Protein AF-A0A4Q2E7R2-F1 (afdb_monomer)

Nearest PDB structures (foldseek):
  2e2k-assembly1_A  TM=4.587E-01  e=1.088E-02  Helicobacter pylori 26695
  5x89-assembly1_A-2  TM=5.459E-01  e=7.418E+00  Methanopyrus kandleri AV19
  5l71-assembly1_A  TM=3.231E-01  e=5.293E+00  Mus musculus

InterPro domains:
  IPR046870 ABC-three component systems, C-terminal domain 3 [PF20395] (369-496)

Mean predicted aligned error: 9.25 Å

Sequence (571 aa):
MNTYFAREQVC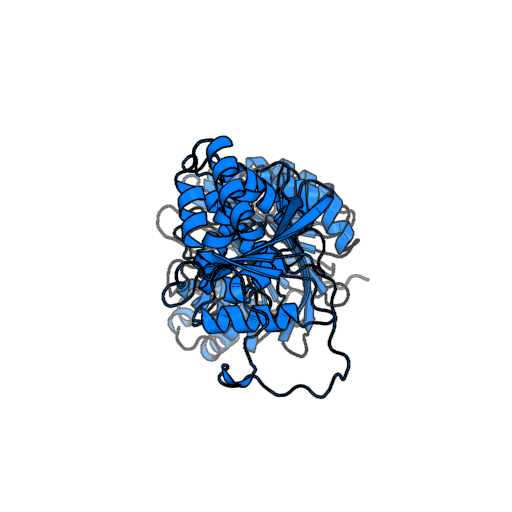SVDEIHRLFREYMPEQPELLASNYLAYRSVYTRYSNATMLYGKRLHSVLIHQRGHEALKTLDEMLTTHLPRQTGSQPSVIVFCADAFTLSDYATLNNLVSSYPFPVVLQAGFGCVKGSELNGLRKLAINFPDGDTTLYPADADYKGGWCWIKEENSAPEVWLLLETTDRGSGTGHGRLSLRLSFADINLWCTLSGDFYPDTLNKHLLCEKVLVGMKDDRSGRGNILLVSSAGPIQQDTVCRQVNLFNMLRRQSELGVVLCHAAENPEISEALRHATGFFPLSTGDDRLFLCPKAQDFFLLRSSHIASVILTLAFDKTRNSFSLIDSFLYQRHAGQLLSLSKGIQMELDRMLSPLIPSTMYPMTSVGLTDLRQGILTGTIPYPENLVQYALNGTGSENNTEPDSLHYHRIALLRILQALSYLSGDVNISWQSDTSMTAHLSWEQSGGQKDGILGWDAQGMNYIQVQSRLLEWMRDGSWHPDLFVFALFEGHMPAGQNRVPLDLTRNDIVQPDEIPDSTVMPRISRRAWVVGLMDLVQNSMTSTTAADRTSFLKQIQGLKNG

Organism: Enterobacter cloacae (NCBI:txid550)

Radius of gyration: 29.24 Å; Cα contacts (8 Å, |Δi|>4): 1098; chains: 1; bounding box: 72×53×89 Å

Secondary structure (DSSP, 8-state):
-----PPPP---HHHHHHHHHHH-TT-TTHHHH-HHHHT-EEEEE-S----BTTEEEEEEE---HHHHHHHHHHIIIIIHHHHHTT--EEEEE-TTS--GGGHHHHHHHHHH--S-EEEEEEEEEEEHHHHHHHTTSSEE-TT-TT----TTSEEEEEEEEEE-TTSPPEEEEEE--S--STTB---SSEEEEE-SSEEEEEEEHHHHS-SSTT--THHHHHHHHHHH-TT--EEEEEEEEES---HHHHHHHHHHHHHHTTTS-EEEEEEEE-S-TTS-TTSTTS-EEE--SS--TTSEEPTTSTT-EE-S-TT--EEEEEEEEETTTTEEEEEEEEEEEEETTEEEEE--HHHHHHHHHHGGGTT-TT-HHHHHHHHHHHHHHHHT-SS-HHHHHHHHHHTT-------GGGGGTTHHHHHHHHHHHHHHTTSTTEEE---TTSS-SEEEEPTTS-EEEEEEEEEEEEEHHHHHHHHHHHHHSSS----EEEEEEEES-PPTT--BPPTT--GGGS--PPP-------------EEEEEHHHHHHHHHH--SHHHHHHHHHHHHHHHH-

pLDDT: mean 83.95, std 14.32, range [28.56, 98.56]

Foldseek 3Di:
DDPDPDQFDQDDLVRLLVLCCVQVVVQVVVNPPPSVLLVQAQEAEDQDDQQDVQKAKEKFFAAADPLSLLVLLCCLPPPVCVVQPQHEYEYAYALCRAAPVCVVSVQVSLQPRQHWYKYKYHNAKDFLLVVLVCLVDQEDESLDSPDRDDGQAIWRWIKIWTDHHNDRIHIYIGTAQADPDDRHDTGRHWYWYHYPAAIETEEEACQLQPPDPNGVSNLSSVLSVCVSPPVLHAYEYRYRHEEDDDLVSVLVSLVSVVSSLVRGQYKYQYHYDYDDPPNDLQCLDGGDMPAEPDDDLQWDDRPNRHRDTHGNHPQQSMKIWIWRQDRPVSHIHTPDMWTWGADPNDIATQDGLLLRLVLRLLVVVLPDPQQVLQNVLSVVVNVCSRNCAPPHSQLLVCCAEVNLDPDSPDRSVCVVVCSVSSVLQSSLVSSLCSDPQKHQDRDPLERARIWGADPPRAIEGETEYEHPPAAPVRVLVSVLVSLFDPDDYAAYEYAYDHPDDDDPPPFWRDNPDDPVVDDDDDDDDDDPDGPPRPYIYGYDHSVVSSVLSNPDDDPVSSVVVVVVSVVSVVD

Structure (mmCIF, N/CA/C/O backbone):
data_AF-A0A4Q2E7R2-F1
#
_entry.id   AF-A0A4Q2E7R2-F1
#
loop_
_atom_site.group_PDB
_atom_site.id
_atom_site.type_symbol
_atom_site.label_atom_id
_atom_site.label_alt_id
_atom_site.label_comp_id
_atom_site.label_asym_id
_atom_site.label_entity_id
_atom_site.label_seq_id
_atom_site.pdbx_PDB_ins_code
_atom_site.Cartn_x
_atom_site.Cartn_y
_atom_site.Cartn_z
_atom_site.occupancy
_atom_site.B_iso_or_equiv
_atom_site.auth_seq_id
_atom_site.auth_comp_id
_atom_site.auth_asym_id
_atom_site.auth_atom_id
_atom_site.pdbx_PDB_model_num
ATOM 1 N N . MET A 1 1 ? 25.344 -22.552 -21.761 1.00 28.56 1 MET A N 1
ATOM 2 C CA . MET A 1 1 ? 24.839 -22.812 -23.128 1.00 28.56 1 MET A CA 1
ATOM 3 C C . MET A 1 1 ? 24.056 -21.574 -23.519 1.00 28.56 1 MET A C 1
ATOM 5 O O . MET A 1 1 ? 22.985 -21.370 -22.970 1.00 28.56 1 MET A O 1
ATOM 9 N N . ASN A 1 2 ? 24.637 -20.679 -24.322 1.00 29.88 2 ASN A N 1
ATOM 10 C CA . ASN A 1 2 ? 24.068 -19.341 -24.508 1.00 29.88 2 ASN A CA 1
ATOM 11 C C . ASN A 1 2 ? 22.983 -19.371 -25.584 1.00 29.88 2 ASN A C 1
ATOM 13 O O . ASN A 1 2 ? 23.288 -19.308 -26.775 1.00 29.88 2 ASN A O 1
ATOM 17 N N . THR A 1 3 ? 21.720 -19.422 -25.166 1.00 35.00 3 THR A N 1
ATOM 18 C CA . THR A 1 3 ? 20.608 -18.955 -25.994 1.00 35.00 3 THR A CA 1
ATOM 19 C C . THR A 1 3 ? 20.783 -17.461 -26.230 1.00 35.00 3 THR A C 1
ATOM 21 O O . THR A 1 3 ? 20.385 -16.639 -25.414 1.00 35.00 3 THR A O 1
ATOM 24 N N . TYR A 1 4 ? 21.394 -17.103 -27.360 1.00 40.31 4 TYR A N 1
ATOM 25 C CA . TYR A 1 4 ? 21.209 -15.772 -27.923 1.00 40.31 4 TYR A CA 1
ATOM 26 C C . TYR A 1 4 ? 19.709 -15.583 -28.152 1.00 40.31 4 TYR A C 1
ATOM 28 O O . TYR A 1 4 ? 19.135 -16.266 -29.004 1.00 40.31 4 TYR A O 1
ATOM 36 N N . PHE A 1 5 ? 19.077 -14.663 -27.420 1.00 48.66 5 PHE A N 1
ATOM 37 C CA . PHE A 1 5 ? 17.761 -14.174 -27.811 1.00 48.66 5 PHE A CA 1
ATOM 38 C C . PHE A 1 5 ? 17.888 -13.598 -29.220 1.00 48.66 5 PHE A C 1
ATOM 40 O O . PHE A 1 5 ? 18.572 -12.595 -29.442 1.00 48.66 5 PHE A O 1
ATOM 47 N N . ALA A 1 6 ? 17.254 -14.256 -30.190 1.00 45.38 6 ALA A N 1
ATOM 48 C CA . ALA A 1 6 ? 17.026 -13.636 -31.481 1.00 45.38 6 ALA A CA 1
ATOM 49 C C . ALA A 1 6 ? 16.221 -12.361 -31.215 1.00 45.38 6 ALA A C 1
ATOM 51 O O . ALA A 1 6 ? 15.178 -12.430 -30.563 1.00 45.38 6 ALA A O 1
ATOM 52 N N . ARG A 1 7 ? 16.723 -11.209 -31.682 1.00 52.59 7 ARG A N 1
ATOM 53 C CA . ARG A 1 7 ? 15.984 -9.943 -31.589 1.00 52.59 7 ARG A CA 1
ATOM 54 C C . ARG A 1 7 ? 14.571 -10.168 -32.122 1.00 52.59 7 ARG A C 1
ATOM 56 O O . ARG A 1 7 ? 14.406 -10.819 -33.155 1.00 52.59 7 ARG A O 1
ATOM 63 N N . GLU A 1 8 ? 13.595 -9.649 -31.389 1.00 65.25 8 GLU A N 1
ATOM 64 C CA . GLU A 1 8 ? 12.178 -9.817 -31.694 1.00 65.25 8 GLU A CA 1
ATOM 65 C C . GLU A 1 8 ? 11.851 -9.461 -33.151 1.00 65.25 8 GLU A C 1
ATOM 67 O O . GLU A 1 8 ? 12.489 -8.601 -33.770 1.00 65.25 8 GLU A O 1
ATOM 72 N N . GLN A 1 9 ? 10.864 -10.158 -33.720 1.00 58.91 9 GLN A N 1
ATOM 73 C CA . GLN A 1 9 ? 10.411 -9.835 -35.066 1.00 58.91 9 GLN A CA 1
ATOM 74 C C . GLN A 1 9 ? 9.612 -8.545 -34.988 1.00 58.91 9 GLN A C 1
ATOM 76 O O . GLN A 1 9 ? 8.540 -8.525 -34.403 1.00 58.91 9 GLN A O 1
ATOM 81 N N . VAL A 1 10 ? 10.112 -7.507 -35.646 1.00 68.00 10 VAL A N 1
ATOM 82 C CA . VAL A 1 10 ? 9.424 -6.224 -35.756 1.00 68.00 10 VAL A CA 1
ATOM 83 C C . VAL A 1 10 ? 8.164 -6.394 -36.616 1.00 68.00 10 VAL A C 1
ATOM 85 O O . VAL A 1 10 ? 8.284 -6.595 -37.829 1.00 68.00 10 VAL A O 1
ATOM 88 N N . CYS A 1 11 ? 6.971 -6.293 -36.017 1.00 72.44 11 CYS A N 1
ATOM 89 C CA . CYS A 1 11 ? 5.689 -6.306 -36.733 1.00 72.44 11 CYS A CA 1
ATOM 90 C C . CYS A 1 11 ? 5.682 -5.288 -37.875 1.00 72.44 11 CYS A C 1
ATOM 92 O O . CYS A 1 11 ? 6.077 -4.132 -37.690 1.00 72.44 11 CYS A O 1
ATOM 94 N N . SER A 1 12 ? 5.202 -5.680 -39.055 1.00 80.12 12 SER A N 1
ATOM 95 C CA . SER A 1 12 ? 5.048 -4.760 -40.186 1.00 80.12 12 SER A CA 1
ATOM 96 C C . SER A 1 12 ? 4.046 -3.638 -39.875 1.00 80.12 12 SER A C 1
ATOM 98 O O . SER A 1 12 ? 3.197 -3.758 -38.992 1.00 80.12 12 SER A O 1
ATOM 100 N N . VAL A 1 13 ? 4.132 -2.526 -40.611 1.00 78.25 13 VAL A N 1
ATOM 101 C CA . VAL A 1 13 ? 3.214 -1.386 -40.429 1.00 78.25 13 VAL A CA 1
ATOM 102 C C . VAL A 1 13 ? 1.756 -1.813 -40.650 1.00 78.25 13 VAL A C 1
ATOM 104 O O . VAL A 1 13 ? 0.885 -1.419 -39.882 1.00 78.25 13 VAL A O 1
ATOM 107 N N . ASP A 1 14 ? 1.495 -2.697 -41.617 1.00 81.88 14 ASP A N 1
ATOM 108 C CA . ASP A 1 14 ? 0.152 -3.228 -41.883 1.00 81.88 14 ASP A CA 1
ATOM 109 C C . ASP A 1 14 ? -0.375 -4.141 -40.766 1.00 81.88 14 ASP A C 1
ATOM 111 O O . ASP A 1 14 ? -1.579 -4.150 -40.495 1.00 81.88 14 ASP A O 1
ATOM 115 N N . GLU A 1 15 ? 0.502 -4.896 -40.097 1.00 82.69 15 GLU A N 1
ATOM 116 C CA . GLU A 1 15 ? 0.140 -5.688 -38.915 1.00 82.69 15 GLU A CA 1
ATOM 117 C C . GLU A 1 15 ? -0.200 -4.780 -37.730 1.00 82.69 15 GLU A C 1
ATOM 119 O O . GLU A 1 15 ? -1.233 -4.988 -37.098 1.00 82.69 15 GLU A O 1
ATOM 124 N N . ILE A 1 16 ? 0.586 -3.724 -37.491 1.00 79.56 16 ILE A N 1
ATOM 125 C CA . ILE A 1 16 ? 0.312 -2.713 -36.456 1.00 79.56 16 ILE A CA 1
ATOM 126 C C . ILE A 1 16 ? -1.017 -1.985 -36.747 1.00 79.56 16 ILE A C 1
ATOM 128 O O . ILE A 1 16 ? -1.875 -1.875 -35.873 1.00 79.56 16 ILE A O 1
ATOM 132 N N . HIS A 1 17 ? -1.258 -1.570 -37.994 1.00 80.38 17 HIS A N 1
ATOM 133 C CA . HIS A 1 17 ? -2.522 -0.944 -38.406 1.00 80.38 17 HIS A CA 1
ATOM 134 C C . HIS A 1 17 ? -3.728 -1.893 -38.356 1.00 80.38 17 HIS A C 1
ATOM 136 O O . HIS A 1 17 ? -4.872 -1.439 -38.274 1.00 80.38 17 HIS A O 1
ATOM 142 N N . ARG A 1 18 ? -3.524 -3.212 -38.455 1.00 82.94 18 ARG A N 1
ATOM 143 C CA . ARG A 1 18 ? -4.582 -4.203 -38.210 1.00 82.94 18 ARG A CA 1
ATOM 144 C C . ARG A 1 18 ? -4.866 -4.309 -36.712 1.00 82.94 18 ARG A C 1
ATOM 146 O O . ARG A 1 18 ? -6.018 -4.175 -36.321 1.00 82.94 18 ARG A O 1
ATOM 153 N N . LEU A 1 19 ? -3.812 -4.435 -35.905 1.00 81.88 19 LEU A N 1
ATOM 154 C CA . LEU A 1 19 ? -3.861 -4.549 -34.448 1.00 81.88 19 LEU A CA 1
ATOM 155 C C . LEU A 1 19 ? -4.599 -3.360 -33.804 1.00 81.88 19 LEU A C 1
ATOM 157 O O . LEU A 1 19 ? -5.523 -3.562 -33.023 1.00 81.88 19 LEU A O 1
ATOM 161 N N . PHE A 1 20 ? -4.281 -2.120 -34.187 1.00 81.19 20 PHE A N 1
ATOM 162 C CA . PHE A 1 20 ? -4.980 -0.943 -33.650 1.00 81.19 20 PHE A CA 1
ATOM 163 C C . PHE A 1 20 ? -6.439 -0.837 -34.115 1.00 81.19 20 PHE A C 1
ATOM 165 O O . PHE A 1 20 ? -7.294 -0.471 -33.316 1.00 81.19 20 PHE A O 1
ATOM 172 N N . ARG A 1 21 ? -6.775 -1.219 -35.357 1.00 80.81 21 ARG A N 1
ATOM 173 C CA . ARG A 1 21 ? -8.186 -1.263 -35.802 1.00 80.81 21 ARG A CA 1
ATOM 174 C C . ARG A 1 21 ? -9.018 -2.306 -35.058 1.00 80.81 21 ARG A C 1
ATOM 176 O O . ARG A 1 21 ? -10.221 -2.125 -34.920 1.00 80.81 21 ARG A O 1
ATOM 183 N N . GLU A 1 22 ? -8.391 -3.391 -34.622 1.00 82.50 22 GLU A N 1
ATOM 184 C CA . GLU A 1 22 ? -9.043 -4.493 -33.916 1.00 82.50 22 GLU A CA 1
ATOM 185 C C . GLU A 1 22 ? -9.228 -4.191 -32.418 1.00 82.50 22 GLU A C 1
ATOM 187 O O . GLU A 1 22 ? -10.283 -4.484 -31.860 1.00 82.50 22 GLU A O 1
ATOM 192 N N . TYR A 1 23 ? -8.236 -3.552 -31.781 1.00 76.19 23 TYR A N 1
ATOM 193 C CA . TYR A 1 23 ? -8.186 -3.375 -30.321 1.00 76.19 23 TYR A CA 1
ATOM 194 C C . TYR A 1 23 ? -8.363 -1.937 -29.819 1.00 76.19 23 TYR A C 1
ATOM 196 O O . TYR A 1 23 ? -8.621 -1.740 -28.633 1.00 76.19 23 TYR A O 1
ATOM 204 N N . MET A 1 24 ? -8.262 -0.937 -30.698 1.00 76.25 24 MET A N 1
ATOM 205 C CA . MET A 1 24 ? -8.465 0.490 -30.400 1.00 76.25 24 MET A CA 1
ATOM 206 C C . MET A 1 24 ? -9.308 1.180 -31.504 1.00 76.25 24 MET A C 1
ATOM 208 O O . MET A 1 24 ? -8.903 2.211 -32.047 1.00 76.25 24 MET A O 1
ATOM 212 N N . PRO A 1 25 ? -10.490 0.634 -31.874 1.00 68.75 25 PRO A N 1
ATOM 213 C CA . PRO A 1 25 ? -11.265 1.093 -33.035 1.00 68.75 25 PRO A CA 1
ATOM 214 C C . PRO A 1 25 ? -11.776 2.539 -32.928 1.00 68.75 25 PRO A C 1
ATOM 216 O O . PRO A 1 25 ? -12.032 3.170 -33.950 1.00 68.75 25 PRO A O 1
ATOM 219 N N . GLU A 1 26 ? -11.910 3.076 -31.713 1.00 64.75 26 GLU A N 1
ATOM 220 C CA . GLU A 1 26 ? -12.396 4.442 -31.463 1.00 64.75 26 GLU A CA 1
ATOM 221 C C . GLU A 1 26 ? -11.339 5.533 -31.724 1.00 64.75 26 GLU A C 1
ATOM 223 O O . GLU A 1 26 ? -11.644 6.719 -31.617 1.00 64.75 26 GLU A O 1
ATOM 228 N N . GLN A 1 27 ? -10.101 5.165 -32.086 1.00 61.78 27 GLN A N 1
ATOM 229 C CA . GLN A 1 27 ? -8.977 6.098 -32.249 1.00 61.78 27 GLN A CA 1
ATOM 230 C C . GLN A 1 27 ? -8.364 6.053 -33.670 1.00 61.78 27 GLN A C 1
ATOM 232 O O . GLN A 1 27 ? -7.181 5.744 -33.839 1.00 61.78 27 GLN A O 1
ATOM 237 N N . PRO A 1 28 ? -9.135 6.390 -34.728 1.00 53.47 28 PRO A N 1
ATOM 238 C CA . PRO A 1 28 ? -8.677 6.301 -36.119 1.00 53.47 28 PRO A CA 1
ATOM 239 C C . PRO A 1 28 ? -7.495 7.230 -36.456 1.00 53.47 28 PRO A C 1
ATOM 241 O O . PRO A 1 28 ? -6.759 6.956 -37.401 1.00 53.47 28 PRO A O 1
ATOM 244 N N . GLU A 1 29 ? -7.272 8.299 -35.686 1.00 53.47 29 GLU A N 1
ATOM 245 C CA . GLU A 1 29 ? -6.173 9.259 -35.895 1.00 53.47 29 GLU A CA 1
ATOM 246 C C . GLU A 1 29 ? -4.774 8.662 -35.617 1.00 53.47 29 GLU A C 1
ATOM 248 O O . GLU A 1 29 ? -3.787 9.086 -36.229 1.00 53.47 29 GLU A O 1
ATOM 253 N N . LEU A 1 30 ? -4.684 7.626 -34.767 1.00 54.44 30 LEU A N 1
ATOM 254 C CA . LEU A 1 30 ? -3.432 6.906 -34.469 1.00 54.44 30 LEU A CA 1
ATOM 255 C C . LEU A 1 30 ? -2.858 6.195 -35.709 1.00 54.44 30 LEU A C 1
ATOM 257 O O . LEU A 1 30 ? -1.643 6.080 -35.871 1.00 54.44 30 LEU A O 1
ATOM 261 N N . LEU A 1 31 ? -3.731 5.762 -36.625 1.00 53.34 31 LEU A N 1
ATOM 262 C CA . LEU A 1 31 ? -3.362 5.056 -37.860 1.00 53.34 31 LEU A CA 1
ATOM 263 C C . LEU A 1 31 ? -2.714 5.969 -38.914 1.00 53.34 31 LEU A C 1
ATOM 265 O O . LEU A 1 31 ? -2.146 5.474 -39.885 1.00 53.34 31 LEU A O 1
ATOM 269 N N . ALA A 1 32 ? -2.838 7.292 -38.768 1.00 50.56 32 ALA A N 1
ATOM 270 C CA . ALA A 1 32 ? -2.516 8.243 -39.831 1.00 50.56 32 ALA A CA 1
ATOM 271 C C . ALA A 1 32 ? -1.180 8.982 -39.649 1.00 50.56 32 ALA A C 1
ATOM 273 O O . ALA A 1 32 ? -0.690 9.564 -40.615 1.00 50.56 32 ALA A O 1
ATOM 274 N N . SER A 1 33 ? -0.604 9.012 -38.438 1.00 49.53 33 SER A N 1
ATOM 275 C CA . SER A 1 33 ? 0.378 10.057 -38.096 1.00 49.53 33 SER A CA 1
ATOM 276 C C . SER A 1 33 ? 1.643 9.635 -37.337 1.00 49.53 33 SER A C 1
ATOM 278 O O . SER A 1 33 ? 2.606 10.399 -37.381 1.00 49.53 33 SER A O 1
ATOM 280 N N . ASN A 1 34 ? 1.704 8.474 -36.659 1.00 61.72 34 ASN A N 1
ATOM 281 C CA . ASN A 1 34 ? 2.747 8.283 -35.630 1.00 61.72 34 ASN A CA 1
ATOM 282 C C . ASN A 1 34 ? 3.404 6.887 -35.514 1.00 61.72 34 ASN A C 1
ATOM 284 O O . ASN A 1 34 ? 3.860 6.508 -34.436 1.00 61.72 34 ASN A O 1
ATOM 288 N N . TYR A 1 35 ? 3.527 6.126 -36.615 1.00 64.62 35 TYR A N 1
ATOM 289 C CA . TYR A 1 35 ? 4.046 4.738 -36.592 1.00 64.62 35 TYR A CA 1
ATOM 290 C C . TYR A 1 35 ? 5.403 4.560 -35.873 1.00 64.62 35 TYR A C 1
ATOM 292 O O . TYR A 1 35 ? 5.654 3.516 -35.267 1.00 64.62 35 TYR A O 1
ATOM 300 N N . LEU A 1 36 ? 6.284 5.568 -35.943 1.00 68.44 36 LEU A N 1
ATOM 301 C CA . LEU A 1 36 ? 7.591 5.547 -35.283 1.00 68.44 36 LEU A CA 1
ATOM 302 C C . LEU A 1 36 ? 7.467 5.594 -33.757 1.00 68.44 36 LEU A C 1
ATOM 304 O O . LEU A 1 36 ? 8.195 4.873 -33.082 1.00 68.44 36 LEU A O 1
ATOM 308 N N . ALA A 1 37 ? 6.533 6.381 -33.213 1.00 74.06 37 ALA A N 1
ATOM 309 C CA . ALA A 1 37 ? 6.398 6.586 -31.772 1.00 74.06 37 ALA A CA 1
ATOM 310 C C . ALA A 1 37 ? 6.011 5.298 -31.024 1.00 74.06 37 ALA A C 1
ATOM 312 O O . ALA A 1 37 ? 6.506 5.053 -29.923 1.00 74.06 37 ALA A O 1
ATOM 313 N N . TYR A 1 38 ? 5.195 4.433 -31.637 1.00 73.75 38 TYR A N 1
ATOM 314 C CA . TYR A 1 38 ? 4.818 3.130 -31.066 1.00 73.75 38 TYR A CA 1
ATOM 315 C C . TYR A 1 38 ? 5.984 2.132 -31.029 1.00 73.75 38 TYR A C 1
ATOM 317 O O . TYR A 1 38 ? 5.999 1.228 -30.199 1.00 73.75 38 TYR A O 1
ATOM 325 N N . ARG A 1 39 ? 6.987 2.315 -31.898 1.00 75.19 39 ARG A N 1
ATOM 326 C CA . ARG A 1 39 ? 8.241 1.544 -31.898 1.00 75.19 39 ARG A CA 1
ATOM 327 C C . ARG A 1 39 ? 9.365 2.203 -31.097 1.00 75.19 39 ARG A C 1
ATOM 329 O O . ARG A 1 39 ? 10.458 1.643 -31.029 1.00 75.19 39 ARG A O 1
ATOM 336 N N . SER A 1 40 ? 9.128 3.364 -30.487 1.00 85.19 40 SER A N 1
ATOM 337 C CA . SER A 1 40 ? 10.116 4.057 -29.658 1.00 85.19 40 SER A CA 1
ATOM 338 C C . SER A 1 40 ? 10.275 3.385 -28.288 1.00 85.19 40 SER A C 1
ATOM 340 O O . SER A 1 40 ? 9.889 3.928 -27.249 1.00 85.19 40 SER A O 1
ATOM 342 N N . VAL A 1 41 ? 10.835 2.174 -28.299 1.00 89.19 41 VAL A N 1
ATOM 343 C CA . VAL A 1 41 ? 11.082 1.324 -27.131 1.00 89.19 41 VAL A CA 1
ATOM 344 C C . VAL A 1 41 ? 12.509 0.780 -27.208 1.00 89.19 41 VAL A C 1
ATOM 346 O O . VAL A 1 41 ? 12.855 0.031 -28.123 1.00 89.19 41 VAL A O 1
ATOM 349 N N . TYR A 1 42 ? 13.341 1.119 -26.227 1.00 92.06 42 TYR A N 1
ATOM 350 C CA . TYR A 1 42 ? 14.620 0.452 -26.016 1.00 92.06 42 TYR A CA 1
ATOM 351 C C . TYR A 1 42 ? 14.378 -0.861 -25.268 1.00 92.06 42 TYR A C 1
ATOM 353 O O . TYR A 1 42 ? 13.692 -0.868 -24.248 1.00 92.06 42 TYR A O 1
ATOM 361 N N . THR A 1 43 ? 14.943 -1.976 -25.744 1.00 92.69 43 THR A N 1
ATOM 362 C CA . THR A 1 43 ? 14.811 -3.281 -25.070 1.00 92.69 43 THR A CA 1
ATOM 363 C C . THR A 1 43 ? 16.163 -3.802 -24.589 1.00 92.69 43 THR A C 1
ATOM 365 O O . THR A 1 43 ? 17.007 -4.176 -25.405 1.00 92.69 43 THR A O 1
ATOM 368 N N . ARG A 1 44 ? 16.343 -3.875 -23.264 1.00 93.31 44 ARG A N 1
ATOM 369 C CA . ARG A 1 44 ? 17.495 -4.503 -22.597 1.00 93.31 44 ARG A CA 1
ATOM 370 C C . ARG A 1 44 ? 17.162 -5.969 -22.326 1.00 93.31 44 ARG A C 1
ATOM 372 O O . ARG A 1 44 ? 16.288 -6.264 -21.515 1.00 93.31 44 ARG A O 1
ATOM 379 N N . TYR A 1 45 ? 17.844 -6.884 -23.007 1.00 91.25 45 TYR A N 1
ATOM 380 C CA . TYR A 1 45 ? 17.642 -8.329 -22.848 1.00 91.25 45 TYR A CA 1
ATOM 381 C C . TYR A 1 45 ? 18.547 -8.890 -21.742 1.00 91.25 45 TYR A C 1
ATOM 383 O O . TYR A 1 45 ? 19.709 -8.498 -21.654 1.00 91.25 45 TYR A O 1
ATOM 391 N N . SER A 1 46 ? 18.050 -9.834 -20.940 1.00 89.81 46 SER A N 1
ATOM 392 C CA . SER A 1 46 ? 18.865 -10.638 -20.018 1.00 89.81 46 SER A CA 1
ATOM 393 C C . SER A 1 46 ? 18.423 -12.096 -19.994 1.00 89.81 46 SER A C 1
ATOM 395 O O . SER A 1 46 ? 17.253 -12.423 -20.181 1.00 89.81 46 SER A O 1
ATOM 397 N N . ASN A 1 47 ? 19.397 -12.976 -19.759 1.00 87.88 47 ASN A N 1
ATOM 398 C CA . ASN A 1 47 ? 19.191 -14.415 -19.609 1.00 87.88 47 ASN A CA 1
ATOM 399 C C . ASN A 1 47 ? 18.693 -14.802 -18.206 1.00 87.88 47 ASN A C 1
ATOM 401 O O . ASN A 1 47 ? 18.382 -15.971 -17.987 1.00 87.88 47 ASN A O 1
ATOM 405 N N . ALA A 1 48 ? 18.645 -13.860 -17.259 1.00 90.88 48 ALA A N 1
ATOM 406 C CA . ALA A 1 48 ? 18.108 -14.107 -15.929 1.00 90.88 48 ALA A CA 1
ATOM 407 C C . ALA A 1 48 ? 16.590 -14.371 -15.969 1.00 90.88 48 ALA A C 1
ATOM 409 O O . ALA A 1 48 ? 15.872 -13.902 -16.856 1.00 90.88 48 ALA A O 1
ATOM 410 N N . THR A 1 49 ? 16.110 -15.118 -14.980 1.00 92.75 49 THR A N 1
ATOM 411 C CA . THR A 1 49 ? 14.690 -15.369 -14.696 1.00 92.75 49 THR A CA 1
ATOM 412 C C . THR A 1 49 ? 14.240 -14.486 -13.540 1.00 92.75 49 THR A C 1
ATOM 414 O O . THR A 1 49 ? 14.954 -14.419 -12.541 1.00 92.75 49 THR A O 1
ATOM 417 N N . MET A 1 50 ? 13.061 -13.870 -13.631 1.00 94.06 50 MET A N 1
ATOM 418 C CA . MET A 1 50 ? 12.458 -13.098 -12.534 1.00 94.06 50 MET A CA 1
ATOM 419 C C . MET A 1 50 ? 11.341 -13.856 -11.798 1.00 94.06 50 MET A C 1
ATOM 421 O O . MET A 1 50 ? 10.973 -13.466 -10.693 1.00 94.06 50 MET A O 1
ATOM 425 N N . LEU A 1 51 ? 10.794 -14.927 -12.384 1.00 92.00 51 LEU A N 1
ATOM 426 C CA . LEU A 1 51 ? 9.643 -15.671 -11.870 1.00 92.00 51 LEU A CA 1
ATOM 427 C C . LEU A 1 51 ? 10.051 -17.003 -11.225 1.00 92.00 51 LEU A C 1
ATOM 429 O O . LEU A 1 51 ? 9.827 -18.085 -11.783 1.00 92.00 51 LEU A O 1
ATOM 433 N N . TYR A 1 52 ? 10.604 -16.955 -10.012 1.00 86.88 52 TYR A N 1
ATOM 434 C CA . TYR A 1 52 ? 10.980 -18.177 -9.297 1.00 86.88 52 TYR A CA 1
ATOM 435 C C . TYR A 1 52 ? 9.737 -19.010 -8.946 1.00 86.88 52 TYR A C 1
ATOM 437 O O . TYR A 1 52 ? 8.834 -18.560 -8.246 1.00 86.88 52 TYR A O 1
ATOM 445 N N . GLY A 1 53 ? 9.633 -20.229 -9.485 1.00 85.44 53 GLY A N 1
ATOM 446 C CA . GLY A 1 53 ? 8.450 -21.077 -9.285 1.00 85.44 53 GLY A CA 1
ATOM 447 C C . GLY A 1 53 ? 7.133 -20.449 -9.773 1.00 85.44 53 GLY A C 1
ATOM 448 O O . GLY A 1 53 ? 6.084 -20.727 -9.194 1.00 85.44 53 GLY A O 1
ATOM 449 N N . LYS A 1 54 ? 7.181 -19.598 -10.816 1.00 88.44 54 LYS A N 1
ATOM 450 C CA . LYS A 1 54 ? 6.070 -18.742 -11.297 1.00 88.44 54 LYS A CA 1
ATOM 451 C C . LYS A 1 54 ? 5.621 -17.648 -10.313 1.00 88.44 54 LYS A C 1
ATOM 453 O O . LYS A 1 54 ? 4.514 -17.127 -10.457 1.00 88.44 54 LYS A O 1
ATOM 458 N N . ARG A 1 55 ? 6.442 -17.302 -9.319 1.00 93.38 55 ARG A N 1
ATOM 459 C CA . ARG A 1 55 ? 6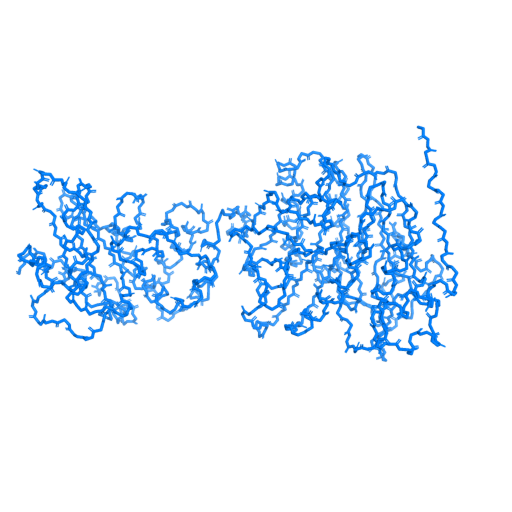.163 -16.227 -8.360 1.00 93.38 55 ARG A CA 1
ATOM 460 C C . ARG A 1 55 ? 6.984 -14.990 -8.688 1.00 93.38 55 ARG A C 1
ATOM 462 O O . ARG A 1 55 ? 8.179 -15.097 -8.939 1.00 93.38 55 ARG A O 1
ATOM 469 N N . LEU A 1 56 ? 6.338 -13.832 -8.652 1.00 94.25 56 LEU A N 1
ATOM 470 C CA . LEU A 1 56 ? 6.991 -12.530 -8.618 1.00 94.25 56 LEU A CA 1
ATOM 471 C C . LEU A 1 56 ? 6.983 -12.021 -7.177 1.00 94.25 56 LEU A C 1
ATOM 473 O O . LEU A 1 56 ? 5.921 -11.967 -6.554 1.00 94.25 56 LEU A O 1
ATOM 477 N N . HIS A 1 57 ? 8.137 -11.585 -6.683 1.00 96.56 57 HIS A N 1
ATOM 478 C CA . HIS A 1 57 ? 8.218 -10.791 -5.463 1.00 96.56 57 HIS A CA 1
ATOM 479 C C . HIS A 1 57 ? 8.305 -9.312 -5.831 1.00 96.56 57 HIS A C 1
ATOM 481 O O . HIS A 1 57 ? 9.213 -8.893 -6.547 1.00 96.56 57 HIS A O 1
ATOM 487 N N . SER A 1 58 ? 7.340 -8.527 -5.361 1.00 96.69 58 SER A N 1
ATOM 488 C CA . SER A 1 58 ? 7.266 -7.088 -5.600 1.00 96.69 58 SER A CA 1
ATOM 489 C C . SER A 1 58 ? 7.331 -6.335 -4.281 1.00 96.69 58 SER A C 1
ATOM 491 O O . SER A 1 58 ? 6.565 -6.632 -3.371 1.00 96.69 58 SER A O 1
ATOM 493 N N . VAL A 1 59 ? 8.189 -5.324 -4.194 1.00 97.62 59 VAL A N 1
ATOM 494 C CA . VAL A 1 59 ? 8.286 -4.406 -3.059 1.00 97.62 59 VAL A CA 1
ATOM 495 C C . VAL A 1 59 ? 7.849 -3.021 -3.517 1.00 97.62 59 VAL A C 1
ATOM 497 O O . VAL A 1 59 ? 8.381 -2.485 -4.487 1.00 97.62 59 VAL A O 1
ATOM 500 N N . LEU A 1 60 ? 6.884 -2.430 -2.822 1.00 96.38 60 LEU A N 1
ATOM 501 C CA . LEU A 1 60 ? 6.443 -1.056 -3.054 1.00 96.38 60 LEU A CA 1
ATOM 502 C C . LEU A 1 60 ? 6.890 -0.216 -1.859 1.00 96.38 60 LEU A C 1
ATOM 504 O O . LEU A 1 60 ? 6.615 -0.590 -0.717 1.00 96.38 60 LEU A O 1
ATOM 508 N N . ILE A 1 61 ? 7.595 0.890 -2.101 1.00 95.00 61 ILE A N 1
ATOM 509 C CA . ILE A 1 61 ? 8.017 1.835 -1.054 1.00 95.00 61 ILE A CA 1
ATOM 510 C C . ILE A 1 61 ? 7.516 3.223 -1.445 1.00 95.00 61 ILE A C 1
ATOM 512 O O . ILE A 1 61 ? 8.035 3.851 -2.365 1.00 95.00 61 ILE A O 1
ATOM 516 N N . HIS A 1 62 ? 6.482 3.688 -0.744 1.00 86.94 62 HIS A N 1
ATOM 517 C CA . HIS A 1 62 ? 5.769 4.921 -1.091 1.00 86.94 62 HIS A CA 1
ATOM 518 C C . HIS A 1 62 ? 6.369 6.197 -0.463 1.00 86.94 62 HIS A C 1
ATOM 520 O O . HIS A 1 62 ? 5.927 7.308 -0.756 1.00 86.94 62 HIS A O 1
ATOM 526 N N . GLN A 1 63 ? 7.346 6.039 0.439 1.00 88.81 63 GLN A N 1
ATOM 527 C CA . GLN A 1 63 ? 7.975 7.144 1.164 1.00 88.81 63 GLN A CA 1
ATOM 528 C C . GLN A 1 63 ? 8.893 7.949 0.235 1.00 88.81 63 GLN A C 1
ATOM 530 O O . GLN A 1 63 ? 9.216 7.514 -0.872 1.00 88.81 63 GLN A O 1
ATOM 535 N N . ARG A 1 64 ? 9.370 9.106 0.710 1.00 90.94 64 ARG A N 1
ATOM 536 C CA . ARG A 1 64 ? 10.317 9.958 -0.025 1.00 90.94 64 ARG A CA 1
ATOM 537 C C . ARG A 1 64 ? 11.552 10.325 0.797 1.00 90.94 64 ARG A C 1
ATOM 539 O O . ARG A 1 64 ? 11.536 10.254 2.028 1.00 90.94 64 ARG A O 1
ATOM 546 N N . GLY A 1 65 ? 12.607 10.746 0.104 1.00 92.94 65 GLY A N 1
ATOM 547 C CA . GLY A 1 65 ? 13.846 11.271 0.666 1.00 92.94 65 GLY A CA 1
ATOM 548 C C . GLY A 1 65 ? 14.504 10.315 1.660 1.00 92.94 65 GLY A C 1
ATOM 549 O O . GLY A 1 65 ? 14.616 9.112 1.422 1.00 92.94 65 GLY A O 1
ATOM 550 N N . HIS A 1 66 ? 14.926 10.856 2.803 1.00 93.69 66 HIS A N 1
ATOM 551 C CA . HIS A 1 66 ? 15.659 10.101 3.821 1.00 93.69 66 HIS A CA 1
ATOM 552 C C . HIS A 1 66 ? 14.886 8.886 4.364 1.00 93.69 66 HIS A C 1
ATOM 554 O O . HIS A 1 66 ? 15.470 7.816 4.529 1.00 93.69 66 HIS A O 1
ATOM 560 N N . GLU A 1 67 ? 13.572 9.009 4.577 1.00 92.62 67 GLU A N 1
ATOM 561 C CA . GLU A 1 67 ? 12.751 7.896 5.073 1.00 92.62 67 GLU A CA 1
ATOM 562 C C . GLU A 1 67 ? 12.657 6.757 4.049 1.00 92.62 67 GLU A C 1
ATOM 564 O O . GLU A 1 67 ? 12.718 5.587 4.422 1.00 92.62 67 GLU A O 1
ATOM 569 N N . ALA A 1 68 ? 12.600 7.085 2.753 1.00 94.88 68 ALA A N 1
ATOM 570 C CA . ALA A 1 68 ? 12.639 6.097 1.676 1.00 94.88 68 ALA A CA 1
ATOM 571 C C . ALA A 1 68 ? 13.985 5.364 1.604 1.00 94.88 68 ALA A C 1
ATOM 573 O O . ALA A 1 68 ? 13.996 4.141 1.472 1.00 94.88 68 ALA A O 1
ATOM 574 N N . LEU A 1 69 ? 15.108 6.083 1.745 1.00 96.81 69 LEU A N 1
ATOM 575 C CA . LEU A 1 69 ? 16.448 5.479 1.805 1.00 96.81 69 LEU A CA 1
ATOM 576 C C . LEU A 1 69 ? 16.578 4.529 3.001 1.00 96.81 69 LEU A C 1
ATOM 578 O O . LEU A 1 69 ? 17.045 3.402 2.849 1.00 96.81 69 LEU A O 1
ATOM 582 N N . LYS A 1 70 ? 16.122 4.959 4.181 1.00 95.81 70 LYS A N 1
ATOM 583 C CA . LYS A 1 70 ? 16.174 4.156 5.406 1.00 95.81 70 LYS A CA 1
ATOM 584 C C . LYS A 1 70 ? 15.287 2.909 5.319 1.00 95.81 70 LYS A C 1
ATOM 586 O O . LYS A 1 70 ? 15.689 1.827 5.734 1.00 95.81 70 LYS A O 1
ATOM 591 N N . THR A 1 71 ? 14.089 3.036 4.749 1.00 96.69 71 THR A N 1
ATOM 592 C CA . THR A 1 71 ? 13.194 1.894 4.509 1.00 96.69 71 THR A CA 1
ATOM 593 C C . THR A 1 71 ? 13.745 0.949 3.442 1.00 96.69 71 THR A C 1
ATOM 595 O O . THR A 1 71 ? 13.592 -0.258 3.595 1.00 96.69 71 THR A O 1
ATOM 598 N N . LEU A 1 72 ? 14.445 1.449 2.416 1.00 97.94 72 LEU A N 1
ATOM 599 C CA . LEU A 1 72 ? 15.152 0.600 1.452 1.00 97.94 72 LEU A CA 1
ATOM 600 C C . LEU A 1 72 ? 16.276 -0.204 2.114 1.00 97.94 72 LEU A C 1
ATOM 602 O O . LEU A 1 72 ? 16.384 -1.400 1.862 1.00 97.94 72 LEU A O 1
ATOM 606 N N . ASP A 1 73 ? 17.084 0.429 2.964 1.00 97.31 73 ASP A N 1
ATOM 607 C CA . ASP A 1 73 ? 18.172 -0.234 3.689 1.00 97.31 73 ASP A CA 1
ATOM 608 C C . ASP A 1 73 ? 17.643 -1.346 4.614 1.00 97.31 73 ASP A C 1
ATOM 610 O O . ASP A 1 73 ? 18.050 -2.502 4.497 1.00 97.31 73 ASP A O 1
ATOM 614 N N . GLU A 1 74 ? 16.635 -1.054 5.446 1.00 96.56 74 GLU A N 1
ATOM 615 C CA . GLU A 1 74 ? 15.965 -2.063 6.288 1.00 96.56 74 GLU A CA 1
ATOM 616 C C . GLU A 1 74 ? 15.315 -3.187 5.447 1.00 96.56 74 GLU A C 1
ATOM 618 O O . GLU A 1 74 ? 15.384 -4.368 5.812 1.00 96.56 74 GLU A O 1
ATOM 623 N N . MET A 1 75 ? 14.730 -2.859 4.287 1.00 97.12 75 MET A N 1
ATOM 624 C CA . MET A 1 75 ? 14.179 -3.850 3.356 1.00 97.12 75 MET A CA 1
ATOM 625 C C . MET A 1 75 ? 15.259 -4.773 2.785 1.00 97.12 75 MET A C 1
ATOM 627 O O . MET A 1 75 ? 15.122 -5.990 2.893 1.00 97.12 75 MET A O 1
ATOM 631 N N . LEU A 1 76 ? 16.330 -4.228 2.205 1.00 96.62 76 LEU A N 1
ATOM 632 C CA . LEU A 1 76 ? 17.383 -5.011 1.549 1.00 96.62 76 LEU A CA 1
ATOM 633 C C . LEU A 1 76 ? 18.221 -5.827 2.544 1.00 96.62 76 LEU A C 1
ATOM 635 O O . LEU A 1 76 ? 18.619 -6.945 2.225 1.00 96.62 76 LEU A O 1
ATOM 639 N N . THR A 1 77 ? 18.478 -5.295 3.742 1.00 95.12 77 THR A N 1
ATOM 640 C CA . THR A 1 77 ? 19.310 -5.965 4.758 1.00 95.12 77 THR A CA 1
ATOM 641 C C . THR A 1 77 ? 18.551 -7.015 5.564 1.00 95.12 77 THR A C 1
ATOM 643 O O . THR A 1 77 ? 19.121 -8.054 5.896 1.00 95.12 77 THR A O 1
ATOM 646 N N . THR A 1 78 ? 17.278 -6.761 5.891 1.00 94.00 78 THR A N 1
ATOM 647 C CA . THR A 1 78 ? 16.559 -7.521 6.926 1.00 94.00 78 THR A CA 1
ATOM 648 C C . THR A 1 78 ? 15.285 -8.178 6.406 1.00 94.00 78 THR A C 1
ATOM 650 O O . THR A 1 78 ? 15.111 -9.389 6.551 1.00 94.00 78 THR A O 1
ATOM 653 N N . HIS A 1 79 ? 14.367 -7.408 5.818 1.00 95.56 79 HIS A N 1
ATOM 654 C CA . HIS A 1 79 ? 13.018 -7.916 5.544 1.00 95.56 79 HIS A CA 1
ATOM 655 C C . HIS A 1 79 ? 12.933 -8.738 4.255 1.00 95.56 79 HIS A C 1
ATOM 657 O O . HIS A 1 79 ? 12.405 -9.850 4.277 1.00 95.56 79 HIS A O 1
ATOM 663 N N . LEU A 1 80 ? 13.489 -8.248 3.147 1.00 94.75 80 LEU A N 1
ATOM 664 C CA . LEU A 1 80 ? 13.406 -8.918 1.852 1.00 94.75 80 LEU A CA 1
ATOM 665 C C . LEU A 1 80 ? 14.141 -10.275 1.845 1.00 94.75 80 LEU A C 1
ATOM 667 O O . LEU A 1 80 ? 13.499 -11.259 1.465 1.00 94.75 80 LEU A O 1
ATOM 671 N N . PRO A 1 81 ? 15.392 -10.407 2.352 1.00 94.81 81 PRO A N 1
ATOM 672 C CA . PRO A 1 81 ? 16.042 -11.714 2.499 1.00 94.81 81 PRO A CA 1
ATOM 673 C C . PRO A 1 81 ? 15.261 -12.688 3.386 1.00 94.81 81 PRO A C 1
ATOM 675 O O . PRO A 1 81 ? 15.259 -13.889 3.134 1.00 94.81 81 PRO A O 1
ATOM 678 N N . ARG A 1 82 ? 14.561 -12.187 4.414 1.00 94.94 82 ARG A N 1
ATOM 679 C CA . ARG A 1 82 ? 13.763 -13.023 5.319 1.00 94.94 82 ARG A CA 1
ATOM 680 C C . ARG A 1 82 ? 12.501 -13.585 4.657 1.00 94.94 82 ARG A C 1
ATOM 682 O O . ARG A 1 82 ? 12.151 -14.720 4.960 1.00 94.94 82 ARG A O 1
ATOM 689 N N . GLN A 1 83 ? 11.834 -12.821 3.787 1.00 94.00 83 GLN A N 1
ATOM 690 C CA . GLN A 1 83 ? 10.600 -13.274 3.123 1.00 94.00 83 GLN A CA 1
ATOM 691 C C . GLN A 1 83 ? 10.844 -14.007 1.795 1.00 94.00 83 GLN A C 1
ATOM 693 O O . GLN A 1 83 ? 10.072 -14.890 1.433 1.00 94.00 83 GLN A O 1
ATOM 698 N N . THR A 1 84 ? 11.899 -13.647 1.056 1.00 92.12 84 THR A N 1
ATOM 699 C CA . THR A 1 84 ? 12.146 -14.145 -0.316 1.00 92.12 84 THR A CA 1
ATOM 700 C C . THR A 1 84 ? 13.412 -14.999 -0.439 1.00 92.12 84 THR A C 1
ATOM 702 O O . THR A 1 84 ? 13.603 -15.698 -1.436 1.00 92.12 84 THR A O 1
ATOM 705 N N . GLY A 1 85 ? 14.274 -15.008 0.582 1.00 92.44 85 GLY A N 1
ATOM 706 C CA . GLY A 1 85 ? 15.579 -15.660 0.518 1.00 92.44 85 GLY A CA 1
ATOM 707 C C . GLY A 1 85 ? 16.474 -14.974 -0.512 1.00 92.44 85 GLY A C 1
ATOM 708 O O . GLY A 1 85 ? 16.717 -13.773 -0.428 1.00 92.44 85 GLY A O 1
ATOM 709 N N . SER A 1 86 ? 16.946 -15.750 -1.487 1.00 92.75 86 SER A N 1
ATOM 710 C CA . SER A 1 86 ? 17.734 -15.280 -2.631 1.00 92.75 86 SER A CA 1
ATOM 711 C C . SER A 1 86 ? 16.912 -15.064 -3.910 1.00 92.75 86 SER A C 1
ATOM 713 O O . SER A 1 86 ? 17.487 -14.913 -4.989 1.00 92.75 86 SER A O 1
ATOM 715 N N . GLN A 1 87 ? 15.576 -15.110 -3.831 1.00 94.06 87 GLN A N 1
ATOM 716 C CA . GLN A 1 87 ? 14.718 -15.064 -5.017 1.00 94.06 87 GLN A CA 1
ATOM 717 C C . GLN A 1 87 ? 14.668 -13.651 -5.636 1.00 94.06 87 GLN A C 1
ATOM 719 O O . GLN A 1 87 ? 14.623 -12.661 -4.901 1.00 94.06 87 GLN A O 1
ATOM 724 N N . PRO A 1 88 ? 14.641 -13.540 -6.980 1.00 95.56 88 PRO A N 1
ATOM 725 C CA . PRO A 1 88 ? 14.567 -12.257 -7.669 1.00 95.56 88 PRO A CA 1
ATOM 726 C C . PRO A 1 88 ? 13.371 -11.416 -7.224 1.00 95.56 88 PRO A C 1
ATOM 728 O O . PRO A 1 88 ? 12.260 -11.927 -7.070 1.00 95.56 88 PRO A O 1
ATOM 731 N N . SER A 1 89 ? 13.597 -10.113 -7.065 1.00 96.69 89 SER A N 1
ATOM 732 C CA . SER A 1 89 ? 12.567 -9.164 -6.630 1.00 96.69 89 SER A CA 1
ATOM 733 C C . SER A 1 89 ? 12.517 -7.918 -7.517 1.00 96.69 89 SER A C 1
ATOM 735 O O . SER A 1 89 ? 13.538 -7.474 -8.046 1.00 96.69 89 SER A O 1
ATOM 737 N N . VAL A 1 90 ? 11.331 -7.324 -7.661 1.00 98.19 90 VAL A N 1
ATOM 738 C CA . VAL A 1 90 ? 11.145 -5.986 -8.247 1.00 98.19 90 VAL A CA 1
ATOM 739 C C . VAL A 1 90 ? 10.830 -4.990 -7.133 1.00 98.19 90 VAL A C 1
ATOM 741 O O . VAL A 1 90 ? 9.975 -5.258 -6.298 1.00 98.19 90 VAL A O 1
ATOM 744 N N . ILE A 1 91 ? 11.515 -3.851 -7.087 1.00 98.56 91 ILE A N 1
ATOM 745 C CA . ILE A 1 91 ? 11.301 -2.789 -6.097 1.00 98.56 91 ILE A CA 1
ATOM 746 C C . ILE A 1 91 ? 10.877 -1.527 -6.844 1.00 98.56 91 ILE A C 1
ATOM 748 O O . ILE A 1 91 ? 11.585 -1.088 -7.749 1.00 98.56 91 ILE A O 1
ATOM 752 N N . VAL A 1 92 ? 9.736 -0.939 -6.484 1.00 98.44 92 VAL A N 1
ATOM 753 C CA . VAL A 1 92 ? 9.193 0.253 -7.152 1.00 98.44 92 VAL A CA 1
ATOM 754 C C . VAL A 1 92 ? 8.903 1.353 -6.133 1.00 98.44 92 VAL A C 1
ATOM 756 O O . VAL A 1 92 ? 8.173 1.158 -5.158 1.00 98.44 92 VAL A O 1
ATOM 759 N N . PHE A 1 93 ? 9.466 2.530 -6.391 1.00 97.19 93 PHE A N 1
ATOM 760 C CA . PHE A 1 93 ? 9.209 3.770 -5.660 1.00 97.19 93 PHE A CA 1
ATOM 761 C C . PHE A 1 93 ? 8.318 4.717 -6.468 1.00 97.19 93 PHE A C 1
ATOM 763 O O . PHE A 1 93 ? 8.099 4.522 -7.664 1.00 97.19 93 PHE A O 1
ATOM 770 N N . CYS A 1 94 ? 7.844 5.779 -5.827 1.00 92.81 94 CYS A N 1
ATOM 771 C CA . CYS A 1 94 ? 7.119 6.882 -6.459 1.00 92.81 94 CYS A CA 1
ATOM 772 C C . CYS A 1 94 ? 7.985 7.651 -7.480 1.00 92.81 94 CYS A C 1
ATOM 774 O O . CYS A 1 94 ? 9.216 7.553 -7.486 1.00 92.81 94 CYS A O 1
ATOM 776 N N . ALA A 1 95 ? 7.345 8.440 -8.351 1.00 92.75 95 ALA A N 1
ATOM 777 C CA . ALA A 1 95 ? 8.033 9.199 -9.411 1.00 92.75 95 ALA A CA 1
ATOM 778 C C . ALA A 1 95 ? 8.910 10.364 -8.905 1.00 92.75 95 ALA A C 1
ATOM 780 O O . ALA A 1 95 ? 9.719 10.908 -9.653 1.00 92.75 95 ALA A O 1
ATOM 781 N N . ASP A 1 96 ? 8.744 10.749 -7.647 1.00 92.19 96 ASP A N 1
ATOM 782 C CA . ASP A 1 96 ? 9.416 11.860 -6.975 1.00 92.19 96 ASP A CA 1
ATOM 783 C C . ASP A 1 96 ? 10.021 11.430 -5.629 1.00 92.19 96 ASP A C 1
ATOM 785 O O . ASP A 1 96 ? 10.230 12.249 -4.739 1.00 92.19 96 ASP A O 1
ATOM 789 N N . ALA A 1 97 ? 10.288 10.130 -5.461 1.00 94.62 97 ALA A N 1
ATOM 790 C CA . ALA A 1 97 ? 10.783 9.578 -4.205 1.00 94.62 97 ALA A CA 1
ATOM 791 C C . ALA A 1 97 ? 12.166 10.114 -3.804 1.00 94.62 97 ALA A C 1
ATOM 793 O O . ALA A 1 97 ? 12.463 10.167 -2.611 1.00 94.62 97 ALA A O 1
ATOM 794 N N . PHE A 1 98 ? 12.995 10.516 -4.770 1.00 96.88 98 PHE A N 1
ATOM 795 C CA . PHE A 1 98 ? 14.378 10.943 -4.551 1.00 96.88 98 PHE A CA 1
ATOM 796 C C . PHE A 1 98 ? 14.744 12.204 -5.348 1.00 96.88 98 PHE A C 1
ATOM 798 O O . PHE A 1 98 ? 13.923 12.795 -6.046 1.00 96.88 98 PHE A O 1
ATOM 805 N N . THR A 1 99 ? 16.010 12.598 -5.248 1.00 96.38 99 THR A N 1
ATOM 806 C CA . THR A 1 99 ? 16.673 13.682 -5.980 1.00 96.38 99 THR A CA 1
ATOM 807 C C . THR A 1 99 ? 17.926 13.150 -6.680 1.00 96.38 99 THR A C 1
ATOM 809 O O . THR A 1 99 ? 18.431 12.083 -6.328 1.00 96.38 99 THR A O 1
ATOM 812 N N . LEU A 1 100 ? 18.504 13.900 -7.629 1.00 96.31 100 LEU A N 1
ATOM 813 C CA . LEU A 1 100 ? 19.749 13.486 -8.303 1.00 96.31 100 LEU A CA 1
ATOM 814 C C . LEU A 1 100 ? 20.928 13.235 -7.340 1.00 96.31 100 LEU A C 1
ATOM 816 O O . LEU A 1 100 ? 21.775 12.388 -7.626 1.00 96.31 100 LEU A O 1
ATOM 820 N N . SER A 1 101 ? 20.970 13.916 -6.189 1.00 95.69 101 SER A N 1
ATOM 821 C CA . SER A 1 101 ? 21.991 13.715 -5.149 1.00 95.69 101 SER A CA 1
ATOM 822 C C . SER A 1 101 ? 21.926 12.348 -4.460 1.00 95.69 101 SER A C 1
ATOM 824 O O . SER A 1 101 ? 22.949 11.874 -3.966 1.00 95.69 101 SER A O 1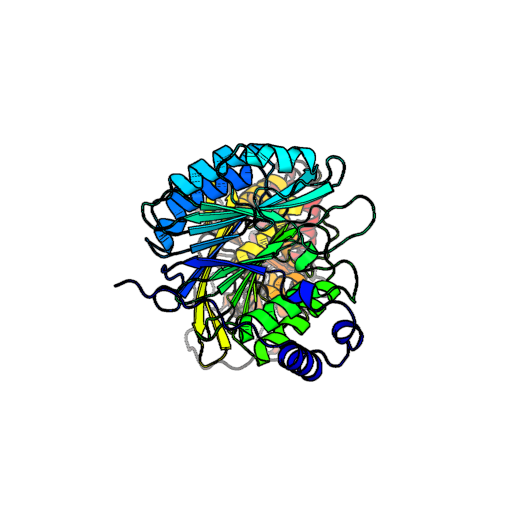
ATOM 826 N N . ASP A 1 102 ? 20.768 11.683 -4.456 1.00 97.00 102 ASP A N 1
ATOM 827 C CA . ASP A 1 102 ? 20.580 10.392 -3.779 1.00 97.00 102 ASP A CA 1
ATOM 828 C C . ASP A 1 102 ? 21.162 9.207 -4.572 1.00 97.00 102 ASP A C 1
ATOM 830 O O . ASP A 1 102 ? 21.312 8.110 -4.026 1.00 97.00 102 ASP A O 1
ATOM 834 N N . TYR A 1 103 ? 21.543 9.425 -5.841 1.00 96.75 103 TYR A N 1
ATOM 835 C CA . TYR A 1 103 ? 22.069 8.398 -6.750 1.00 96.75 103 TYR A CA 1
ATOM 836 C C . TYR A 1 103 ? 23.186 7.552 -6.126 1.00 96.75 103 TYR A C 1
ATOM 838 O O . TYR A 1 103 ? 23.153 6.327 -6.217 1.00 96.75 103 TYR A O 1
ATOM 846 N N . ALA A 1 104 ? 24.179 8.186 -5.490 1.00 96.50 104 ALA A N 1
ATOM 847 C CA . ALA A 1 104 ? 25.329 7.471 -4.938 1.00 96.50 104 ALA A CA 1
ATOM 848 C C . ALA A 1 104 ? 24.919 6.536 -3.786 1.00 96.50 104 ALA A C 1
ATOM 850 O O . ALA A 1 104 ? 25.378 5.396 -3.719 1.00 96.50 104 ALA A O 1
ATOM 851 N N . THR A 1 105 ? 24.011 6.991 -2.920 1.00 97.69 105 THR A N 1
ATOM 852 C CA . THR A 1 105 ? 23.474 6.201 -1.807 1.00 97.69 105 THR A CA 1
ATOM 853 C C . THR A 1 105 ? 22.643 5.028 -2.320 1.00 97.69 105 THR A C 1
ATOM 855 O O . THR A 1 105 ? 22.891 3.890 -1.925 1.00 97.69 105 THR A O 1
ATOM 858 N N . LEU A 1 106 ? 21.722 5.277 -3.258 1.00 97.69 106 LEU A N 1
ATOM 859 C CA . LEU A 1 106 ? 20.907 4.236 -3.897 1.00 97.69 106 LEU A CA 1
ATOM 860 C C . LEU A 1 106 ? 21.776 3.189 -4.602 1.00 97.69 106 LEU A C 1
ATOM 862 O O . LEU A 1 106 ? 21.602 1.989 -4.391 1.00 97.69 106 LEU A O 1
ATOM 866 N N . ASN A 1 107 ? 22.764 3.634 -5.380 1.00 97.56 107 ASN A N 1
ATOM 867 C CA . ASN A 1 107 ? 23.676 2.739 -6.078 1.00 97.56 107 ASN A CA 1
ATOM 868 C C . ASN A 1 107 ? 24.499 1.882 -5.105 1.00 97.56 107 ASN A C 1
ATOM 870 O O . ASN A 1 107 ? 24.715 0.703 -5.379 1.00 97.56 107 ASN A O 1
ATOM 874 N N . ASN A 1 108 ? 24.926 2.431 -3.963 1.00 97.31 108 ASN A N 1
ATOM 875 C CA . ASN A 1 108 ? 25.645 1.675 -2.935 1.00 97.31 108 ASN A CA 1
ATOM 876 C C . ASN A 1 108 ? 24.748 0.631 -2.250 1.00 97.31 108 ASN A C 1
ATOM 878 O O . ASN A 1 108 ? 25.190 -0.506 -2.071 1.00 97.31 108 ASN A O 1
ATOM 882 N N . LEU A 1 109 ? 23.493 0.973 -1.930 1.00 97.81 109 LEU A N 1
ATOM 883 C CA . LEU A 1 109 ? 22.512 0.037 -1.363 1.00 97.81 109 LEU A CA 1
ATOM 884 C C . LEU A 1 109 ? 22.243 -1.135 -2.323 1.00 97.81 109 LEU A C 1
ATOM 886 O O . LEU A 1 109 ? 22.393 -2.296 -1.943 1.00 97.81 109 LEU A O 1
ATOM 890 N N . VAL A 1 110 ? 21.949 -0.846 -3.597 1.00 97.19 110 VAL A N 1
ATOM 891 C CA . VAL A 1 110 ? 21.708 -1.879 -4.624 1.00 97.19 110 VAL A CA 1
ATOM 892 C C . VAL A 1 110 ? 22.973 -2.690 -4.934 1.00 97.19 110 VAL A C 1
ATOM 894 O O . VAL A 1 110 ? 22.896 -3.899 -5.144 1.00 97.19 110 VAL A O 1
ATOM 897 N N . SER A 1 111 ? 24.155 -2.065 -4.933 1.00 96.12 111 SER A N 1
ATOM 898 C CA . SER A 1 111 ? 25.425 -2.781 -5.134 1.00 96.12 111 SER A CA 1
ATOM 899 C C . SER A 1 111 ? 25.709 -3.773 -4.006 1.00 96.12 111 SER A C 1
ATOM 901 O O . SER A 1 111 ? 26.166 -4.881 -4.289 1.00 96.12 111 SER A O 1
ATOM 903 N N . SER A 1 112 ? 25.415 -3.384 -2.760 1.00 95.25 112 SER A N 1
ATOM 904 C CA . SER A 1 112 ? 25.667 -4.180 -1.549 1.00 95.25 112 SER A CA 1
ATOM 905 C C . SER A 1 112 ? 24.678 -5.332 -1.361 1.00 95.25 112 SER A C 1
ATOM 907 O O . SER A 1 112 ? 25.000 -6.307 -0.684 1.00 95.25 112 SER A O 1
ATOM 909 N N . TYR A 1 113 ? 23.489 -5.251 -1.964 1.00 95.69 113 TYR A N 1
ATOM 910 C CA . TYR A 1 113 ? 22.526 -6.348 -1.954 1.00 95.69 113 TYR A CA 1
ATOM 911 C C . TYR A 1 113 ? 23.063 -7.547 -2.770 1.00 95.69 113 TYR A C 1
ATOM 913 O O . TYR A 1 113 ? 23.487 -7.362 -3.916 1.00 95.69 113 TYR A O 1
ATOM 921 N N . PRO A 1 114 ? 23.091 -8.775 -2.213 1.00 93.44 114 PRO A N 1
ATOM 922 C CA . PRO A 1 114 ? 23.747 -9.913 -2.866 1.00 93.44 114 PRO A CA 1
ATOM 923 C C . PRO A 1 114 ? 22.889 -10.589 -3.949 1.00 93.44 114 PRO A C 1
ATOM 925 O O . PRO A 1 114 ? 23.438 -11.228 -4.848 1.00 93.44 114 PRO A O 1
ATOM 928 N N . PHE A 1 115 ? 21.562 -10.457 -3.872 1.00 94.94 115 PHE A N 1
ATOM 929 C CA . PHE A 1 115 ? 20.613 -11.215 -4.693 1.00 94.94 115 PHE A CA 1
ATOM 930 C C . PHE A 1 115 ? 20.097 -10.411 -5.902 1.00 94.94 115 PHE A C 1
ATOM 932 O O . PHE A 1 115 ? 20.251 -9.187 -5.938 1.00 94.94 115 PHE A O 1
ATOM 939 N N . PRO A 1 116 ? 19.487 -11.068 -6.910 1.00 95.50 116 PRO A N 1
ATOM 940 C CA . PRO A 1 116 ? 18.950 -10.374 -8.075 1.00 95.50 116 PRO A CA 1
ATOM 941 C C . PRO A 1 116 ? 17.827 -9.396 -7.710 1.00 95.50 116 PRO A C 1
ATOM 943 O O . PRO A 1 116 ? 16.866 -9.758 -7.028 1.00 95.50 116 PRO A O 1
ATOM 946 N N . VAL A 1 117 ? 17.914 -8.161 -8.202 1.00 97.25 117 VAL A N 1
ATOM 947 C CA . VAL A 1 117 ? 16.876 -7.145 -7.990 1.00 97.25 117 VAL A CA 1
ATOM 948 C C . VAL A 1 117 ? 16.769 -6.189 -9.176 1.00 97.25 117 VAL A C 1
ATOM 950 O O . VAL A 1 117 ? 17.771 -5.731 -9.727 1.00 97.25 117 VAL A O 1
ATOM 953 N N . VAL A 1 118 ? 15.535 -5.856 -9.551 1.00 98.44 118 VAL A N 1
ATOM 954 C CA . VAL A 1 118 ? 15.230 -4.712 -10.419 1.00 98.44 118 VAL A CA 1
ATOM 955 C C . VAL A 1 118 ? 14.656 -3.617 -9.533 1.00 98.44 118 VAL A C 1
ATOM 957 O O . VAL A 1 118 ? 13.609 -3.826 -8.927 1.00 98.44 118 VAL A O 1
ATOM 960 N N . LEU A 1 119 ? 15.317 -2.464 -9.438 1.00 98.56 119 LEU A N 1
ATOM 961 C CA . LEU A 1 119 ? 14.835 -1.332 -8.641 1.00 98.56 119 LEU A CA 1
ATOM 962 C C . LEU A 1 119 ? 14.513 -0.158 -9.559 1.00 98.56 119 LEU A C 1
ATOM 964 O O . LEU A 1 119 ? 15.394 0.340 -10.253 1.00 98.56 119 LEU A O 1
ATOM 968 N N . GLN A 1 120 ? 13.267 0.306 -9.528 1.00 98.31 120 GLN A N 1
ATOM 969 C CA . GLN A 1 120 ? 12.818 1.504 -10.224 1.00 98.31 120 GLN A CA 1
ATOM 970 C C . GLN A 1 120 ? 12.488 2.607 -9.219 1.00 98.31 120 GLN A C 1
ATOM 972 O O . GLN A 1 120 ? 11.675 2.406 -8.314 1.00 98.31 120 GLN A O 1
ATOM 977 N N . ALA A 1 121 ? 13.069 3.791 -9.410 1.00 97.12 121 ALA A N 1
ATOM 978 C CA . ALA A 1 121 ? 12.741 4.955 -8.598 1.00 97.12 121 ALA A CA 1
ATOM 979 C C . ALA A 1 121 ? 12.811 6.261 -9.391 1.00 97.12 121 ALA A C 1
ATOM 981 O O . ALA A 1 121 ? 13.710 6.450 -10.208 1.00 97.12 121 ALA A O 1
ATOM 982 N N . GLY A 1 122 ? 11.864 7.166 -9.141 1.00 96.44 122 GLY A N 1
ATOM 983 C CA . GLY A 1 122 ? 11.853 8.492 -9.745 1.00 96.44 122 GLY A CA 1
ATOM 984 C C . GLY A 1 122 ? 12.629 9.528 -8.931 1.00 96.44 122 GLY A C 1
ATOM 985 O O . GLY A 1 122 ? 12.673 9.456 -7.701 1.00 96.44 122 GLY A O 1
ATOM 986 N N . PHE A 1 123 ? 13.217 10.501 -9.630 1.00 96.19 123 PHE A N 1
ATOM 987 C CA . PHE A 1 123 ? 13.926 11.643 -9.037 1.00 96.19 123 PHE A CA 1
ATOM 988 C C . PHE A 1 123 ? 13.179 12.979 -9.213 1.00 96.19 123 PHE A C 1
ATOM 990 O O . PHE A 1 123 ? 13.761 14.054 -9.072 1.00 96.19 123 PHE A O 1
ATOM 997 N N . GLY A 1 124 ? 11.892 12.925 -9.569 1.00 93.12 124 GLY A N 1
ATOM 998 C CA . GLY A 1 124 ? 11.063 14.105 -9.781 1.00 93.12 124 GLY A CA 1
ATOM 999 C C . GLY A 1 124 ? 11.390 14.837 -11.084 1.00 93.12 124 GLY A C 1
ATOM 1000 O O . GLY A 1 124 ? 11.489 14.224 -12.149 1.00 93.12 124 GLY A O 1
ATOM 1001 N N . CYS A 1 125 ? 11.488 16.165 -10.998 1.00 93.25 125 CYS A N 1
ATOM 1002 C CA . CYS A 1 125 ? 11.670 17.070 -12.131 1.00 93.25 125 CYS A CA 1
ATOM 1003 C C . CYS A 1 125 ? 13.049 17.741 -12.077 1.00 93.25 125 CYS A C 1
ATOM 1005 O O . CYS A 1 125 ? 13.419 18.284 -11.039 1.00 93.25 125 CYS A O 1
ATOM 1007 N N . VAL A 1 126 ? 13.784 17.717 -13.189 1.00 95.81 126 VAL A N 1
ATOM 1008 C CA . VAL A 1 126 ? 15.172 18.205 -13.302 1.00 95.81 126 VAL A CA 1
ATOM 1009 C C . VAL A 1 126 ? 15.390 18.926 -14.633 1.00 95.81 126 VAL A C 1
ATOM 1011 O O . VAL A 1 126 ? 14.661 18.693 -15.601 1.00 95.81 126 VAL A O 1
ATOM 1014 N N . LYS A 1 127 ? 16.422 19.765 -14.726 1.00 96.31 127 LYS A N 1
ATOM 1015 C CA . LYS A 1 127 ? 16.802 20.427 -15.979 1.00 96.31 127 LYS A CA 1
ATOM 1016 C C . LYS A 1 127 ? 17.577 19.497 -16.909 1.00 96.31 127 LYS A C 1
ATOM 1018 O O . LYS A 1 127 ? 18.365 18.653 -16.479 1.00 96.31 127 LYS A O 1
ATOM 1023 N N . GLY A 1 128 ? 17.430 19.699 -18.220 1.00 95.88 128 GLY A N 1
ATOM 1024 C CA . GLY A 1 128 ? 18.207 18.960 -19.225 1.00 95.88 128 GLY A CA 1
ATOM 1025 C C . GLY A 1 128 ? 19.726 19.138 -19.078 1.00 95.88 128 GLY A C 1
ATOM 1026 O O . GLY A 1 128 ? 20.493 18.230 -19.399 1.00 95.88 128 GLY A O 1
ATOM 1027 N N . SER A 1 129 ? 20.179 20.267 -18.523 1.00 95.88 129 SER A N 1
ATOM 1028 C CA . SER A 1 129 ? 21.582 20.496 -18.147 1.00 95.88 129 SER A CA 1
ATOM 1029 C C . SER A 1 129 ? 22.085 19.510 -17.082 1.00 95.88 129 SER A C 1
ATOM 1031 O O . SER A 1 129 ? 23.202 19.000 -17.204 1.00 95.88 129 SER A O 1
ATOM 1033 N N . GLU A 1 130 ? 21.256 19.176 -16.092 1.00 96.56 130 GLU A N 1
ATOM 1034 C CA . GLU A 1 130 ? 21.563 18.202 -15.040 1.00 96.56 130 GLU A CA 1
ATOM 1035 C C . GLU A 1 130 ? 21.592 16.774 -15.604 1.00 96.56 130 GLU A C 1
ATOM 1037 O O . GLU A 1 130 ? 22.545 16.034 -15.350 1.00 96.56 130 GLU A O 1
ATOM 1042 N N . LEU A 1 131 ? 20.630 16.418 -16.468 1.00 95.25 131 LEU A N 1
ATOM 1043 C CA . LEU A 1 131 ? 20.617 15.134 -17.188 1.00 95.25 131 LEU A CA 1
ATOM 1044 C C . LEU A 1 131 ? 21.864 14.931 -18.058 1.00 95.25 131 LEU A C 1
ATOM 1046 O O . LEU A 1 131 ? 22.445 13.846 -18.073 1.00 95.25 131 LEU A O 1
ATOM 1050 N N . ASN A 1 132 ? 22.315 15.973 -18.761 1.00 95.06 132 ASN A N 1
ATOM 1051 C CA . ASN A 1 132 ? 23.573 15.924 -19.510 1.00 95.06 132 ASN A CA 1
ATOM 1052 C C . ASN A 1 132 ? 24.785 15.753 -18.570 1.00 95.06 132 ASN A C 1
ATOM 1054 O O . ASN A 1 132 ? 25.775 15.130 -18.952 1.00 95.06 132 ASN A O 1
ATOM 1058 N N . GLY A 1 133 ? 24.705 16.252 -17.331 1.00 93.62 133 GLY A N 1
ATOM 1059 C CA . GLY A 1 133 ? 25.698 16.024 -16.278 1.00 93.62 133 GLY A CA 1
ATOM 1060 C C . GLY A 1 133 ? 25.805 14.558 -15.839 1.00 93.62 133 GLY A C 1
ATOM 1061 O O . GLY A 1 133 ? 26.920 14.076 -15.621 1.00 93.62 133 GLY A O 1
ATOM 1062 N N . LEU A 1 134 ? 24.682 13.825 -15.799 1.00 93.06 134 LEU A N 1
ATOM 1063 C CA . LEU A 1 134 ? 24.638 12.395 -15.453 1.00 93.06 134 LEU A CA 1
ATOM 1064 C C . LEU A 1 134 ? 25.450 11.509 -16.414 1.00 93.06 134 LEU A C 1
ATOM 1066 O O . LEU A 1 134 ? 25.864 10.423 -16.022 1.00 93.06 134 LEU A O 1
ATOM 1070 N N . ARG A 1 135 ? 25.762 11.981 -17.631 1.00 90.69 135 ARG A N 1
ATOM 1071 C CA . ARG A 1 135 ? 26.613 11.270 -18.613 1.00 90.69 135 ARG A CA 1
ATOM 1072 C C . ARG A 1 135 ? 28.057 11.037 -18.144 1.00 90.69 135 ARG A C 1
ATOM 1074 O O . ARG A 1 135 ? 28.800 10.310 -18.792 1.00 90.69 135 ARG A O 1
ATOM 1081 N N . LYS A 1 136 ? 28.466 11.659 -17.033 1.00 90.44 136 LYS A N 1
ATOM 1082 C CA . LYS A 1 136 ? 29.756 11.422 -16.356 1.00 90.44 136 LYS A CA 1
ATOM 1083 C C . LYS A 1 136 ? 29.728 10.219 -15.402 1.00 90.44 136 LYS A C 1
ATOM 1085 O O . LYS A 1 136 ? 30.771 9.847 -14.872 1.00 90.44 136 LYS A O 1
ATOM 1090 N N . LEU A 1 137 ? 28.548 9.656 -15.144 1.00 91.31 137 LEU A N 1
ATOM 1091 C CA . LEU A 1 137 ? 28.321 8.492 -14.290 1.00 91.31 137 LEU A CA 1
ATOM 1092 C C . LEU A 1 137 ? 28.124 7.240 -15.158 1.00 91.31 137 LEU A C 1
ATOM 1094 O O . LEU A 1 137 ? 27.834 7.338 -16.348 1.00 91.31 137 LEU A O 1
ATOM 1098 N N . ALA A 1 138 ? 28.239 6.057 -14.554 1.00 91.81 138 ALA A N 1
ATOM 1099 C CA . ALA A 1 138 ? 27.983 4.774 -15.215 1.00 91.81 138 ALA A CA 1
ATOM 1100 C C . ALA A 1 138 ? 26.469 4.494 -15.363 1.00 91.81 138 ALA A C 1
ATOM 1102 O O . ALA A 1 138 ? 25.944 3.532 -14.808 1.00 91.81 138 ALA A O 1
ATOM 1103 N N . ILE A 1 139 ? 25.766 5.374 -16.083 1.00 95.25 139 ILE A N 1
ATOM 1104 C CA . ILE A 1 139 ? 24.326 5.300 -16.357 1.00 95.25 139 ILE A CA 1
ATOM 1105 C C . ILE A 1 139 ? 24.130 5.165 -17.867 1.00 95.25 139 ILE A C 1
ATOM 1107 O O . ILE A 1 139 ? 24.676 5.951 -18.639 1.00 95.25 139 ILE A O 1
ATOM 1111 N N . ASN A 1 140 ? 23.326 4.192 -18.285 1.00 95.81 140 ASN A N 1
ATOM 1112 C CA . ASN A 1 140 ? 22.967 3.968 -19.680 1.00 95.81 140 ASN A CA 1
ATOM 1113 C C . ASN A 1 140 ? 21.775 4.849 -20.084 1.00 95.81 140 ASN A C 1
ATOM 1115 O O . ASN A 1 140 ? 20.815 5.014 -19.325 1.00 95.81 140 ASN A O 1
ATOM 1119 N N . PHE A 1 141 ? 21.814 5.391 -21.300 1.00 94.75 141 PHE A N 1
ATOM 1120 C CA . PHE A 1 141 ? 20.788 6.290 -21.827 1.00 94.75 141 PHE A CA 1
ATOM 1121 C C . PHE A 1 141 ? 20.013 5.583 -22.952 1.00 94.75 141 PHE A C 1
ATOM 1123 O O . PHE A 1 141 ? 20.607 5.342 -24.003 1.00 94.75 141 PHE A O 1
ATOM 1130 N N . PRO A 1 142 ? 18.703 5.285 -22.796 1.00 91.19 142 PRO A N 1
ATOM 1131 C CA . PRO A 1 142 ? 17.894 4.679 -23.862 1.00 91.19 142 PRO A CA 1
ATOM 1132 C C . PRO A 1 142 ? 17.971 5.461 -25.181 1.00 91.19 142 PRO A C 1
ATOM 1134 O O . PRO A 1 142 ? 18.171 4.878 -26.243 1.00 91.19 142 PRO A O 1
ATOM 1137 N N . ASP A 1 143 ? 17.918 6.793 -25.095 1.00 87.88 143 ASP A N 1
ATOM 1138 C CA . ASP A 1 143 ? 18.008 7.730 -26.224 1.00 87.88 143 ASP A CA 1
ATOM 1139 C C . ASP A 1 143 ? 19.409 7.810 -26.876 1.00 87.88 143 ASP A C 1
ATOM 1141 O O . ASP A 1 143 ? 19.610 8.567 -27.832 1.00 87.88 143 ASP A O 1
ATOM 1145 N N . GLY A 1 144 ? 20.380 7.044 -26.371 1.00 86.19 144 GLY A N 1
ATOM 1146 C CA . GLY A 1 144 ? 21.761 6.979 -26.841 1.00 86.19 144 GLY A CA 1
ATOM 1147 C C . GLY A 1 144 ? 22.712 7.962 -26.151 1.00 86.19 144 GLY A C 1
ATOM 1148 O O . GLY A 1 144 ? 22.318 9.002 -25.611 1.00 86.19 144 GLY A O 1
ATOM 1149 N N . ASP A 1 145 ? 24.005 7.639 -26.199 1.00 80.75 145 ASP A N 1
ATOM 1150 C CA . ASP A 1 145 ? 25.053 8.363 -25.466 1.00 80.75 145 ASP A CA 1
ATOM 1151 C C . ASP A 1 145 ? 25.366 9.758 -26.026 1.00 80.75 145 ASP A C 1
ATOM 1153 O O . ASP A 1 145 ? 25.869 10.629 -25.318 1.00 80.75 145 ASP A O 1
ATOM 1157 N N . THR A 1 146 ? 25.023 9.995 -27.293 1.00 82.81 146 THR A N 1
ATOM 1158 C CA . THR A 1 146 ? 25.283 11.251 -28.012 1.00 82.81 146 THR A CA 1
ATOM 1159 C C . THR A 1 146 ? 24.099 12.223 -28.018 1.00 82.81 146 THR A C 1
ATOM 1161 O O . THR A 1 146 ? 24.243 13.352 -28.485 1.00 82.81 146 THR A O 1
ATOM 1164 N N . THR A 1 147 ? 22.918 11.815 -27.542 1.00 86.38 147 THR A N 1
ATOM 1165 C CA . THR A 1 147 ? 21.709 12.658 -27.555 1.00 86.38 147 THR A CA 1
ATOM 1166 C C . THR A 1 147 ? 21.746 13.658 -26.399 1.00 86.38 147 THR A C 1
ATOM 1168 O O . THR A 1 147 ? 21.565 13.283 -25.242 1.00 86.38 147 THR A O 1
ATOM 1171 N N . LEU A 1 148 ? 21.984 14.939 -26.687 1.00 90.44 148 LEU A N 1
ATOM 1172 C CA . LEU A 1 148 ? 21.946 15.996 -25.671 1.00 90.44 148 LEU A CA 1
ATOM 1173 C C . LEU A 1 148 ? 20.519 16.506 -25.448 1.00 90.44 148 LEU A C 1
ATOM 1175 O O . LEU A 1 148 ? 19.787 16.773 -26.402 1.00 90.44 148 LEU A O 1
ATOM 1179 N N . TYR A 1 149 ? 20.158 16.695 -24.181 1.00 93.00 149 TYR A N 1
ATOM 1180 C CA . TYR A 1 149 ? 18.879 17.274 -23.777 1.00 93.00 149 TYR A CA 1
ATOM 1181 C C . TYR A 1 149 ? 18.978 18.811 -23.735 1.00 93.00 149 TYR A C 1
ATOM 1183 O O . TYR A 1 149 ? 19.932 19.324 -23.142 1.00 93.00 149 TYR A O 1
ATOM 1191 N N . PRO A 1 150 ? 18.036 19.569 -24.336 1.00 94.00 150 PRO A N 1
ATOM 1192 C CA . PRO A 1 150 ? 17.932 21.021 -24.177 1.00 94.00 150 PRO A CA 1
ATOM 1193 C C . PRO A 1 150 ? 18.078 21.484 -22.722 1.00 94.00 150 PRO A C 1
ATOM 1195 O O . PRO A 1 150 ? 17.345 21.024 -21.850 1.00 94.00 150 PRO A O 1
ATOM 1198 N N . ALA A 1 151 ? 19.034 22.384 -22.473 1.00 92.50 151 ALA A N 1
ATOM 1199 C CA . ALA A 1 151 ? 19.530 22.694 -21.131 1.00 92.50 151 ALA A CA 1
ATOM 1200 C C . ALA A 1 151 ? 18.459 23.252 -20.178 1.00 92.50 151 ALA A C 1
ATOM 1202 O O . ALA A 1 151 ? 18.393 22.819 -19.029 1.00 92.50 151 ALA A O 1
ATOM 1203 N N . ASP A 1 152 ? 17.628 24.175 -20.667 1.00 92.31 152 ASP A N 1
ATOM 1204 C CA . ASP A 1 152 ? 16.646 24.914 -19.860 1.00 92.31 152 ASP A CA 1
ATOM 1205 C C . ASP A 1 152 ? 15.291 24.201 -19.724 1.00 92.31 152 ASP A C 1
ATOM 1207 O O . ASP A 1 152 ? 14.458 24.610 -18.910 1.00 92.31 152 ASP A O 1
ATOM 1211 N N . ALA A 1 153 ? 15.064 23.143 -20.509 1.00 93.31 153 ALA A N 1
ATOM 1212 C CA . ALA A 1 153 ? 13.823 22.377 -20.489 1.00 93.31 153 ALA A CA 1
ATOM 1213 C C . ALA A 1 153 ? 13.741 21.477 -19.247 1.00 93.31 153 ALA A C 1
ATOM 1215 O O . ALA A 1 153 ? 14.745 20.907 -18.809 1.00 93.31 153 ALA A O 1
ATOM 1216 N N . ASP A 1 154 ? 12.530 21.346 -18.709 1.00 93.50 154 ASP A N 1
ATOM 1217 C CA . ASP A 1 154 ? 12.221 20.529 -17.536 1.00 93.50 154 ASP A CA 1
ATOM 1218 C C . ASP A 1 154 ? 11.860 19.096 -17.934 1.00 93.50 154 ASP A C 1
ATOM 1220 O O . ASP A 1 154 ? 10.999 18.881 -18.785 1.00 93.50 154 ASP A O 1
ATOM 1224 N N . TYR A 1 155 ? 12.492 18.111 -17.303 1.00 94.12 155 TYR A N 1
ATOM 1225 C CA . TYR A 1 155 ? 12.279 16.688 -17.553 1.00 94.12 155 TYR A CA 1
ATOM 1226 C C . TYR A 1 155 ? 11.826 15.987 -16.279 1.00 94.12 155 TYR A C 1
ATOM 1228 O O . TYR A 1 155 ? 12.470 16.105 -15.237 1.00 94.12 155 TYR A O 1
ATOM 1236 N N . LYS A 1 156 ? 10.766 15.184 -16.385 1.00 93.25 156 LYS A N 1
ATOM 1237 C CA . LYS A 1 156 ? 10.398 14.211 -15.352 1.00 93.25 156 LYS A CA 1
ATOM 1238 C C . LYS A 1 156 ? 11.117 12.895 -15.616 1.00 93.25 156 LYS A C 1
ATOM 1240 O O . LYS A 1 156 ? 11.067 12.385 -16.738 1.00 93.25 156 LYS A O 1
ATOM 1245 N N . GLY A 1 157 ? 11.784 12.356 -14.599 1.00 95.31 157 GLY A N 1
ATOM 1246 C CA . GLY A 1 157 ? 12.671 11.213 -14.781 1.00 95.31 157 GLY A CA 1
ATOM 1247 C C . GLY A 1 157 ? 12.876 10.340 -13.549 1.00 95.31 157 GLY A C 1
ATOM 1248 O O . GLY A 1 157 ? 12.361 10.589 -12.459 1.00 95.31 157 GLY A O 1
ATOM 1249 N N . GLY A 1 158 ? 13.640 9.277 -13.761 1.00 97.38 158 GLY A N 1
ATOM 1250 C CA . GLY A 1 158 ? 14.013 8.305 -12.746 1.00 97.38 158 GLY A CA 1
ATOM 1251 C C . GLY A 1 158 ? 15.182 7.443 -13.195 1.00 97.38 158 GLY A C 1
ATOM 1252 O O . GLY A 1 158 ? 15.783 7.669 -14.246 1.00 97.38 158 GLY A O 1
ATOM 1253 N N . TRP A 1 159 ? 15.463 6.406 -12.421 1.00 98.00 159 TRP A N 1
ATOM 1254 C CA . TRP A 1 159 ? 16.410 5.364 -12.782 1.00 98.00 159 TRP A CA 1
ATOM 1255 C C . TRP A 1 159 ? 15.771 3.984 -12.664 1.00 98.00 159 TRP A C 1
ATOM 1257 O O . TRP A 1 159 ? 14.881 3.758 -11.840 1.00 98.00 159 TRP A O 1
ATOM 1267 N N . CYS A 1 160 ? 16.284 3.051 -13.460 1.00 98.44 160 CYS A N 1
ATOM 1268 C CA . CYS A 1 160 ? 16.087 1.625 -13.261 1.00 98.44 160 CYS A CA 1
ATOM 1269 C C . CYS A 1 160 ? 17.449 0.955 -13.057 1.00 98.44 160 CYS A C 1
ATOM 1271 O O . CYS A 1 160 ? 18.266 0.920 -13.978 1.00 98.44 160 CYS A O 1
ATOM 1273 N N . TRP A 1 161 ? 17.688 0.411 -11.868 1.00 98.44 161 TRP A N 1
ATOM 1274 C CA . TRP A 1 161 ? 18.808 -0.486 -11.601 1.00 98.44 161 TRP A CA 1
ATOM 1275 C C . TRP A 1 161 ? 18.417 -1.921 -11.934 1.00 98.44 161 TRP A C 1
ATOM 1277 O O . TRP A 1 161 ? 17.300 -2.354 -11.644 1.00 98.44 161 TRP A O 1
ATOM 1287 N N . ILE A 1 162 ? 19.366 -2.671 -12.482 1.00 97.81 162 ILE A N 1
ATOM 1288 C CA . ILE A 1 162 ? 19.256 -4.104 -12.719 1.00 97.81 162 ILE A CA 1
ATOM 1289 C C . ILE A 1 162 ? 20.497 -4.764 -12.131 1.00 97.81 162 ILE A C 1
ATOM 1291 O O . ILE A 1 162 ? 21.613 -4.583 -12.618 1.00 97.81 162 ILE A O 1
ATOM 1295 N N . LYS A 1 163 ? 20.296 -5.508 -11.051 1.00 95.94 163 LYS A N 1
ATOM 1296 C CA . LYS A 1 163 ? 21.321 -6.255 -10.332 1.00 95.94 163 LYS A CA 1
ATOM 1297 C C . LYS A 1 163 ? 21.091 -7.736 -10.600 1.00 95.94 163 LYS A C 1
ATOM 1299 O O . LYS A 1 163 ? 20.010 -8.252 -10.326 1.00 95.94 163 LYS A O 1
ATOM 1304 N N . GLU A 1 164 ? 22.106 -8.412 -11.120 1.00 92.25 164 GLU A N 1
ATOM 1305 C CA . GLU A 1 164 ? 22.140 -9.870 -11.220 1.00 92.25 164 GLU A CA 1
ATOM 1306 C C . GLU A 1 164 ? 22.978 -10.426 -10.050 1.00 92.25 164 GLU A C 1
ATOM 1308 O O . GLU A 1 164 ? 23.655 -9.678 -9.334 1.00 92.25 164 GLU A O 1
ATOM 1313 N N . GLU A 1 165 ? 22.886 -11.731 -9.788 1.00 87.88 165 GLU A N 1
ATOM 1314 C CA . GLU A 1 165 ? 23.540 -12.340 -8.624 1.00 87.88 165 GLU A CA 1
ATOM 1315 C C . GLU A 1 165 ? 25.062 -12.117 -8.676 1.00 87.88 165 GLU A C 1
ATOM 1317 O O . GLU A 1 165 ? 25.709 -12.403 -9.683 1.00 87.88 165 GLU A O 1
ATOM 1322 N N . ASN A 1 166 ? 25.639 -11.584 -7.593 1.00 81.56 166 ASN A N 1
ATOM 1323 C CA . ASN A 1 166 ? 27.067 -11.249 -7.489 1.00 81.56 166 ASN A CA 1
ATOM 1324 C C . ASN A 1 166 ? 27.622 -10.287 -8.575 1.00 81.56 166 ASN A C 1
ATOM 1326 O O . ASN A 1 166 ? 28.840 -10.138 -8.687 1.00 81.56 166 ASN A O 1
ATOM 1330 N N . SER A 1 167 ? 26.775 -9.593 -9.351 1.00 88.75 167 SER A N 1
ATOM 1331 C CA . SER A 1 167 ? 27.209 -8.609 -10.359 1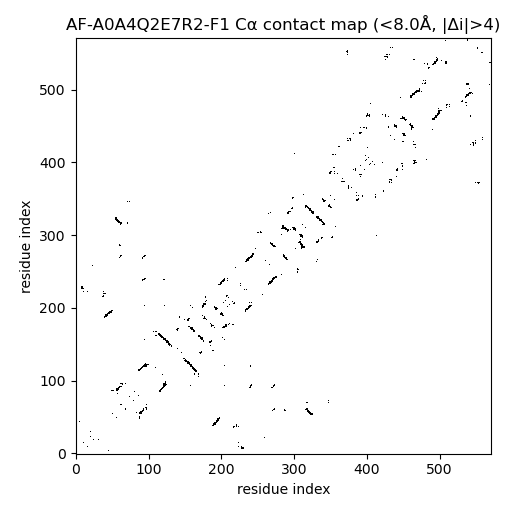.00 88.75 167 SER A CA 1
ATOM 1332 C C . SER A 1 167 ? 27.316 -7.186 -9.788 1.00 88.75 167 SER A C 1
ATOM 1334 O O . SER A 1 167 ? 26.747 -6.863 -8.741 1.00 88.75 167 SER A O 1
ATOM 1336 N N . ALA A 1 168 ? 27.995 -6.284 -10.503 1.00 92.06 168 ALA A N 1
ATOM 1337 C CA . ALA A 1 168 ? 27.718 -4.852 -10.356 1.00 92.06 168 ALA A CA 1
ATOM 1338 C C . ALA A 1 168 ? 26.313 -4.548 -10.924 1.00 92.06 168 ALA A C 1
ATOM 1340 O O . ALA A 1 168 ? 25.902 -5.227 -11.873 1.00 92.06 168 ALA A O 1
ATOM 1341 N N . PRO A 1 169 ? 25.561 -3.579 -10.374 1.00 95.38 169 PRO A N 1
ATOM 1342 C CA . PRO A 1 169 ? 24.281 -3.193 -10.948 1.00 95.38 169 PRO A CA 1
ATOM 1343 C C . PRO A 1 169 ? 24.474 -2.375 -12.231 1.00 95.38 169 PRO A C 1
ATOM 1345 O O . PRO A 1 169 ? 25.330 -1.495 -12.314 1.00 95.38 169 PRO A O 1
ATOM 1348 N N . GLU A 1 170 ? 23.639 -2.649 -13.224 1.00 96.62 170 GLU A N 1
ATOM 1349 C CA . GLU A 1 170 ? 23.501 -1.864 -14.448 1.00 96.62 170 GLU A CA 1
ATOM 1350 C C . GLU A 1 170 ? 22.411 -0.809 -14.230 1.00 96.62 170 GLU A C 1
ATOM 1352 O O . GLU A 1 170 ? 21.310 -1.154 -13.801 1.00 96.62 170 GLU A O 1
ATOM 1357 N N . VAL A 1 171 ? 22.688 0.469 -14.505 1.00 97.69 171 VAL A N 1
ATOM 1358 C CA . VAL A 1 171 ? 21.716 1.557 -14.288 1.00 97.69 171 VAL A CA 1
ATOM 1359 C C . VAL A 1 171 ? 21.254 2.142 -15.613 1.00 97.69 171 VAL A C 1
ATOM 1361 O O . VAL A 1 171 ? 22.072 2.406 -16.494 1.00 97.69 171 VAL A O 1
ATOM 1364 N N . TRP A 1 172 ? 19.954 2.386 -15.741 1.00 97.75 172 TRP A N 1
ATOM 1365 C CA . TRP A 1 172 ? 19.326 3.035 -16.888 1.00 97.75 172 TRP A CA 1
ATOM 1366 C C . TRP A 1 172 ? 18.626 4.321 -16.473 1.00 97.75 172 TRP A C 1
ATOM 1368 O O . TRP A 1 172 ? 17.915 4.339 -15.469 1.00 97.75 172 TRP A O 1
ATOM 1378 N N . LEU A 1 173 ? 18.783 5.379 -17.267 1.00 97.44 173 LEU A N 1
ATOM 1379 C CA . LEU A 1 173 ? 17.960 6.579 -17.154 1.00 97.44 173 LEU A CA 1
ATOM 1380 C C . LEU A 1 173 ? 16.536 6.292 -17.654 1.00 97.44 173 LEU A C 1
ATOM 1382 O O . LEU A 1 173 ? 16.354 5.738 -18.738 1.00 97.44 173 LEU A O 1
ATOM 1386 N N . LEU A 1 174 ? 15.539 6.735 -16.892 1.00 96.94 174 LEU A N 1
ATOM 1387 C CA . LEU A 1 174 ? 14.137 6.808 -17.295 1.00 96.94 174 LEU A CA 1
ATOM 1388 C C . LEU A 1 174 ? 13.748 8.275 -17.483 1.00 96.94 174 LEU A C 1
ATOM 1390 O O . LEU A 1 174 ? 14.076 9.111 -16.642 1.00 96.94 174 LEU A O 1
ATOM 1394 N N . LEU A 1 175 ? 13.011 8.573 -18.549 1.00 94.75 175 LEU A N 1
ATOM 1395 C CA . LEU A 1 175 ? 12.399 9.876 -18.809 1.00 94.75 175 LEU A CA 1
ATOM 1396 C C . LEU A 1 175 ? 10.961 9.653 -19.268 1.00 94.75 175 LEU A C 1
ATOM 1398 O O . LEU A 1 175 ? 10.706 8.700 -20.006 1.00 94.75 175 LEU A O 1
ATOM 1402 N N . GLU A 1 176 ? 10.039 10.530 -18.865 1.00 92.38 176 GLU A N 1
ATOM 1403 C CA . GLU A 1 176 ? 8.680 10.505 -19.413 1.00 92.38 176 GLU A CA 1
ATOM 1404 C C . GLU A 1 176 ? 8.736 10.714 -20.932 1.00 92.38 176 GLU A C 1
ATOM 1406 O O . GLU A 1 176 ? 9.394 11.640 -21.410 1.00 92.38 176 GLU A O 1
ATOM 1411 N N . THR A 1 177 ? 8.062 9.858 -21.701 1.00 87.69 177 THR A N 1
ATOM 1412 C CA . THR A 1 177 ? 8.052 9.929 -23.178 1.00 87.69 177 THR A CA 1
ATOM 1413 C C . THR A 1 177 ? 6.877 10.720 -23.748 1.00 87.69 177 THR A C 1
ATOM 1415 O O . THR A 1 177 ? 6.796 10.948 -24.955 1.00 87.69 177 THR A O 1
ATOM 1418 N N . THR A 1 178 ? 5.960 11.138 -22.880 1.00 80.75 178 THR A N 1
ATOM 1419 C CA . THR A 1 178 ? 4.745 11.863 -23.238 1.00 80.75 178 THR A CA 1
ATOM 1420 C C . THR A 1 178 ? 4.998 13.371 -23.239 1.00 80.75 178 THR A C 1
ATOM 1422 O O . THR A 1 178 ? 5.296 13.965 -22.207 1.00 80.75 178 THR A O 1
ATOM 1425 N N . ASP A 1 179 ? 4.852 14.006 -24.404 1.00 73.88 179 ASP A N 1
ATOM 1426 C CA . ASP A 1 179 ? 4.926 15.464 -24.554 1.00 73.88 179 ASP A CA 1
ATOM 1427 C C . ASP A 1 179 ? 3.793 16.167 -23.777 1.00 73.88 179 ASP A C 1
ATOM 1429 O O . ASP A 1 179 ? 2.609 15.934 -24.056 1.00 73.88 179 ASP A O 1
ATOM 1433 N N . ARG A 1 180 ? 4.165 17.053 -22.842 1.00 69.56 180 ARG A N 1
ATOM 1434 C CA . ARG A 1 180 ? 3.259 17.860 -22.003 1.00 69.56 180 ARG A CA 1
ATOM 1435 C C . ARG A 1 180 ? 3.183 19.346 -22.411 1.00 69.56 180 ARG A C 1
ATOM 1437 O O . ARG A 1 180 ? 2.483 20.113 -21.752 1.00 69.56 180 ARG A O 1
ATOM 1444 N N . GLY A 1 181 ? 3.834 19.761 -23.503 1.00 67.12 181 GLY A N 1
ATOM 1445 C CA . GLY A 1 181 ? 3.772 21.127 -24.036 1.00 67.12 181 GLY A CA 1
ATOM 1446 C C . GLY A 1 181 ? 5.018 21.991 -23.790 1.00 67.12 181 GLY A C 1
ATOM 1447 O O . GLY A 1 181 ? 6.125 21.507 -23.558 1.00 67.12 181 GLY A O 1
ATOM 1448 N N . SER A 1 182 ? 4.857 23.312 -23.915 1.00 65.19 182 SER A N 1
ATOM 1449 C CA . SER A 1 182 ? 5.977 24.262 -23.978 1.00 65.19 182 SER A CA 1
ATOM 1450 C C . SER A 1 182 ? 6.755 24.370 -22.661 1.00 65.19 182 SER A C 1
ATOM 1452 O O . SER A 1 182 ? 6.207 24.816 -21.656 1.00 65.19 182 SER A O 1
ATOM 1454 N N . GLY A 1 183 ? 8.050 24.049 -22.701 1.00 75.12 183 GLY A N 1
ATOM 1455 C CA . GLY A 1 183 ? 8.981 24.154 -21.567 1.00 75.12 183 GLY A CA 1
ATOM 1456 C C . GLY A 1 183 ? 9.334 22.808 -20.927 1.00 75.12 183 GLY A C 1
ATOM 1457 O O . GLY A 1 183 ? 10.425 22.666 -20.378 1.00 75.12 183 GLY A O 1
ATOM 1458 N N . THR A 1 184 ? 8.474 21.798 -21.077 1.00 83.12 184 THR A N 1
ATOM 1459 C CA . THR A 1 184 ? 8.767 20.419 -20.668 1.00 83.12 184 THR A CA 1
ATOM 1460 C C . THR A 1 184 ? 9.419 19.639 -21.804 1.00 83.12 184 THR A C 1
ATOM 1462 O O . THR A 1 184 ? 8.871 19.566 -22.903 1.00 83.12 184 THR A O 1
ATOM 1465 N N . GLY A 1 185 ? 10.574 19.038 -21.540 1.00 85.94 185 GLY A N 1
ATOM 1466 C CA . GLY A 1 185 ? 11.176 18.037 -22.410 1.00 85.94 185 GLY A CA 1
ATOM 1467 C C . GLY A 1 185 ? 10.624 16.637 -22.132 1.00 85.94 185 GLY A C 1
ATOM 1468 O O . GLY A 1 185 ? 10.034 16.376 -21.085 1.00 85.94 185 GLY A O 1
ATOM 1469 N N . HIS A 1 186 ? 10.839 15.724 -23.075 1.00 88.50 186 HIS A N 1
ATOM 1470 C CA . HIS A 1 186 ? 10.456 14.318 -22.961 1.00 88.50 186 HIS A CA 1
ATOM 1471 C C . HIS A 1 186 ? 11.571 13.414 -23.510 1.00 88.50 186 HIS A C 1
ATOM 1473 O O . HIS A 1 186 ? 12.355 13.828 -24.370 1.00 88.50 186 HIS A O 1
ATOM 1479 N N . GLY A 1 187 ? 11.642 12.175 -23.023 1.00 87.94 187 GLY A N 1
ATOM 1480 C CA . GLY A 1 187 ? 12.487 11.133 -23.606 1.00 87.94 187 GLY A CA 1
ATOM 1481 C C . GLY A 1 187 ? 11.981 10.707 -24.986 1.00 87.94 187 GLY A C 1
ATOM 1482 O O . GLY A 1 187 ? 10.810 10.909 -25.329 1.00 87.94 187 GLY A O 1
ATOM 1483 N N . ARG A 1 188 ? 12.853 10.106 -25.797 1.00 87.31 188 ARG A N 1
ATOM 1484 C CA . ARG A 1 188 ? 12.471 9.525 -27.092 1.00 87.31 188 ARG A CA 1
ATOM 1485 C C . ARG A 1 188 ? 12.011 8.083 -26.927 1.00 87.31 188 ARG A C 1
ATOM 1487 O O . ARG A 1 188 ? 10.968 7.739 -27.475 1.00 87.31 188 ARG A O 1
ATOM 1494 N N . LEU A 1 189 ? 12.765 7.255 -26.203 1.00 90.06 189 LEU A N 1
ATOM 1495 C CA . LEU A 1 189 ? 12.518 5.820 -26.051 1.00 90.06 189 LEU A CA 1
ATOM 1496 C C . LEU A 1 189 ? 12.022 5.460 -24.644 1.00 90.06 189 LEU A C 1
ATOM 1498 O O . LEU A 1 189 ? 12.622 5.846 -23.646 1.00 90.06 189 LEU A O 1
ATOM 1502 N N . SER A 1 190 ? 10.974 4.635 -24.561 1.00 91.31 190 SER A N 1
ATOM 1503 C CA . SER A 1 190 ? 10.600 3.961 -23.306 1.00 91.31 190 SER A CA 1
ATOM 1504 C C . SER A 1 190 ? 11.522 2.766 -23.046 1.00 91.31 190 SER A C 1
ATOM 1506 O O . SER A 1 190 ? 11.955 2.117 -23.998 1.00 91.31 190 SER A O 1
ATOM 1508 N N . LEU A 1 191 ? 11.795 2.430 -21.782 1.00 95.19 191 LEU A N 1
ATOM 1509 C CA . LEU A 1 191 ? 12.618 1.269 -21.430 1.00 95.19 191 LEU A CA 1
ATOM 1510 C C . LEU A 1 191 ? 11.759 0.017 -21.188 1.00 95.19 191 LEU A C 1
ATOM 1512 O O . LEU A 1 191 ? 10.881 0.004 -20.324 1.00 95.19 191 LEU A O 1
ATOM 1516 N N . ARG A 1 192 ? 12.075 -1.061 -21.909 1.00 95.50 192 ARG A N 1
ATOM 1517 C CA . ARG A 1 192 ? 11.600 -2.423 -21.647 1.00 95.50 192 ARG A CA 1
ATOM 1518 C C . ARG A 1 192 ? 12.776 -3.309 -21.241 1.00 95.50 192 ARG A C 1
ATOM 1520 O O . ARG A 1 192 ? 13.798 -3.354 -21.927 1.00 95.50 192 ARG A O 1
ATOM 1527 N N . LEU A 1 193 ? 12.617 -4.055 -20.157 1.00 96.31 193 LEU A N 1
ATOM 1528 C CA . LEU A 1 193 ? 13.539 -5.102 -19.732 1.00 96.31 193 LEU A CA 1
ATOM 1529 C C . LEU A 1 193 ? 12.950 -6.453 -20.123 1.00 96.31 193 LEU A C 1
ATOM 1531 O O . LEU A 1 193 ? 11.798 -6.739 -19.812 1.00 96.31 193 LEU A O 1
ATOM 1535 N N . SER A 1 194 ? 13.723 -7.280 -20.813 1.00 94.62 194 SER A N 1
ATOM 1536 C CA . SER A 1 194 ? 13.248 -8.530 -21.397 1.00 94.62 194 SER A CA 1
ATOM 1537 C C . SER A 1 194 ? 14.050 -9.693 -20.816 1.00 94.62 194 SER A C 1
ATOM 1539 O O . SER A 1 194 ? 15.175 -9.955 -21.241 1.00 94.62 194 SER A O 1
ATOM 1541 N N . PHE A 1 195 ? 13.487 -10.335 -19.792 1.00 94.06 195 PHE A N 1
ATOM 1542 C CA . PHE A 1 195 ? 14.066 -11.477 -19.080 1.00 94.06 195 PHE A CA 1
ATOM 1543 C C . PHE A 1 195 ? 13.647 -12.798 -19.741 1.00 94.06 195 PHE A C 1
ATOM 1545 O O . PHE A 1 195 ? 12.834 -12.813 -20.670 1.00 94.06 195 PHE A O 1
ATOM 1552 N N . ALA A 1 196 ? 14.181 -13.929 -19.280 1.00 91.94 196 ALA A N 1
ATOM 1553 C CA . ALA A 1 196 ? 13.891 -15.235 -19.874 1.00 91.94 196 ALA A CA 1
ATOM 1554 C C . ALA A 1 196 ? 12.416 -15.671 -19.751 1.00 91.94 196 ALA A C 1
ATOM 1556 O O . ALA A 1 196 ? 11.931 -16.445 -20.574 1.00 91.94 196 ALA A O 1
ATOM 1557 N N . ASP A 1 197 ? 11.697 -15.162 -18.751 1.00 92.06 197 ASP A N 1
ATOM 1558 C CA . ASP A 1 197 ? 10.338 -15.565 -18.376 1.00 92.06 197 ASP A CA 1
ATOM 1559 C C . ASP A 1 197 ? 9.302 -14.424 -18.404 1.00 92.06 197 ASP A C 1
ATOM 1561 O O . ASP A 1 197 ? 8.101 -14.692 -18.526 1.00 92.06 197 ASP A O 1
ATOM 1565 N N . ILE A 1 198 ? 9.747 -13.165 -18.333 1.00 93.31 198 ILE A N 1
ATOM 1566 C CA . ILE A 1 198 ? 8.882 -11.983 -18.231 1.00 93.31 198 ILE A CA 1
ATOM 1567 C C . ILE A 1 198 ? 9.473 -10.749 -18.936 1.00 93.31 198 ILE A C 1
ATOM 1569 O O . ILE A 1 198 ? 10.690 -10.589 -19.037 1.00 93.31 198 ILE A O 1
ATOM 1573 N N . ASN A 1 199 ? 8.610 -9.837 -19.379 1.00 94.81 199 ASN A N 1
ATOM 1574 C CA . ASN A 1 199 ? 8.974 -8.490 -19.810 1.00 94.81 199 ASN A CA 1
ATOM 1575 C C . ASN A 1 199 ? 8.536 -7.473 -18.743 1.00 94.81 199 ASN A C 1
ATOM 1577 O O . ASN A 1 199 ? 7.367 -7.448 -18.355 1.00 94.81 199 ASN A O 1
ATOM 1581 N N . LEU A 1 200 ? 9.447 -6.610 -18.293 1.00 97.06 200 LEU A N 1
ATOM 1582 C CA . LEU A 1 200 ? 9.155 -5.500 -17.384 1.00 97.06 200 LEU A CA 1
ATOM 1583 C C . LEU A 1 200 ? 9.181 -4.179 -18.163 1.00 97.06 200 LEU A C 1
ATOM 1585 O O . LEU A 1 200 ? 10.119 -3.911 -18.912 1.00 97.06 200 LEU A O 1
ATOM 1589 N N . TRP A 1 201 ? 8.158 -3.351 -17.990 1.00 97.06 201 TRP A N 1
ATOM 1590 C CA . TRP A 1 201 ? 7.985 -2.074 -18.683 1.00 97.06 201 TRP A CA 1
ATOM 1591 C C . TRP A 1 201 ? 8.156 -0.925 -17.692 1.00 97.06 201 TRP A C 1
ATOM 1593 O O . TRP A 1 201 ? 7.287 -0.689 -16.848 1.00 97.06 201 TRP A O 1
ATOM 1603 N N . CYS A 1 202 ? 9.283 -0.222 -17.782 1.00 97.00 202 CYS A N 1
ATOM 1604 C CA . CYS A 1 202 ? 9.644 0.825 -16.834 1.00 97.00 202 CYS A CA 1
ATOM 1605 C C . CYS A 1 202 ? 8.906 2.124 -17.168 1.00 97.00 202 CYS A C 1
ATOM 1607 O O . CYS A 1 202 ? 9.135 2.721 -18.221 1.00 97.00 202 CYS A O 1
ATOM 1609 N N . THR A 1 203 ? 8.002 2.539 -16.281 1.00 95.00 203 THR A N 1
ATOM 1610 C CA . THR A 1 203 ? 6.965 3.536 -16.578 1.00 95.00 203 THR A CA 1
ATOM 1611 C C . THR A 1 203 ? 6.919 4.634 -15.515 1.00 95.00 203 THR A C 1
ATOM 1613 O O . THR A 1 203 ? 6.901 4.349 -14.316 1.00 95.00 203 THR A O 1
ATOM 1616 N N . LEU A 1 204 ? 6.856 5.892 -15.958 1.00 93.75 204 LEU A N 1
ATOM 1617 C CA . LEU A 1 204 ? 6.729 7.080 -15.107 1.00 93.75 204 LEU A CA 1
ATOM 1618 C C . LEU A 1 204 ? 5.318 7.696 -15.188 1.00 93.75 204 LEU A C 1
ATOM 1620 O O . LEU A 1 204 ? 4.531 7.362 -16.077 1.00 93.75 204 LEU A O 1
ATOM 1624 N N . SER A 1 205 ? 5.005 8.611 -14.261 1.00 89.19 205 SER A N 1
ATOM 1625 C CA . SER A 1 205 ? 3.668 9.204 -14.066 1.00 89.19 205 SER A CA 1
ATOM 1626 C C . SER A 1 205 ? 2.946 9.596 -15.354 1.00 89.19 205 SER A C 1
ATOM 1628 O O . SER A 1 205 ? 1.801 9.205 -15.532 1.00 89.19 205 SER A O 1
ATOM 1630 N N . GLY A 1 206 ? 3.585 10.376 -16.228 1.00 84.94 206 GLY A N 1
ATOM 1631 C CA . GLY A 1 206 ? 2.972 10.924 -17.443 1.00 84.94 206 GLY A CA 1
ATOM 1632 C C . GLY A 1 206 ? 2.733 9.913 -18.555 1.00 84.94 206 GLY A C 1
ATOM 1633 O O . GLY A 1 206 ? 1.811 10.102 -19.339 1.00 84.94 206 GLY A O 1
ATOM 1634 N N . ASP A 1 207 ? 3.511 8.830 -18.599 1.00 87.69 207 ASP A N 1
ATOM 1635 C CA . ASP A 1 207 ? 3.291 7.754 -19.569 1.00 87.69 207 ASP A CA 1
ATOM 1636 C C . ASP A 1 207 ? 2.126 6.847 -19.138 1.00 87.69 207 ASP A C 1
ATOM 1638 O O . ASP A 1 207 ? 1.398 6.334 -19.984 1.00 87.69 207 ASP A O 1
ATOM 1642 N N . PHE A 1 208 ? 1.913 6.673 -17.826 1.00 89.06 208 PHE A N 1
ATOM 1643 C CA . PHE A 1 208 ? 0.788 5.898 -17.286 1.00 89.06 208 PHE A CA 1
ATOM 1644 C C . PHE A 1 208 ? -0.502 6.723 -17.133 1.00 89.06 208 PHE A C 1
ATOM 1646 O O . PHE A 1 208 ? -1.602 6.220 -17.347 1.00 89.06 208 PHE A O 1
ATOM 1653 N N . TYR A 1 209 ? -0.380 8.004 -16.786 1.00 85.25 209 TYR A N 1
ATOM 1654 C CA . TYR A 1 209 ? -1.475 8.962 -16.642 1.00 85.25 209 TYR A CA 1
ATOM 1655 C C . TYR A 1 209 ? -1.240 10.171 -17.567 1.00 85.25 209 TYR A C 1
ATOM 1657 O O . TYR A 1 209 ? -0.835 11.235 -17.093 1.00 85.25 209 TYR A O 1
ATOM 1665 N N . PRO A 1 210 ? -1.475 10.030 -18.886 1.00 77.31 210 PRO A N 1
ATOM 1666 C CA . PRO A 1 210 ? -1.320 11.125 -19.834 1.00 77.31 210 PRO A CA 1
ATOM 1667 C C . PRO A 1 210 ? -2.336 12.242 -19.576 1.00 77.31 210 PRO A C 1
ATOM 1669 O O . PRO A 1 210 ? -3.532 11.998 -19.399 1.00 77.31 210 PRO A O 1
ATOM 1672 N N . ASP A 1 211 ? -1.855 13.487 -19.629 1.00 67.00 211 ASP A N 1
ATOM 1673 C CA . ASP A 1 211 ? -2.642 14.694 -19.327 1.00 67.00 211 ASP A CA 1
ATOM 1674 C C . ASP A 1 211 ? -3.765 14.971 -20.354 1.00 67.00 211 ASP A C 1
ATOM 1676 O O . ASP A 1 211 ? -4.641 15.799 -20.116 1.00 67.00 211 ASP A O 1
ATOM 1680 N N . THR A 1 212 ? -3.759 14.289 -21.509 1.00 63.62 212 THR A N 1
ATOM 1681 C CA . THR A 1 212 ? -4.760 14.455 -22.578 1.00 63.62 212 THR A CA 1
ATOM 1682 C C . THR A 1 212 ? -5.284 13.109 -23.080 1.00 63.62 212 THR A C 1
ATOM 1684 O O . THR A 1 212 ? -4.533 12.148 -23.230 1.00 63.62 212 THR A O 1
ATOM 1687 N N . LEU A 1 213 ? -6.586 13.060 -23.382 1.00 50.84 213 LEU A N 1
ATOM 1688 C CA . LEU A 1 213 ? -7.336 11.855 -23.783 1.00 50.84 213 LEU A CA 1
ATOM 1689 C C . LEU A 1 213 ? -6.856 11.176 -25.081 1.00 50.84 213 LEU A C 1
ATOM 1691 O O . LEU A 1 213 ? -7.231 10.036 -25.328 1.00 50.84 213 LEU A O 1
ATOM 1695 N N . ASN A 1 214 ? -6.035 11.847 -25.895 1.00 50.06 214 ASN A N 1
ATOM 1696 C CA . ASN A 1 214 ? -5.616 11.353 -27.213 1.00 50.06 214 ASN A CA 1
ATOM 1697 C C . ASN A 1 214 ? -4.118 10.977 -27.274 1.00 50.06 214 ASN A C 1
ATOM 1699 O O . ASN A 1 214 ? -3.612 10.659 -28.347 1.00 50.06 214 ASN A O 1
ATOM 1703 N N . LYS A 1 215 ? -3.388 11.014 -26.147 1.00 62.88 215 LYS A N 1
ATOM 1704 C CA . LYS A 1 215 ? -1.958 10.654 -26.061 1.00 62.88 215 LYS A CA 1
ATOM 1705 C C . LYS A 1 215 ? -1.762 9.390 -25.210 1.00 62.88 215 LYS A C 1
ATOM 1707 O O . LYS A 1 215 ? -1.218 9.464 -24.116 1.00 62.88 215 LYS A O 1
ATOM 1712 N N . HIS A 1 216 ? -2.203 8.227 -25.694 1.00 63.50 216 HIS A N 1
ATOM 1713 C CA . HIS A 1 216 ? -2.180 6.974 -24.916 1.00 63.50 216 HIS A CA 1
ATOM 1714 C C . HIS A 1 216 ? -0.893 6.132 -25.015 1.00 63.50 216 HIS A C 1
ATOM 1716 O O . HIS A 1 216 ? -0.804 5.109 -24.334 1.00 63.50 216 HIS A O 1
ATOM 1722 N N . LEU A 1 217 ? 0.103 6.639 -25.758 1.00 77.25 217 LEU A N 1
ATOM 1723 C CA . LEU A 1 217 ? 1.304 6.006 -26.335 1.00 77.25 217 LEU A CA 1
ATOM 1724 C C . LEU A 1 217 ? 1.902 4.762 -25.643 1.00 77.25 217 LEU A C 1
ATOM 1726 O O . LEU A 1 217 ? 2.435 3.881 -26.323 1.00 77.25 217 LEU A O 1
ATOM 1730 N N . LEU A 1 218 ? 1.877 4.688 -24.312 1.00 86.19 218 LEU A N 1
ATOM 1731 C CA . LEU A 1 218 ? 2.281 3.509 -23.544 1.00 86.19 218 LEU A CA 1
ATOM 1732 C C . LEU A 1 218 ? 1.460 2.261 -23.909 1.00 86.19 218 LEU A C 1
ATOM 1734 O O . LEU A 1 218 ? 2.032 1.183 -24.058 1.00 86.19 218 LEU A O 1
ATOM 1738 N N . CYS A 1 219 ? 0.140 2.390 -24.065 1.00 85.44 219 CYS A N 1
ATOM 1739 C CA . CYS A 1 219 ? -0.749 1.259 -24.341 1.00 85.44 219 CYS A CA 1
ATOM 1740 C C . CYS A 1 219 ? -0.450 0.633 -25.709 1.00 85.44 219 CYS A C 1
ATOM 1742 O O . CYS A 1 219 ? -0.355 -0.587 -25.832 1.00 85.44 219 CYS A O 1
ATOM 1744 N N . GLU A 1 220 ? -0.232 1.468 -26.721 1.00 83.50 220 GLU A N 1
ATOM 1745 C CA . GLU A 1 220 ? 0.158 1.077 -28.072 1.00 83.50 220 GLU A CA 1
ATOM 1746 C C . GLU A 1 220 ? 1.559 0.449 -28.092 1.00 83.50 220 GLU A C 1
ATOM 1748 O O . GLU A 1 220 ? 1.741 -0.606 -28.700 1.00 83.50 220 GLU A O 1
ATOM 1753 N N . LYS A 1 221 ? 2.537 1.043 -27.385 1.00 87.88 221 LYS A N 1
ATOM 1754 C CA . LYS A 1 221 ? 3.892 0.479 -27.220 1.00 87.88 221 LYS A CA 1
ATOM 1755 C C . LYS A 1 221 ? 3.845 -0.920 -26.598 1.00 87.88 221 LYS A C 1
ATOM 1757 O O . LYS A 1 221 ? 4.485 -1.836 -27.113 1.00 87.88 221 LYS A O 1
ATOM 1762 N N . VAL A 1 222 ? 3.065 -1.098 -25.527 1.00 90.38 222 VAL A N 1
ATOM 1763 C CA . VAL A 1 222 ? 2.874 -2.394 -24.854 1.00 90.38 222 VAL A CA 1
ATOM 1764 C C . VAL A 1 222 ? 2.202 -3.400 -25.789 1.00 90.38 222 VAL A C 1
ATOM 1766 O O . VAL A 1 222 ? 2.692 -4.519 -25.916 1.00 90.38 222 VAL A O 1
ATOM 1769 N N . LEU A 1 223 ? 1.139 -3.005 -26.497 1.00 88.31 223 LEU A N 1
ATOM 1770 C CA . LEU A 1 223 ? 0.410 -3.867 -27.433 1.00 88.31 223 LEU A CA 1
ATOM 1771 C C . LEU A 1 223 ? 1.285 -4.344 -28.608 1.00 88.31 223 LEU A C 1
ATOM 1773 O O . LEU A 1 223 ? 1.232 -5.517 -28.977 1.00 88.31 223 LEU A O 1
ATOM 1777 N N . VAL A 1 224 ? 2.125 -3.465 -29.167 1.00 86.62 224 VAL A N 1
ATOM 1778 C CA . VAL A 1 224 ? 3.106 -3.840 -30.201 1.00 86.62 224 VAL A CA 1
ATOM 1779 C C . VAL A 1 224 ? 4.191 -4.749 -29.611 1.00 86.62 224 VAL A C 1
ATOM 1781 O O . VAL A 1 224 ? 4.461 -5.808 -30.171 1.00 86.62 224 VAL A O 1
ATOM 1784 N N . GLY A 1 225 ? 4.751 -4.415 -28.444 1.00 88.44 225 GLY A N 1
ATOM 1785 C CA . GLY A 1 225 ? 5.778 -5.235 -27.786 1.00 88.44 225 GLY A CA 1
ATOM 1786 C C . GLY A 1 225 ? 5.295 -6.631 -27.362 1.00 88.44 225 GLY A C 1
ATOM 1787 O O . GLY A 1 225 ? 6.061 -7.589 -27.426 1.00 88.44 225 GLY A O 1
ATOM 1788 N N . MET A 1 226 ? 4.016 -6.774 -26.999 1.00 88.69 226 MET A N 1
ATOM 1789 C CA . MET A 1 226 ? 3.358 -8.071 -26.776 1.00 88.69 226 MET A CA 1
ATOM 1790 C C . MET A 1 226 ? 3.299 -8.931 -28.041 1.00 88.69 226 MET A C 1
ATOM 1792 O O . MET A 1 226 ? 3.286 -10.156 -27.941 1.00 88.69 226 MET A O 1
ATOM 1796 N N . LYS A 1 227 ? 3.218 -8.302 -29.220 1.00 85.94 227 LYS A N 1
ATOM 1797 C CA . LYS A 1 227 ? 3.115 -8.990 -30.510 1.00 85.94 227 LYS A CA 1
ATOM 1798 C C . LYS A 1 227 ? 4.483 -9.321 -31.110 1.00 85.94 227 LYS A C 1
ATOM 1800 O O . LYS A 1 227 ? 4.624 -10.380 -31.722 1.00 85.94 227 LYS A O 1
ATOM 1805 N N . ASP A 1 228 ? 5.468 -8.448 -30.903 1.00 84.44 228 ASP A N 1
ATOM 1806 C CA . ASP A 1 228 ? 6.864 -8.643 -31.311 1.00 84.44 228 ASP A CA 1
ATOM 1807 C C . ASP A 1 228 ? 7.549 -9.769 -30.491 1.00 84.44 228 ASP A C 1
ATOM 1809 O O . ASP A 1 228 ? 8.380 -10.519 -31.026 1.00 84.44 228 ASP A O 1
ATOM 1813 N N . ASP A 1 229 ? 7.159 -9.971 -29.220 1.00 86.38 229 ASP A N 1
ATOM 1814 C CA . ASP A 1 229 ? 7.692 -11.042 -28.365 1.00 86.38 229 ASP A CA 1
ATOM 1815 C C . ASP A 1 229 ? 7.179 -12.449 -28.727 1.00 86.38 229 ASP A C 1
ATOM 1817 O O . ASP A 1 229 ? 6.251 -13.002 -28.130 1.00 86.38 229 ASP A O 1
ATOM 1821 N N . ARG A 1 230 ? 7.898 -13.094 -29.648 1.00 80.50 230 ARG A N 1
ATOM 1822 C CA . ARG A 1 230 ? 7.713 -14.507 -30.030 1.00 80.50 230 ARG A CA 1
ATOM 1823 C C . ARG A 1 230 ? 7.753 -15.508 -28.868 1.00 80.50 230 ARG A C 1
ATOM 1825 O O . ARG A 1 230 ? 7.286 -16.630 -29.050 1.00 80.50 230 ARG A O 1
ATOM 1832 N N . SER A 1 231 ? 8.329 -15.153 -27.720 1.00 83.62 231 SER A N 1
ATOM 1833 C CA . SER A 1 231 ? 8.421 -16.055 -26.564 1.00 83.62 231 SER A CA 1
ATOM 1834 C C . SER A 1 231 ? 7.120 -16.110 -25.756 1.00 83.62 231 SER A C 1
ATOM 1836 O O . SER A 1 231 ? 7.000 -16.961 -24.877 1.00 83.62 231 SER A O 1
ATOM 1838 N N . GLY A 1 232 ? 6.160 -15.211 -26.018 1.00 85.44 232 GLY A N 1
ATOM 1839 C CA . GLY A 1 232 ? 4.900 -15.142 -25.273 1.00 85.44 232 GLY A CA 1
ATOM 1840 C C . GLY A 1 232 ? 5.122 -14.930 -23.772 1.00 85.44 232 GLY A C 1
ATOM 1841 O O . GLY A 1 232 ? 4.478 -15.583 -22.941 1.00 85.44 232 GLY A O 1
ATOM 1842 N N . ARG A 1 233 ? 6.097 -14.089 -23.402 1.00 89.06 233 ARG A N 1
ATOM 1843 C CA . ARG A 1 233 ? 6.366 -13.786 -21.993 1.00 89.06 233 ARG A CA 1
ATOM 1844 C C . ARG A 1 233 ? 5.301 -12.837 -21.466 1.00 89.06 233 ARG A C 1
ATOM 1846 O O . ARG A 1 233 ? 4.781 -11.985 -22.189 1.00 89.06 233 ARG A O 1
ATOM 1853 N N . GLY A 1 234 ? 5.002 -12.991 -20.180 1.00 90.56 234 GLY A N 1
ATOM 1854 C CA . GLY A 1 234 ? 4.078 -12.091 -19.509 1.00 90.56 234 GLY A CA 1
ATOM 1855 C C . GLY A 1 234 ? 4.672 -10.695 -19.409 1.00 90.56 234 GLY A C 1
ATOM 1856 O O . GLY A 1 234 ? 5.891 -10.535 -19.410 1.00 90.56 234 GLY A O 1
ATOM 1857 N N . ASN A 1 235 ? 3.820 -9.682 -19.333 1.00 93.62 235 ASN A N 1
ATOM 1858 C CA . ASN A 1 235 ? 4.234 -8.289 -19.262 1.00 93.62 235 ASN A CA 1
ATOM 1859 C C . ASN A 1 235 ? 3.867 -7.730 -17.892 1.00 93.62 235 ASN A C 1
ATOM 1861 O O . ASN A 1 235 ? 2.764 -7.963 -17.402 1.00 93.62 235 ASN A O 1
ATOM 1865 N N . ILE A 1 236 ? 4.770 -6.978 -17.271 1.00 95.38 236 ILE A N 1
ATOM 1866 C CA . ILE A 1 236 ? 4.477 -6.233 -16.048 1.00 95.38 236 ILE A CA 1
ATOM 1867 C C . ILE A 1 236 ? 4.930 -4.793 -16.210 1.00 95.38 236 ILE A C 1
ATOM 1869 O O . ILE A 1 236 ? 6.094 -4.520 -16.491 1.00 95.38 236 ILE A O 1
ATOM 1873 N N . LEU A 1 237 ? 4.002 -3.868 -16.008 1.00 96.50 237 LEU A N 1
ATOM 1874 C CA . LEU A 1 237 ? 4.283 -2.446 -15.903 1.00 96.50 237 LEU A CA 1
ATOM 1875 C C . LEU A 1 237 ? 4.814 -2.155 -14.499 1.00 96.50 237 LEU A C 1
ATOM 1877 O O . LEU A 1 237 ? 4.108 -2.379 -13.518 1.00 96.50 237 LEU A O 1
ATOM 1881 N N . LEU A 1 238 ? 6.051 -1.668 -14.409 1.00 97.69 238 LEU A N 1
ATOM 1882 C CA . LEU A 1 238 ? 6.607 -1.091 -13.189 1.00 97.69 238 LEU A CA 1
ATOM 1883 C C . LEU A 1 238 ? 6.308 0.404 -13.238 1.00 97.69 238 LEU A C 1
ATOM 1885 O O . LEU A 1 238 ? 6.903 1.132 -14.034 1.00 97.69 238 LEU A O 1
ATOM 1889 N N . VAL A 1 239 ? 5.351 0.864 -12.439 1.00 95.88 239 VAL A N 1
ATOM 1890 C CA . VAL A 1 239 ? 4.831 2.228 -12.534 1.00 95.88 239 VAL A CA 1
ATOM 1891 C C . VAL A 1 239 ? 5.234 3.025 -11.306 1.00 95.88 239 VAL A C 1
ATOM 1893 O O . VAL A 1 239 ? 4.696 2.838 -10.216 1.00 95.88 239 VAL A O 1
ATOM 1896 N N . SER A 1 240 ? 6.162 3.954 -11.513 1.00 95.56 240 SER A N 1
ATOM 1897 C CA . SER A 1 240 ? 6.493 4.998 -10.552 1.00 95.56 240 SER A CA 1
ATOM 1898 C C . SER A 1 240 ? 5.628 6.209 -10.862 1.00 95.56 240 SER A C 1
ATOM 1900 O O . SER A 1 240 ? 5.781 6.842 -11.905 1.00 95.56 240 SER A O 1
ATOM 1902 N N . SER A 1 241 ? 4.704 6.528 -9.963 1.00 91.56 241 SER A N 1
ATOM 1903 C CA . SER A 1 241 ? 3.735 7.608 -10.124 1.00 91.56 241 SER A CA 1
ATOM 1904 C C . SER A 1 241 ? 3.853 8.637 -8.997 1.00 91.56 241 SER A C 1
ATOM 1906 O O . SER A 1 241 ? 4.289 8.307 -7.893 1.00 91.56 241 SER A O 1
ATOM 1908 N N . ALA A 1 242 ? 3.473 9.884 -9.266 1.00 87.38 242 ALA A N 1
ATOM 1909 C CA . ALA A 1 242 ? 3.273 10.903 -8.247 1.00 87.38 242 ALA A CA 1
ATOM 1910 C C . ALA A 1 242 ? 2.313 12.021 -8.690 1.00 87.38 242 ALA A C 1
ATOM 1912 O O . ALA A 1 242 ? 2.103 12.235 -9.887 1.00 87.38 242 ALA A O 1
ATOM 1913 N N . GLY A 1 243 ? 1.778 12.760 -7.715 1.00 79.25 243 GLY A N 1
ATOM 1914 C CA . GLY A 1 243 ? 0.932 13.944 -7.919 1.00 79.25 243 GLY A CA 1
ATOM 1915 C C . GLY A 1 243 ? -0.574 13.683 -7.750 1.00 79.25 243 GLY A C 1
ATOM 1916 O O . GLY A 1 243 ? -0.976 12.589 -7.373 1.00 79.25 243 GLY A O 1
ATOM 1917 N N . PRO A 1 244 ? -1.443 14.682 -7.983 1.00 75.88 244 PRO A N 1
ATOM 1918 C CA . PRO A 1 244 ? -2.887 14.506 -7.841 1.00 75.88 244 PRO A CA 1
ATOM 1919 C C . PRO A 1 244 ? -3.459 13.594 -8.938 1.00 75.88 244 PRO A C 1
ATOM 1921 O O . PRO A 1 244 ? -3.281 13.858 -10.126 1.00 75.88 244 PRO A O 1
ATOM 1924 N N . ILE A 1 245 ? -4.203 12.554 -8.547 1.00 76.44 245 ILE A N 1
ATOM 1925 C CA . ILE A 1 245 ? -4.932 11.661 -9.464 1.00 76.44 245 ILE A CA 1
ATOM 1926 C C . ILE A 1 245 ? -6.416 11.625 -9.083 1.00 76.44 245 ILE A C 1
ATOM 1928 O O . ILE A 1 245 ? -6.773 11.547 -7.909 1.00 76.44 245 ILE A O 1
ATOM 1932 N N . GLN A 1 246 ? -7.286 11.644 -10.095 1.00 77.25 246 GLN A N 1
ATOM 1933 C CA . GLN A 1 246 ? -8.737 11.496 -9.956 1.00 77.25 246 GLN A CA 1
ATOM 1934 C C . GLN A 1 246 ? -9.188 10.048 -10.212 1.00 77.25 246 GLN A C 1
ATOM 1936 O O . GLN A 1 246 ? -8.603 9.346 -11.041 1.00 77.25 246 GLN A O 1
ATOM 1941 N N . GLN A 1 247 ? -10.270 9.614 -9.553 1.00 77.69 247 GLN A N 1
ATOM 1942 C CA . GLN A 1 247 ? -10.796 8.244 -9.671 1.00 77.69 247 GLN A CA 1
ATOM 1943 C C . GLN A 1 247 ? -11.123 7.863 -11.124 1.00 77.69 247 GLN A C 1
ATOM 1945 O O . GLN A 1 247 ? -10.814 6.750 -11.543 1.00 77.69 247 GLN A O 1
ATOM 1950 N N . ASP A 1 248 ? -11.668 8.786 -11.918 1.00 80.06 248 ASP A N 1
ATOM 1951 C CA . ASP A 1 248 ? -12.020 8.526 -13.321 1.00 80.06 248 ASP A CA 1
ATOM 1952 C C . ASP A 1 248 ? -10.784 8.313 -14.209 1.00 80.06 248 ASP A C 1
ATOM 1954 O O . ASP A 1 248 ? -10.825 7.547 -15.173 1.00 80.06 248 ASP A O 1
ATOM 1958 N N . THR A 1 249 ? -9.649 8.929 -13.868 1.00 81.38 249 THR A N 1
ATOM 1959 C CA . THR A 1 249 ? -8.360 8.669 -14.525 1.00 81.38 249 THR A CA 1
ATOM 1960 C C . THR A 1 249 ? -7.854 7.265 -14.199 1.00 81.38 249 THR A C 1
ATOM 1962 O O . THR A 1 249 ? -7.426 6.557 -15.108 1.00 81.38 249 THR A O 1
ATOM 1965 N N . VAL A 1 250 ? -7.986 6.818 -12.945 1.00 81.44 250 VAL A N 1
ATOM 1966 C CA . VAL A 1 250 ? -7.658 5.439 -12.543 1.00 81.44 250 VAL A CA 1
ATOM 1967 C C . VAL A 1 250 ? -8.550 4.422 -13.259 1.00 81.44 250 VAL A C 1
ATOM 1969 O O . VAL A 1 250 ? -8.041 3.503 -13.898 1.00 81.44 250 VAL A O 1
ATOM 1972 N N . CYS A 1 251 ? -9.873 4.606 -13.212 1.00 81.19 251 CYS A N 1
ATOM 1973 C CA . CYS A 1 251 ? -10.835 3.682 -13.824 1.00 81.19 251 CYS A CA 1
ATOM 1974 C C . CYS A 1 251 ? -10.628 3.575 -15.342 1.00 81.19 251 CYS A C 1
ATOM 1976 O O . CYS A 1 251 ? -10.653 2.480 -15.899 1.00 81.19 251 CYS A O 1
ATOM 1978 N N . ARG A 1 252 ? -10.353 4.701 -16.014 1.00 81.69 252 ARG A N 1
ATOM 1979 C CA . ARG A 1 252 ? -10.014 4.748 -17.443 1.00 81.69 252 ARG A CA 1
ATOM 1980 C C . ARG A 1 252 ? -8.752 3.951 -17.771 1.00 81.69 252 ARG A C 1
ATOM 1982 O O . ARG A 1 252 ? -8.786 3.174 -18.721 1.00 81.69 252 ARG A O 1
ATOM 1989 N N . GLN A 1 253 ? -7.679 4.081 -16.987 1.00 84.38 253 GLN A N 1
ATOM 1990 C CA . GLN A 1 253 ? -6.469 3.280 -17.209 1.00 84.38 253 GLN A CA 1
ATOM 1991 C C . GLN A 1 253 ? -6.712 1.788 -16.967 1.00 84.38 253 GLN A C 1
ATOM 1993 O O . GLN A 1 253 ? -6.356 0.966 -17.808 1.00 84.38 253 GLN A O 1
ATOM 1998 N N . VAL A 1 254 ? -7.399 1.425 -15.881 1.00 84.56 254 VAL A N 1
ATOM 1999 C CA . VAL A 1 254 ? -7.778 0.028 -15.602 1.00 84.56 254 VAL A CA 1
ATOM 2000 C C . VAL A 1 254 ? -8.614 -0.568 -16.741 1.00 84.56 254 VAL A C 1
ATOM 2002 O O . VAL A 1 254 ? -8.372 -1.704 -17.147 1.00 84.56 254 VAL A O 1
ATOM 2005 N N . ASN A 1 255 ? -9.537 0.200 -17.327 1.00 83.69 255 ASN A N 1
ATOM 2006 C CA . ASN A 1 255 ? -10.318 -0.233 -18.488 1.00 83.69 255 ASN A CA 1
ATOM 2007 C C . ASN A 1 255 ? -9.446 -0.455 -19.737 1.00 83.69 255 ASN A C 1
ATOM 2009 O O . ASN A 1 255 ? -9.586 -1.490 -20.389 1.00 83.69 255 ASN A O 1
ATOM 2013 N N . LEU A 1 256 ? -8.513 0.456 -20.042 1.00 82.69 256 LEU A N 1
ATOM 2014 C CA . LEU A 1 256 ? -7.561 0.300 -21.152 1.00 82.69 256 LEU A CA 1
ATOM 2015 C C . LEU A 1 256 ? -6.687 -0.951 -20.972 1.00 82.69 256 LEU A C 1
ATOM 2017 O O . LEU A 1 256 ? -6.590 -1.777 -21.883 1.00 82.69 256 LEU A O 1
ATOM 2021 N N . PHE A 1 257 ? -6.126 -1.161 -19.779 1.00 86.62 257 PHE A N 1
ATOM 2022 C CA . PHE A 1 257 ? -5.326 -2.353 -19.495 1.00 86.62 257 PHE A CA 1
ATOM 2023 C C . PHE A 1 257 ? -6.159 -3.641 -19.495 1.00 86.62 257 PHE A C 1
ATOM 2025 O O . PHE A 1 257 ? -5.673 -4.664 -19.973 1.00 86.62 257 PHE A O 1
ATOM 2032 N N . ASN A 1 258 ? -7.427 -3.610 -19.072 1.00 85.88 258 ASN A N 1
ATOM 2033 C CA . ASN A 1 258 ? -8.344 -4.745 -19.229 1.00 85.88 258 ASN A CA 1
ATOM 2034 C C . ASN A 1 258 ? -8.660 -5.069 -20.700 1.00 85.88 258 ASN A C 1
ATOM 2036 O O . ASN A 1 258 ? -8.906 -6.236 -21.011 1.00 85.88 258 ASN A O 1
ATOM 2040 N N . MET A 1 259 ? -8.617 -4.098 -21.621 1.00 83.25 259 MET A N 1
ATOM 2041 C CA . MET A 1 259 ? -8.677 -4.397 -23.059 1.00 83.25 259 MET A CA 1
ATOM 2042 C C . MET A 1 259 ? -7.387 -5.066 -23.546 1.00 83.25 259 MET A C 1
ATOM 2044 O O . MET A 1 259 ? -7.464 -6.112 -24.190 1.00 83.25 259 MET A O 1
ATOM 2048 N N . LEU A 1 260 ? -6.211 -4.535 -23.183 1.00 85.25 260 LEU A N 1
ATOM 2049 C CA . LEU A 1 260 ? -4.912 -5.125 -23.548 1.00 85.25 260 LEU A CA 1
ATOM 2050 C C . LEU A 1 260 ? -4.738 -6.553 -23.004 1.00 85.25 260 LEU A C 1
ATOM 2052 O O . LEU A 1 260 ? -4.258 -7.437 -23.715 1.00 85.25 260 LEU A O 1
ATOM 2056 N N . ARG A 1 261 ? -5.215 -6.819 -21.781 1.00 87.38 261 ARG A N 1
ATOM 2057 C CA . ARG A 1 261 ? -5.231 -8.157 -21.164 1.00 87.38 261 ARG A CA 1
ATOM 2058 C C . ARG A 1 261 ? -6.000 -9.208 -21.966 1.00 87.38 261 ARG A C 1
ATOM 2060 O O . ARG A 1 261 ? -5.768 -10.394 -21.771 1.00 87.38 261 ARG A O 1
ATOM 2067 N N . ARG A 1 262 ? -6.890 -8.827 -22.890 1.00 82.25 262 ARG A N 1
ATOM 2068 C CA . ARG A 1 262 ? -7.558 -9.797 -23.781 1.00 82.25 262 ARG A CA 1
ATOM 2069 C C . ARG A 1 262 ? -6.598 -10.428 -24.796 1.00 82.25 262 ARG A C 1
ATOM 2071 O O . ARG A 1 262 ? -6.969 -11.421 -25.409 1.00 82.25 262 ARG A O 1
ATOM 2078 N N . GLN A 1 263 ? -5.413 -9.845 -24.997 1.00 78.62 263 GLN A N 1
ATOM 2079 C CA . GLN A 1 263 ? -4.428 -10.271 -25.997 1.00 78.62 263 GLN A CA 1
ATOM 2080 C C . GLN A 1 263 ? -3.262 -11.055 -25.418 1.00 78.62 263 GLN A C 1
ATOM 2082 O O . GLN A 1 263 ? -2.839 -12.058 -25.987 1.00 78.62 263 GLN A O 1
ATOM 2087 N N . SER A 1 264 ? -2.722 -10.578 -24.304 1.00 78.69 264 SER A N 1
ATOM 2088 C CA . SER A 1 264 ? -1.560 -11.173 -23.663 1.00 78.69 264 SER A CA 1
ATOM 2089 C C . SER A 1 264 ? -1.614 -10.922 -22.166 1.00 78.69 264 SER A C 1
ATOM 2091 O O . SER A 1 264 ? -2.481 -10.214 -21.646 1.00 78.69 264 SER A O 1
ATOM 2093 N N . GLU A 1 265 ? -0.688 -11.542 -21.459 1.00 85.94 265 GLU A N 1
ATOM 2094 C CA . GLU A 1 265 ? -0.620 -11.449 -20.019 1.00 85.94 265 GLU A CA 1
ATOM 2095 C C . GLU A 1 265 ? -0.037 -10.091 -19.615 1.00 85.94 265 GLU A C 1
ATOM 2097 O O . GLU A 1 265 ? 1.061 -9.728 -20.051 1.00 85.94 265 GLU A O 1
ATOM 2102 N N . LEU A 1 266 ? -0.778 -9.342 -18.792 1.00 91.19 266 LEU A N 1
ATOM 2103 C CA . LEU A 1 266 ? -0.384 -8.016 -18.322 1.00 91.19 266 LEU A CA 1
ATOM 2104 C C . LEU A 1 266 ? -0.726 -7.820 -16.844 1.00 91.19 266 LEU A C 1
ATOM 2106 O O . LEU A 1 266 ? -1.886 -7.939 -16.449 1.00 91.19 266 LEU A O 1
ATOM 2110 N N . GLY A 1 267 ? 0.293 -7.481 -16.057 1.00 93.12 267 GLY A N 1
ATOM 2111 C CA . GLY A 1 267 ? 0.179 -6.964 -14.697 1.00 93.12 267 GLY A CA 1
ATOM 2112 C C . GLY A 1 267 ? 0.700 -5.530 -14.583 1.00 93.12 267 GLY A C 1
ATOM 2113 O O . GLY A 1 267 ? 1.414 -5.028 -15.452 1.00 93.12 267 GLY A O 1
ATOM 2114 N N . VAL A 1 268 ? 0.351 -4.873 -13.485 1.00 94.00 268 VAL A N 1
ATOM 2115 C CA . VAL A 1 268 ? 0.727 -3.505 -13.132 1.00 94.00 268 VAL A CA 1
ATOM 2116 C C . VAL A 1 268 ? 1.139 -3.502 -11.666 1.00 94.00 268 VAL A C 1
ATOM 2118 O O . VAL A 1 268 ? 0.313 -3.718 -10.782 1.00 94.00 268 VAL A O 1
ATOM 2121 N N . VAL A 1 269 ? 2.418 -3.232 -11.425 1.00 95.31 269 VAL A N 1
ATOM 2122 C CA . VAL A 1 269 ? 3.002 -2.921 -10.118 1.00 95.31 269 VAL A CA 1
ATOM 2123 C C . VAL A 1 269 ? 3.024 -1.398 -10.007 1.00 95.31 269 VAL A C 1
ATOM 2125 O O . VAL A 1 269 ? 3.840 -0.751 -10.664 1.00 95.31 269 VAL A O 1
ATOM 2128 N N . LEU A 1 270 ? 2.121 -0.811 -9.220 1.00 93.62 270 LEU A N 1
ATOM 2129 C CA . LEU A 1 270 ? 1.993 0.643 -9.100 1.00 93.62 270 LEU A CA 1
ATOM 2130 C C . LEU A 1 270 ? 2.480 1.126 -7.732 1.00 93.62 270 LEU A C 1
ATOM 2132 O O . LEU A 1 270 ? 1.959 0.702 -6.702 1.00 93.62 270 LEU A O 1
ATOM 2136 N N . CYS A 1 271 ? 3.425 2.065 -7.734 1.00 93.75 271 CYS A N 1
ATOM 2137 C CA . CYS A 1 271 ? 3.820 2.836 -6.561 1.00 93.75 271 CYS A CA 1
ATOM 2138 C C . CYS A 1 271 ? 3.511 4.317 -6.793 1.00 93.75 271 CYS A C 1
ATOM 2140 O O . CYS A 1 271 ? 3.943 4.895 -7.794 1.00 93.75 271 CYS A O 1
ATOM 2142 N N . HIS A 1 272 ? 2.748 4.926 -5.890 1.00 88.56 272 HIS A N 1
ATOM 2143 C CA . HIS A 1 272 ? 2.234 6.282 -6.032 1.00 88.56 272 HIS A CA 1
ATOM 2144 C C . HIS A 1 272 ? 2.274 7.059 -4.712 1.00 88.56 272 HIS A C 1
ATOM 2146 O O . HIS A 1 272 ? 1.796 6.578 -3.683 1.00 88.56 272 HIS A O 1
ATOM 2152 N N . ALA A 1 273 ? 2.760 8.301 -4.772 1.00 80.75 273 ALA A N 1
ATOM 2153 C CA . ALA A 1 273 ? 2.669 9.269 -3.682 1.00 80.75 273 ALA A CA 1
ATOM 2154 C C . ALA A 1 273 ? 2.032 10.580 -4.148 1.00 80.75 273 ALA A C 1
ATOM 2156 O O . ALA A 1 273 ? 2.266 11.063 -5.256 1.00 80.75 273 ALA A O 1
ATOM 2157 N N . ALA A 1 274 ? 1.273 11.199 -3.251 1.00 72.44 274 ALA A N 1
ATOM 2158 C CA . ALA A 1 274 ? 0.670 12.500 -3.471 1.00 72.44 274 ALA A CA 1
ATOM 2159 C C . ALA A 1 274 ? 0.809 13.374 -2.228 1.00 72.44 274 ALA A C 1
ATOM 2161 O O . ALA A 1 274 ? 0.707 12.894 -1.102 1.00 72.44 274 ALA A O 1
ATOM 2162 N N . GLU A 1 275 ? 1.023 14.668 -2.453 1.00 58.69 275 GLU A N 1
ATOM 2163 C CA . GLU A 1 275 ? 1.256 15.652 -1.388 1.00 58.69 275 GLU A CA 1
ATOM 2164 C C . GLU A 1 275 ? -0.026 16.299 -0.876 1.00 58.69 275 GLU A C 1
ATOM 2166 O O . GLU A 1 275 ? -0.055 16.792 0.248 1.00 58.69 275 GLU A O 1
ATOM 2171 N N . ASN A 1 276 ? -1.087 16.307 -1.689 1.00 50.44 276 ASN A N 1
ATOM 2172 C CA . ASN A 1 276 ? -2.338 16.959 -1.330 1.00 50.44 276 ASN A CA 1
ATOM 2173 C C . ASN A 1 276 ? -3.305 15.959 -0.650 1.00 50.44 276 ASN A C 1
ATOM 2175 O O . ASN A 1 276 ? -3.738 15.008 -1.311 1.00 50.44 276 ASN A O 1
ATOM 2179 N N . PRO A 1 277 ? -3.703 16.177 0.622 1.00 48.12 277 PRO A N 1
ATOM 2180 C CA . PRO A 1 277 ? -4.728 15.374 1.294 1.00 48.12 277 PRO A CA 1
ATOM 2181 C C . PRO A 1 277 ? -6.140 15.504 0.685 1.00 48.12 277 PRO A C 1
ATOM 2183 O O . PRO A 1 277 ? -7.027 14.752 1.075 1.00 48.12 277 PRO A O 1
ATOM 2186 N N . GLU A 1 278 ? -6.366 16.404 -0.279 1.00 39.88 278 GLU A N 1
ATOM 2187 C CA . GLU A 1 278 ? -7.625 16.500 -1.039 1.00 39.88 278 GLU A CA 1
ATOM 2188 C C . GLU A 1 278 ? -7.806 15.409 -2.111 1.00 39.88 278 GLU A C 1
ATOM 2190 O O . GLU A 1 278 ? -8.854 15.357 -2.761 1.00 39.88 278 GLU A O 1
ATOM 2195 N N . ILE A 1 279 ? -6.849 14.485 -2.289 1.00 49.06 279 ILE A N 1
ATOM 2196 C CA . ILE A 1 279 ? -7.196 13.207 -2.924 1.00 49.06 279 ILE A CA 1
ATOM 2197 C C . ILE A 1 279 ? -8.216 12.521 -2.022 1.00 49.06 279 ILE A C 1
ATOM 2199 O O . ILE A 1 279 ? -7.892 12.079 -0.921 1.00 49.06 279 ILE A O 1
ATOM 2203 N N . SER A 1 280 ? -9.450 12.428 -2.520 1.00 51.09 280 SER A N 1
ATOM 2204 C CA . SER A 1 280 ? -10.579 11.836 -1.807 1.00 51.09 280 SER A CA 1
ATOM 2205 C C . SER A 1 280 ? -10.216 10.510 -1.130 1.00 51.09 280 SER A C 1
ATOM 2207 O O . SER A 1 280 ? -9.478 9.694 -1.693 1.00 51.09 280 SER A O 1
ATOM 2209 N N . GLU A 1 281 ? -10.859 10.236 0.008 1.00 54.66 281 GLU A N 1
ATOM 2210 C CA . GLU A 1 281 ? -10.763 8.973 0.757 1.00 54.66 281 GLU A CA 1
ATOM 2211 C C . GLU A 1 281 ? -11.116 7.706 -0.066 1.00 54.66 281 GLU A C 1
ATOM 2213 O O . GLU A 1 281 ? -11.047 6.604 0.472 1.00 54.66 281 GLU A O 1
ATOM 2218 N N . ALA A 1 282 ? -11.475 7.843 -1.350 1.00 51.69 282 ALA A N 1
ATOM 2219 C CA . ALA A 1 282 ? -11.798 6.776 -2.294 1.00 51.69 282 ALA A CA 1
ATOM 2220 C C . ALA A 1 282 ? -10.586 6.124 -3.005 1.00 51.69 282 ALA A C 1
ATOM 2222 O O . ALA A 1 282 ? -10.781 5.102 -3.660 1.00 51.69 282 ALA A O 1
ATOM 2223 N N . LEU A 1 283 ? -9.360 6.677 -2.914 1.00 60.72 283 LEU A N 1
ATOM 2224 C CA . LEU A 1 283 ? -8.169 6.127 -3.609 1.00 60.72 283 LEU A CA 1
ATOM 2225 C C . LEU A 1 283 ? -7.017 5.615 -2.707 1.00 60.72 283 LEU A C 1
ATOM 2227 O O . LEU A 1 283 ? -6.121 4.966 -3.231 1.00 60.72 283 LEU A O 1
ATOM 2231 N N . ARG A 1 284 ? -7.025 5.908 -1.397 1.00 58.38 284 ARG A N 1
ATOM 2232 C CA . ARG A 1 284 ? -6.146 5.463 -0.269 1.00 58.38 284 ARG A CA 1
ATOM 2233 C C . ARG A 1 284 ? -4.791 4.707 -0.481 1.00 58.38 284 ARG A C 1
ATOM 2235 O O . ARG A 1 284 ? -4.454 3.847 0.320 1.00 58.38 284 ARG A O 1
ATOM 2242 N N . HIS A 1 285 ? -3.850 4.966 -1.383 1.00 63.72 285 HIS A N 1
ATOM 2243 C CA . HIS A 1 285 ? -3.548 6.139 -2.199 1.00 63.72 285 HIS A CA 1
ATOM 2244 C C . HIS A 1 285 ? -2.825 5.642 -3.472 1.00 63.72 285 HIS A C 1
ATOM 2246 O O . HIS A 1 285 ? -1.621 5.818 -3.628 1.00 63.72 285 HIS A O 1
ATOM 2252 N N . ALA A 1 286 ? -3.550 4.924 -4.336 1.00 74.75 286 ALA A N 1
ATOM 2253 C CA . ALA A 1 286 ? -3.123 4.425 -5.650 1.00 74.75 286 ALA A CA 1
ATOM 2254 C C . ALA A 1 286 ? -1.780 3.656 -5.692 1.00 74.75 286 ALA A C 1
ATOM 2256 O O . ALA A 1 286 ? -1.084 3.700 -6.695 1.00 74.75 286 ALA A O 1
ATOM 2257 N N . THR A 1 287 ? -1.412 2.934 -4.631 1.00 87.75 287 THR A N 1
ATOM 2258 C CA . THR A 1 287 ? -0.237 2.038 -4.591 1.00 87.75 287 THR A CA 1
ATOM 2259 C C . THR A 1 287 ? -0.721 0.609 -4.405 1.00 87.75 287 THR A C 1
ATOM 2261 O O . THR A 1 287 ? -1.518 0.379 -3.499 1.00 87.75 287 THR A O 1
ATOM 2264 N N . GLY A 1 288 ? -0.266 -0.342 -5.222 1.00 89.44 288 GLY A N 1
ATOM 2265 C CA . GLY A 1 288 ? -0.713 -1.734 -5.162 1.00 89.44 288 GLY A CA 1
ATOM 2266 C C . GLY A 1 288 ? -0.495 -2.506 -6.464 1.00 89.44 288 GLY A C 1
ATOM 2267 O O . GLY A 1 288 ? 0.466 -2.247 -7.193 1.00 89.44 288 GLY A O 1
ATOM 2268 N N . PHE A 1 289 ? -1.380 -3.465 -6.749 1.00 91.69 289 PHE A N 1
ATOM 2269 C CA . PHE A 1 289 ? -1.267 -4.348 -7.910 1.00 91.69 289 PHE A CA 1
ATOM 2270 C C . PHE A 1 289 ? -2.601 -4.562 -8.630 1.00 91.69 289 PHE A C 1
ATOM 2272 O O . PHE A 1 289 ? -3.658 -4.700 -8.011 1.00 91.69 289 PHE A O 1
ATOM 2279 N N . PHE A 1 290 ? -2.524 -4.649 -9.954 1.00 89.88 290 PHE A N 1
ATOM 2280 C CA . PHE A 1 290 ? -3.626 -5.023 -10.835 1.00 89.88 290 PHE A CA 1
ATOM 2281 C C . PHE A 1 290 ? -3.111 -5.949 -11.948 1.00 89.88 290 PHE A C 1
ATOM 2283 O O . PHE A 1 290 ? -2.033 -5.692 -12.481 1.00 89.88 290 PHE A O 1
ATOM 2290 N N . PRO A 1 291 ? -3.856 -6.981 -12.370 1.00 89.69 291 PRO A N 1
ATOM 2291 C CA . PRO A 1 291 ? -5.073 -7.516 -11.759 1.00 89.69 291 PRO A CA 1
ATOM 2292 C C . PRO A 1 291 ? -4.731 -8.472 -10.604 1.00 89.69 291 PRO A C 1
ATOM 2294 O O . PRO A 1 291 ? -3.709 -9.151 -10.663 1.00 89.69 291 PRO A O 1
ATOM 2297 N N . LEU A 1 292 ? -5.608 -8.637 -9.614 1.00 86.50 292 LEU A N 1
ATOM 2298 C CA . LEU A 1 292 ? -5.590 -9.810 -8.730 1.00 86.50 292 LEU A CA 1
ATOM 2299 C C . LEU A 1 292 ? -6.943 -10.519 -8.758 1.00 86.50 292 LEU A C 1
ATOM 2301 O O . LEU A 1 292 ? -7.984 -9.899 -8.581 1.00 86.50 292 LEU A O 1
ATOM 2305 N N . SER A 1 293 ? -6.899 -11.839 -8.931 1.00 81.56 293 SER A N 1
ATOM 2306 C CA . SER A 1 293 ? -8.071 -12.722 -8.839 1.00 81.56 293 SER A CA 1
ATOM 2307 C C . SER A 1 293 ? -8.488 -13.031 -7.395 1.00 81.56 293 SER A C 1
ATOM 2309 O O . SER A 1 293 ? -9.634 -13.396 -7.147 1.00 81.56 293 SER A O 1
ATOM 2311 N N . THR A 1 294 ? -7.562 -12.882 -6.445 1.00 76.50 294 THR A N 1
ATOM 2312 C CA . THR A 1 294 ? -7.785 -13.059 -5.008 1.00 76.50 294 THR A CA 1
ATOM 2313 C C . THR A 1 294 ? -7.141 -11.906 -4.248 1.00 76.50 294 THR A C 1
ATOM 2315 O O . THR A 1 294 ? -5.952 -11.628 -4.421 1.00 76.50 294 THR A O 1
ATOM 2318 N N . GLY A 1 295 ? -7.944 -11.236 -3.422 1.00 71.25 295 GLY A N 1
ATOM 2319 C CA . GLY A 1 295 ? -7.488 -10.230 -2.470 1.00 71.25 295 GLY A CA 1
ATOM 2320 C C . GLY A 1 295 ? -7.045 -10.833 -1.138 1.00 71.25 295 GLY A C 1
ATOM 2321 O O . GLY A 1 295 ? -7.038 -12.047 -0.952 1.00 71.25 295 GLY A O 1
ATOM 2322 N N . ASP A 1 296 ? -6.709 -9.947 -0.209 1.00 81.94 296 ASP A N 1
ATOM 2323 C CA . ASP A 1 296 ? -6.289 -10.225 1.165 1.00 81.94 296 ASP A CA 1
ATOM 2324 C C . ASP A 1 296 ? -6.857 -9.105 2.052 1.00 81.94 296 ASP A C 1
ATOM 2326 O O . ASP A 1 296 ? -6.987 -7.971 1.580 1.00 81.94 296 ASP A O 1
ATOM 2330 N N . ASP A 1 297 ? -7.192 -9.386 3.314 1.00 85.19 297 ASP A N 1
ATOM 2331 C CA . ASP A 1 297 ? -7.850 -8.418 4.209 1.00 85.19 297 ASP A CA 1
ATOM 2332 C C . ASP A 1 297 ? -6.975 -7.181 4.469 1.00 85.19 297 ASP A C 1
ATOM 2334 O O . ASP A 1 297 ? -7.481 -6.119 4.816 1.00 85.19 297 ASP A O 1
ATOM 2338 N N . ARG A 1 298 ? -5.664 -7.292 4.238 1.00 87.44 298 ARG A N 1
ATOM 2339 C CA . ARG A 1 298 ? -4.659 -6.221 4.330 1.00 87.44 298 ARG A CA 1
ATOM 2340 C C . ARG A 1 298 ? -4.636 -5.260 3.133 1.00 87.44 298 ARG A C 1
ATOM 2342 O O . ARG A 1 298 ? -4.037 -4.190 3.242 1.00 87.44 298 ARG A O 1
ATOM 2349 N N . LEU A 1 299 ? -5.286 -5.595 2.017 1.00 87.75 299 LEU A N 1
ATOM 2350 C CA . LEU A 1 299 ? -5.409 -4.733 0.834 1.00 87.75 299 LEU A CA 1
ATOM 2351 C C . LEU A 1 299 ? -6.848 -4.233 0.654 1.00 87.75 299 LEU A C 1
ATOM 2353 O O . LEU A 1 299 ? -7.803 -4.873 1.082 1.00 87.75 299 LEU A O 1
ATOM 2357 N N . PHE A 1 300 ? -6.993 -3.079 0.009 1.00 85.12 300 PHE A N 1
ATOM 2358 C CA . PHE A 1 300 ? -8.264 -2.429 -0.309 1.00 85.12 300 PHE A CA 1
ATOM 2359 C C . PHE A 1 300 ? -8.628 -2.653 -1.780 1.00 85.12 300 PHE A C 1
ATOM 2361 O O . PHE A 1 300 ? -7.823 -2.343 -2.661 1.00 85.12 300 PHE A O 1
ATOM 2368 N N . LEU A 1 301 ? -9.833 -3.147 -2.072 1.00 84.56 301 LEU A N 1
ATOM 2369 C CA . LEU A 1 301 ? -10.329 -3.231 -3.449 1.00 84.56 301 LEU A CA 1
ATOM 2370 C C . LEU A 1 301 ? -10.774 -1.840 -3.928 1.00 84.56 301 LEU A C 1
ATOM 2372 O O . LEU A 1 301 ? -11.644 -1.214 -3.326 1.00 84.56 301 LEU A O 1
ATOM 2376 N N . CYS A 1 302 ? -10.192 -1.352 -5.024 1.00 79.62 302 CYS A N 1
ATOM 2377 C CA . CYS A 1 302 ? -10.467 -0.015 -5.539 1.00 79.62 302 CYS A CA 1
ATOM 2378 C C . CYS A 1 302 ? -11.933 0.120 -6.018 1.00 79.62 302 CYS A C 1
ATOM 2380 O O . CYS A 1 302 ? -12.351 -0.583 -6.945 1.00 79.62 302 CYS A O 1
ATOM 2382 N N . PRO A 1 303 ? -12.735 1.050 -5.458 1.00 71.06 303 PRO A N 1
ATOM 2383 C CA . PRO A 1 303 ? -14.115 1.232 -5.884 1.00 71.06 303 PRO A CA 1
ATOM 2384 C C . PRO A 1 303 ? -14.186 1.603 -7.368 1.00 71.06 303 PRO A C 1
ATOM 2386 O O . PRO A 1 303 ? -13.485 2.509 -7.820 1.00 71.06 303 PRO A O 1
ATOM 2389 N N . LYS A 1 304 ? -15.083 0.937 -8.106 1.00 76.81 304 LYS A N 1
ATOM 2390 C CA . LYS A 1 304 ? -15.295 1.069 -9.566 1.00 76.81 304 LYS A CA 1
ATOM 2391 C C . LYS A 1 304 ? -14.162 0.536 -10.467 1.00 76.81 304 LYS A C 1
ATOM 2393 O O . LYS A 1 304 ? -14.342 0.540 -11.682 1.00 76.81 304 LYS A O 1
ATOM 2398 N N . ALA A 1 305 ? -13.054 0.030 -9.920 1.00 77.56 305 ALA A N 1
ATOM 2399 C CA . ALA A 1 305 ? -11.959 -0.569 -10.688 1.00 77.56 305 ALA A CA 1
ATOM 2400 C C . ALA A 1 305 ? -11.779 -2.051 -10.309 1.00 77.56 305 ALA A C 1
ATOM 2402 O O . ALA A 1 305 ? -11.130 -2.383 -9.320 1.00 77.56 305 ALA A O 1
ATOM 2403 N N . GLN A 1 306 ? -12.381 -2.944 -11.103 1.00 79.19 306 GLN A N 1
ATOM 2404 C CA . GLN A 1 306 ? -12.322 -4.395 -10.878 1.00 79.19 306 GLN A CA 1
ATOM 2405 C C . GLN A 1 306 ? -10.880 -4.921 -10.871 1.00 79.19 306 GLN A C 1
ATOM 2407 O O . GLN A 1 306 ? -10.023 -4.422 -11.601 1.00 79.19 306 GLN A O 1
ATOM 2412 N N . ASP A 1 307 ? -10.641 -5.941 -10.045 1.00 84.69 307 ASP A N 1
ATOM 2413 C CA . ASP A 1 307 ? -9.356 -6.620 -9.828 1.00 84.69 307 ASP A CA 1
ATOM 2414 C C . ASP A 1 307 ? -8.189 -5.706 -9.395 1.00 84.69 307 ASP A C 1
ATOM 2416 O O . ASP A 1 307 ? -7.040 -6.154 -9.381 1.00 84.69 307 ASP A O 1
ATOM 2420 N N . PHE A 1 308 ? -8.435 -4.434 -9.050 1.00 86.62 308 PHE A N 1
ATOM 2421 C CA . PHE A 1 308 ? -7.383 -3.498 -8.654 1.00 86.62 308 PHE A CA 1
ATOM 2422 C C . PHE A 1 308 ? -7.306 -3.351 -7.136 1.00 86.62 308 PHE A C 1
ATOM 2424 O O . PHE A 1 308 ? -8.164 -2.724 -6.514 1.00 86.62 308 PHE A O 1
ATOM 2431 N N . PHE A 1 309 ? -6.246 -3.898 -6.544 1.00 88.38 309 PHE A N 1
ATOM 2432 C CA . PHE A 1 309 ? -6.021 -3.849 -5.106 1.00 88.38 309 PHE A CA 1
ATOM 2433 C C . PHE A 1 309 ? -4.948 -2.830 -4.753 1.00 88.38 309 PHE A C 1
ATOM 2435 O O . PHE A 1 309 ? -3.870 -2.797 -5.350 1.00 88.38 309 PHE A O 1
ATOM 2442 N N . LEU A 1 310 ? -5.255 -2.017 -3.750 1.00 88.19 310 LEU A N 1
ATOM 2443 C CA . LEU A 1 310 ? -4.444 -0.920 -3.252 1.00 88.19 310 LEU A CA 1
ATOM 2444 C C . LEU A 1 310 ? -4.054 -1.156 -1.787 1.00 88.19 310 LEU A C 1
ATOM 2446 O O . LEU A 1 310 ? -4.642 -1.979 -1.086 1.00 88.19 310 LEU A O 1
ATOM 2450 N N . LEU A 1 311 ? -3.078 -0.397 -1.296 1.00 87.12 311 LEU A N 1
ATOM 2451 C CA . LEU A 1 311 ? -2.846 -0.235 0.138 1.00 87.12 311 LEU A CA 1
ATOM 2452 C C . LEU A 1 311 ? -4.089 0.359 0.827 1.00 87.12 311 LEU A C 1
ATOM 2454 O O . LEU A 1 311 ? -4.894 1.044 0.201 1.00 87.12 311 LEU A O 1
ATOM 2458 N N . ARG A 1 312 ? -4.237 0.101 2.133 1.00 83.44 312 ARG A N 1
ATOM 2459 C CA . ARG A 1 312 ? -5.344 0.631 2.957 1.00 83.44 312 ARG A CA 1
ATOM 2460 C C . ARG A 1 312 ? -5.096 2.026 3.535 1.00 83.44 312 ARG A C 1
ATOM 2462 O O . ARG A 1 312 ? -6.038 2.724 3.904 1.00 83.44 312 ARG A O 1
ATOM 2469 N N . SER A 1 313 ? -3.830 2.411 3.685 1.00 80.62 313 SER A N 1
ATOM 2470 C CA . SER A 1 313 ? -3.409 3.555 4.497 1.00 80.62 313 SER A CA 1
ATOM 2471 C C . SER A 1 313 ? -2.155 4.233 3.943 1.00 80.62 313 SER A C 1
ATOM 2473 O O . SER A 1 313 ? -1.184 3.576 3.569 1.00 80.62 313 SER A O 1
ATOM 2475 N N . SER A 1 314 ? -2.140 5.568 3.984 1.00 77.56 314 SER A N 1
ATOM 2476 C CA . SER A 1 314 ? -0.972 6.423 3.724 1.00 77.56 314 SER A CA 1
ATOM 2477 C C . SER A 1 314 ? 0.147 6.305 4.762 1.00 77.56 314 SER A C 1
ATOM 2479 O O . SER A 1 314 ? 1.165 6.973 4.610 1.00 77.56 314 SER A O 1
ATOM 2481 N N . HIS A 1 315 ? 0.003 5.491 5.811 1.00 81.94 315 HIS A N 1
ATOM 2482 C CA . HIS A 1 315 ? 1.079 5.249 6.781 1.00 81.94 315 HIS A CA 1
ATOM 2483 C C . HIS A 1 315 ? 1.910 3.980 6.483 1.00 81.94 315 HIS A C 1
ATOM 2485 O O . HIS A 1 315 ? 2.925 3.748 7.143 1.00 81.94 315 HIS A O 1
ATOM 2491 N N . ILE A 1 316 ? 1.507 3.158 5.502 1.00 88.19 316 ILE A N 1
ATOM 2492 C CA . ILE A 1 316 ? 2.187 1.900 5.138 1.00 88.19 316 ILE A CA 1
ATOM 2493 C C . ILE A 1 316 ? 3.462 2.198 4.334 1.00 88.19 316 ILE A C 1
ATOM 2495 O O . ILE A 1 316 ? 3.458 2.171 3.105 1.00 88.19 316 ILE A O 1
ATOM 2499 N N . ALA A 1 317 ? 4.553 2.462 5.056 1.00 91.44 317 ALA A N 1
ATOM 2500 C CA . ALA A 1 317 ? 5.889 2.760 4.538 1.00 91.44 317 ALA A CA 1
ATOM 2501 C C . ALA A 1 317 ? 6.357 1.824 3.405 1.00 91.44 317 ALA A C 1
ATOM 2503 O O . ALA A 1 317 ? 6.988 2.284 2.449 1.00 91.44 317 ALA A O 1
ATOM 2504 N N . SER A 1 318 ? 6.064 0.523 3.509 1.00 93.88 318 SER A N 1
ATOM 2505 C CA . SER A 1 318 ? 6.386 -0.462 2.474 1.00 93.88 318 SER A CA 1
ATOM 2506 C C . SER A 1 318 ? 5.422 -1.652 2.469 1.00 93.88 318 SER A C 1
ATOM 2508 O O . SER A 1 318 ? 4.844 -2.000 3.497 1.00 93.88 318 SER A O 1
ATOM 2510 N N . VAL A 1 319 ? 5.284 -2.320 1.322 1.00 94.62 319 VAL A N 1
ATOM 2511 C CA . VAL A 1 319 ? 4.682 -3.656 1.223 1.00 94.62 319 VAL A CA 1
ATOM 2512 C C . VAL A 1 319 ? 5.550 -4.585 0.378 1.00 94.62 319 VAL A C 1
ATOM 2514 O O . VAL A 1 319 ? 6.070 -4.168 -0.654 1.00 94.62 319 VAL A O 1
ATOM 2517 N N . ILE A 1 320 ? 5.658 -5.849 0.791 1.00 95.88 320 ILE A N 1
ATOM 2518 C CA . ILE A 1 320 ? 6.134 -6.963 -0.037 1.00 95.88 320 ILE A CA 1
ATOM 2519 C C . ILE A 1 320 ? 4.908 -7.778 -0.471 1.00 95.88 320 ILE A C 1
ATOM 2521 O O . ILE A 1 320 ? 4.121 -8.203 0.374 1.00 95.88 320 ILE A O 1
ATOM 2525 N N . LEU A 1 321 ? 4.748 -8.002 -1.773 1.00 95.38 321 LEU A N 1
ATOM 2526 C CA . LEU A 1 321 ? 3.704 -8.827 -2.382 1.00 95.38 321 LEU A CA 1
ATOM 2527 C C . LEU A 1 321 ? 4.351 -10.034 -3.071 1.00 95.38 321 LEU A C 1
ATOM 2529 O O . LEU A 1 321 ? 5.205 -9.863 -3.943 1.00 95.38 321 LEU A O 1
ATOM 2533 N N . THR A 1 322 ? 3.916 -11.243 -2.720 1.00 95.19 322 THR A N 1
ATOM 2534 C CA . THR A 1 322 ? 4.269 -12.477 -3.435 1.00 95.19 322 THR A CA 1
ATOM 2535 C C . THR A 1 322 ? 3.103 -12.873 -4.328 1.00 95.19 322 THR A C 1
ATOM 2537 O O . THR A 1 322 ? 2.040 -13.270 -3.849 1.00 95.19 322 THR A O 1
ATOM 2540 N N . LEU A 1 323 ? 3.304 -12.766 -5.638 1.00 93.69 323 LEU A N 1
ATOM 2541 C CA . LEU A 1 323 ? 2.262 -12.930 -6.647 1.00 93.69 323 LEU A CA 1
ATOM 2542 C C . LEU A 1 323 ? 2.535 -14.182 -7.471 1.00 93.69 323 LEU A C 1
ATOM 2544 O O . LEU A 1 323 ? 3.547 -14.251 -8.165 1.00 93.69 323 LEU A O 1
ATOM 2548 N N . ALA A 1 324 ? 1.641 -15.169 -7.420 1.00 92.00 324 ALA A N 1
ATOM 2549 C CA . ALA A 1 324 ? 1.714 -16.307 -8.329 1.00 92.00 324 ALA A CA 1
ATOM 2550 C C . ALA A 1 324 ? 1.044 -15.958 -9.658 1.00 92.00 324 ALA A C 1
ATOM 2552 O O . ALA A 1 324 ? -0.049 -15.387 -9.696 1.00 92.00 324 ALA A O 1
ATOM 2553 N N . PHE A 1 325 ? 1.712 -16.322 -10.747 1.00 86.31 325 PHE A N 1
ATOM 2554 C CA . PHE A 1 325 ? 1.280 -16.015 -12.097 1.00 86.31 325 PHE A CA 1
ATOM 2555 C C . PHE A 1 325 ? 0.698 -17.250 -12.790 1.00 86.31 325 PHE A C 1
ATOM 2557 O O . PHE A 1 325 ? 1.418 -18.206 -13.106 1.00 86.31 325 PHE A O 1
ATOM 2564 N N . ASP A 1 326 ? -0.611 -17.226 -13.050 1.00 83.12 326 ASP A N 1
ATOM 2565 C CA . ASP A 1 326 ? -1.294 -18.265 -13.814 1.00 83.12 326 ASP A CA 1
ATOM 2566 C C . ASP A 1 326 ? -1.483 -17.836 -15.273 1.00 83.12 326 ASP A C 1
ATOM 2568 O O . ASP A 1 326 ? -2.479 -17.213 -15.654 1.00 83.12 326 ASP A O 1
ATOM 2572 N N . LYS A 1 327 ? -0.519 -18.250 -16.102 1.00 77.88 327 LYS A N 1
ATOM 2573 C CA . LYS A 1 327 ? -0.561 -18.119 -17.564 1.00 77.88 327 LYS A CA 1
ATOM 2574 C C . LYS A 1 327 ? -1.828 -18.714 -18.196 1.00 77.88 327 LYS A C 1
ATOM 2576 O O . LYS A 1 327 ? -2.315 -18.199 -19.194 1.00 77.88 327 LYS A O 1
ATOM 2581 N N . THR A 1 328 ? -2.391 -19.789 -17.632 1.00 78.56 328 THR A N 1
ATOM 2582 C CA . THR A 1 328 ? -3.557 -20.474 -18.230 1.00 78.56 328 THR A CA 1
ATOM 2583 C C . THR A 1 328 ? -4.854 -19.688 -18.066 1.00 78.56 328 THR A C 1
ATOM 2585 O O . THR A 1 328 ? -5.752 -19.804 -18.896 1.00 78.56 328 THR A O 1
ATOM 2588 N N . ARG A 1 329 ? -4.937 -18.865 -17.015 1.00 74.38 329 ARG A N 1
ATOM 2589 C CA . ARG A 1 329 ? -6.090 -18.011 -16.698 1.00 74.38 329 ARG A CA 1
ATOM 2590 C C . ARG A 1 329 ? -5.864 -16.534 -17.026 1.00 74.38 329 ARG A C 1
ATOM 2592 O O . ARG A 1 329 ? -6.793 -15.746 -16.882 1.00 74.38 329 ARG A O 1
ATOM 2599 N N . ASN A 1 330 ? -4.650 -16.160 -17.440 1.00 77.38 330 ASN A N 1
ATOM 2600 C CA . ASN A 1 330 ? -4.207 -14.770 -17.572 1.00 77.38 330 ASN A CA 1
ATOM 2601 C C . ASN A 1 330 ? -4.558 -13.933 -16.319 1.00 77.38 330 ASN A C 1
ATOM 2603 O O . ASN A 1 330 ? -5.217 -12.883 -16.361 1.00 77.38 330 ASN A O 1
ATOM 2607 N N . SER A 1 331 ? -4.155 -14.464 -15.165 1.00 81.75 331 SER A N 1
ATOM 2608 C CA . SER A 1 331 ? -4.468 -13.900 -13.855 1.00 81.75 331 SER A CA 1
ATOM 2609 C C . SER A 1 331 ? -3.290 -14.029 -12.903 1.00 81.75 331 SER A C 1
ATOM 2611 O O . SER A 1 331 ? -2.599 -15.050 -12.889 1.00 81.75 331 SER A O 1
ATOM 2613 N N . PHE A 1 332 ? -3.128 -13.034 -12.037 1.00 87.88 332 PHE A N 1
ATOM 2614 C CA . PHE A 1 332 ? -2.301 -13.159 -10.846 1.00 87.88 332 PHE A CA 1
ATOM 2615 C C . PHE A 1 332 ? -3.186 -13.507 -9.645 1.00 87.88 332 PHE A C 1
ATOM 2617 O O . PHE A 1 332 ? -4.346 -13.086 -9.558 1.00 87.88 332 PHE A O 1
ATOM 2624 N N . SER A 1 333 ? -2.636 -14.277 -8.715 1.00 90.75 333 SER A N 1
ATOM 2625 C CA . SER A 1 333 ? -3.215 -14.524 -7.394 1.00 90.75 333 SER A CA 1
ATOM 2626 C C . SER A 1 333 ? -2.207 -14.101 -6.334 1.00 90.75 333 SER A C 1
ATOM 2628 O O . SER A 1 333 ? -1.034 -14.488 -6.403 1.00 90.75 333 SER A O 1
ATOM 2630 N N . LEU A 1 334 ? -2.660 -13.327 -5.351 1.00 92.38 334 LEU A N 1
ATOM 2631 C CA . LEU A 1 334 ? -1.854 -12.991 -4.186 1.00 92.38 334 LEU A CA 1
ATOM 2632 C C . LEU A 1 334 ? -1.652 -14.252 -3.337 1.00 92.38 334 LEU A C 1
ATOM 2634 O O . LEU A 1 334 ? -2.625 -14.912 -2.980 1.00 92.38 334 LEU A O 1
ATOM 2638 N N . ILE A 1 335 ? -0.393 -14.600 -3.068 1.00 92.56 335 ILE A N 1
ATOM 2639 C CA . ILE A 1 335 ? -0.024 -15.720 -2.191 1.00 92.56 335 ILE A CA 1
ATOM 2640 C C . ILE A 1 335 ? 0.223 -15.203 -0.777 1.00 92.56 335 ILE A C 1
ATOM 2642 O O . ILE A 1 335 ? -0.360 -15.717 0.168 1.00 92.56 335 ILE A O 1
ATOM 2646 N N . ASP A 1 336 ? 1.038 -14.153 -0.655 1.00 91.62 336 ASP A N 1
ATOM 2647 C CA . ASP A 1 336 ? 1.359 -13.499 0.613 1.00 91.62 336 ASP A CA 1
ATOM 2648 C C . ASP A 1 336 ? 1.465 -11.986 0.415 1.00 91.62 336 ASP A C 1
ATOM 2650 O O . ASP A 1 336 ? 2.001 -11.519 -0.597 1.00 91.62 336 ASP A O 1
ATOM 2654 N N . SER A 1 337 ? 1.039 -11.223 1.421 1.00 93.19 337 SER A N 1
ATOM 2655 C CA . SER A 1 337 ? 1.403 -9.817 1.588 1.00 93.19 337 SER A CA 1
ATOM 2656 C C . SER A 1 337 ? 2.122 -9.610 2.928 1.00 93.19 337 SER A C 1
ATOM 2658 O O . SER A 1 337 ? 1.827 -10.278 3.922 1.00 93.19 337 SER A O 1
ATOM 2660 N N . PHE A 1 338 ? 3.083 -8.688 2.974 1.00 93.81 338 PHE A N 1
ATOM 2661 C CA . PHE A 1 338 ? 3.744 -8.246 4.205 1.00 93.81 338 PHE A CA 1
ATOM 2662 C C . PHE A 1 338 ? 3.801 -6.725 4.201 1.00 93.81 338 PHE A C 1
ATOM 2664 O O . PHE A 1 338 ? 4.542 -6.135 3.416 1.00 93.81 338 PHE A O 1
ATOM 2671 N N . LEU A 1 339 ? 2.982 -6.094 5.040 1.00 93.12 339 LEU A N 1
ATOM 2672 C CA . LEU A 1 339 ? 2.847 -4.643 5.100 1.00 93.12 339 LEU A CA 1
ATOM 2673 C C . LEU A 1 339 ? 3.639 -4.099 6.285 1.00 93.12 339 LEU A C 1
ATOM 2675 O O . LEU A 1 339 ? 3.648 -4.687 7.366 1.00 93.12 339 LEU A O 1
ATOM 2679 N N . TYR A 1 340 ? 4.289 -2.963 6.072 1.00 93.12 340 TYR A N 1
ATOM 2680 C CA . TYR A 1 340 ? 5.245 -2.377 6.993 1.00 93.12 340 TYR A CA 1
ATOM 2681 C C . TYR A 1 340 ? 4.948 -0.895 7.208 1.00 93.12 340 TYR A C 1
ATOM 2683 O O . TYR A 1 340 ? 4.785 -0.148 6.245 1.00 93.12 340 TYR A O 1
ATOM 2691 N N . GLN A 1 341 ? 4.919 -0.457 8.465 1.00 91.12 341 GLN A N 1
ATOM 2692 C CA . GLN A 1 341 ? 4.697 0.938 8.851 1.00 91.12 341 GLN A CA 1
ATOM 2693 C C . GLN A 1 341 ? 5.800 1.402 9.794 1.00 91.12 341 GLN A C 1
ATOM 2695 O O . GLN A 1 341 ? 6.184 0.698 10.728 1.00 91.12 341 GLN A O 1
ATOM 2700 N N . ARG A 1 342 ? 6.327 2.604 9.546 1.00 88.88 342 ARG A N 1
ATOM 2701 C CA . ARG A 1 342 ? 7.381 3.172 10.381 1.00 88.88 342 ARG A CA 1
ATOM 2702 C C . ARG A 1 342 ? 6.774 3.837 11.615 1.00 88.88 342 ARG A C 1
ATOM 2704 O O . ARG A 1 342 ? 5.946 4.736 11.494 1.00 88.88 342 ARG A O 1
ATOM 2711 N N . HIS A 1 343 ? 7.204 3.410 12.798 1.00 85.31 343 HIS A N 1
ATOM 2712 C CA . HIS A 1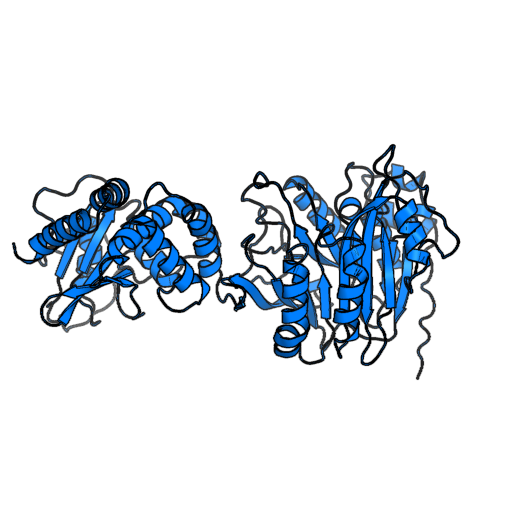 343 ? 6.794 3.974 14.081 1.00 85.31 343 HIS A CA 1
ATOM 2713 C C . HIS A 1 343 ? 7.994 4.038 15.037 1.00 85.31 343 HIS A C 1
ATOM 2715 O O . HIS A 1 343 ? 8.814 3.126 15.059 1.00 85.31 343 HIS A O 1
ATOM 2721 N N . ALA A 1 344 ? 8.128 5.128 15.805 1.00 83.31 344 ALA A N 1
ATOM 2722 C CA . ALA A 1 344 ? 9.251 5.362 16.729 1.00 83.31 344 ALA A CA 1
ATOM 2723 C C . ALA A 1 344 ? 10.650 5.088 16.115 1.00 83.31 344 ALA A C 1
ATOM 2725 O O . ALA A 1 344 ? 11.568 4.612 16.778 1.00 83.31 344 ALA A O 1
ATOM 2726 N N . GLY A 1 345 ? 10.810 5.363 14.815 1.00 84.69 345 GLY A N 1
ATOM 2727 C CA . GLY A 1 345 ? 12.050 5.131 14.072 1.00 84.69 345 GLY A CA 1
ATOM 2728 C C . GLY A 1 345 ? 12.305 3.684 13.623 1.00 84.69 345 GLY A C 1
ATOM 2729 O O . GLY A 1 345 ? 13.255 3.486 12.867 1.00 84.69 345 GLY A O 1
ATOM 2730 N N . GLN A 1 346 ? 11.470 2.713 14.001 1.00 87.56 346 GLN A N 1
ATOM 2731 C CA . GLN A 1 346 ? 11.539 1.302 13.591 1.00 87.56 346 GLN A CA 1
ATOM 2732 C C . GLN A 1 346 ? 10.473 0.973 12.540 1.00 87.56 346 GLN A C 1
ATOM 2734 O O . GLN A 1 346 ? 9.448 1.653 12.461 1.00 87.56 346 GLN A O 1
ATOM 2739 N N . LEU A 1 347 ? 10.696 -0.069 11.739 1.00 90.94 347 LEU A N 1
ATOM 2740 C CA . LEU A 1 347 ? 9.728 -0.557 10.762 1.00 90.94 347 LEU A CA 1
ATOM 2741 C C . LEU A 1 347 ? 8.951 -1.767 11.318 1.00 90.94 347 LEU A C 1
ATOM 2743 O O . LEU A 1 347 ? 9.476 -2.873 11.434 1.00 90.94 347 LEU A O 1
ATOM 2747 N N . LEU A 1 348 ? 7.688 -1.547 11.693 1.00 91.38 348 LEU A N 1
ATOM 2748 C CA . LEU A 1 348 ? 6.817 -2.562 12.290 1.00 91.38 348 LEU A CA 1
ATOM 2749 C C . LEU A 1 348 ? 6.032 -3.317 11.210 1.00 91.38 348 LEU A C 1
ATOM 2751 O O . LEU A 1 348 ? 5.523 -2.706 10.270 1.00 91.38 348 LEU A O 1
ATOM 2755 N N . SER A 1 349 ? 5.905 -4.638 11.358 1.00 91.31 349 SER A N 1
ATOM 2756 C CA . SER A 1 349 ? 5.056 -5.466 10.493 1.00 91.31 349 SER A CA 1
ATOM 2757 C C . SER A 1 349 ? 3.599 -5.346 10.935 1.00 91.31 349 SER A C 1
ATOM 2759 O O . SER A 1 349 ? 3.273 -5.639 12.083 1.00 91.31 349 SER A O 1
ATOM 2761 N N . LEU A 1 350 ? 2.721 -4.974 10.012 1.00 90.06 350 LEU A N 1
ATOM 2762 C CA . LEU A 1 350 ? 1.276 -4.951 10.210 1.00 90.06 350 LEU A CA 1
ATOM 2763 C C . LEU A 1 350 ? 0.673 -6.296 9.793 1.00 90.06 350 LEU A C 1
ATOM 2765 O O . LEU A 1 350 ? 1.120 -6.921 8.828 1.00 90.06 350 LEU A O 1
ATOM 2769 N N . SER A 1 351 ? -0.331 -6.749 10.541 1.00 85.19 351 SER A N 1
ATOM 2770 C CA . SER A 1 351 ? -0.810 -8.136 10.491 1.00 85.19 351 SER A CA 1
ATOM 2771 C C . SER A 1 351 ? -2.232 -8.307 9.958 1.00 85.19 351 SER A C 1
ATOM 2773 O O . SER A 1 351 ? -2.527 -9.380 9.444 1.00 85.19 351 SER A O 1
ATOM 2775 N N . LYS A 1 352 ? -3.095 -7.285 10.060 1.00 88.06 352 LYS A N 1
ATOM 2776 C CA . LYS A 1 352 ? -4.535 -7.378 9.747 1.00 88.06 352 LYS A CA 1
ATOM 2777 C C . LYS A 1 352 ? -5.082 -6.082 9.143 1.00 88.06 352 LYS A C 1
ATOM 2779 O O . LYS A 1 352 ? -4.571 -5.000 9.437 1.00 88.06 352 LYS A O 1
ATOM 2784 N N . GLY A 1 353 ? -6.159 -6.163 8.365 1.00 88.88 353 GLY A N 1
ATOM 2785 C CA . GLY A 1 353 ? -6.832 -5.006 7.765 1.00 88.88 353 GLY A CA 1
ATOM 2786 C C . GLY A 1 353 ? -7.468 -4.060 8.788 1.00 88.88 353 GLY A C 1
ATOM 2787 O O . GLY A 1 353 ? -7.320 -2.842 8.679 1.00 88.88 353 GLY A O 1
ATOM 2788 N N . ILE A 1 354 ? -8.107 -4.606 9.830 1.00 90.00 354 ILE A N 1
ATOM 2789 C CA . ILE A 1 354 ? -8.754 -3.820 10.902 1.00 90.00 354 ILE A CA 1
ATOM 2790 C C . ILE A 1 354 ? -7.725 -2.946 11.640 1.00 90.00 354 ILE A C 1
ATOM 2792 O O . ILE A 1 354 ? -7.977 -1.769 11.896 1.00 90.00 354 ILE A O 1
ATOM 2796 N N . GLN A 1 355 ? -6.530 -3.487 11.903 1.00 90.19 355 GLN A N 1
ATOM 2797 C CA . GLN A 1 355 ? -5.396 -2.765 12.497 1.00 90.19 355 GLN A CA 1
ATOM 2798 C C . GLN A 1 355 ? -5.055 -1.484 11.707 1.00 90.19 355 GLN A C 1
ATOM 2800 O O . GLN A 1 355 ? -4.841 -0.423 12.295 1.00 90.19 355 GLN A O 1
ATOM 2805 N N . MET A 1 356 ? -5.041 -1.578 10.371 1.00 88.44 356 MET A N 1
ATOM 2806 C CA . MET A 1 356 ? -4.700 -0.475 9.462 1.00 88.44 356 MET A CA 1
ATOM 2807 C C . MET A 1 356 ? -5.792 0.595 9.412 1.00 88.44 356 MET A C 1
ATOM 2809 O O . MET A 1 356 ? -5.485 1.787 9.429 1.00 88.44 356 MET A O 1
ATOM 2813 N N . GLU A 1 357 ? -7.062 0.187 9.366 1.00 88.31 357 GLU A N 1
ATOM 2814 C CA . GLU A 1 357 ? -8.190 1.123 9.366 1.00 88.31 357 GLU A CA 1
ATOM 2815 C C . GLU A 1 357 ? -8.315 1.866 10.704 1.00 88.31 357 GLU A C 1
ATOM 2817 O O . GLU A 1 357 ? -8.527 3.079 10.697 1.00 88.31 357 GLU A O 1
ATOM 2822 N N . LEU A 1 358 ? -8.099 1.200 11.847 1.00 89.94 358 LEU A N 1
ATOM 2823 C CA . LEU A 1 358 ? -8.092 1.875 13.149 1.00 89.94 358 LEU A CA 1
ATOM 2824 C C . LEU A 1 358 ? -6.937 2.882 13.279 1.00 89.94 358 LEU A C 1
ATOM 2826 O O . LEU A 1 358 ? -7.182 4.020 13.680 1.00 89.94 358 LEU A O 1
ATOM 2830 N N . ASP A 1 359 ? -5.703 2.529 12.892 1.00 87.94 359 ASP A N 1
ATOM 2831 C CA . ASP A 1 359 ? -4.581 3.487 12.875 1.00 87.94 359 ASP A CA 1
ATOM 2832 C C . ASP A 1 359 ? -4.890 4.706 11.989 1.00 87.94 359 ASP A C 1
ATOM 2834 O O . ASP A 1 359 ? -4.694 5.854 12.401 1.00 87.94 359 ASP A O 1
ATOM 2838 N N . ARG A 1 360 ? -5.448 4.468 10.795 1.00 84.56 360 ARG A N 1
ATOM 2839 C CA . ARG A 1 360 ? -5.864 5.515 9.853 1.00 84.56 360 ARG A CA 1
ATOM 2840 C C . ARG A 1 360 ? -6.943 6.430 10.443 1.00 84.56 360 ARG A C 1
ATOM 2842 O O . ARG A 1 360 ? -6.891 7.640 10.232 1.00 84.56 360 ARG A O 1
ATOM 2849 N N . MET A 1 361 ? -7.903 5.886 11.194 1.00 86.50 361 MET A N 1
ATOM 2850 C CA . MET A 1 361 ? -8.945 6.674 11.862 1.00 86.50 361 MET A CA 1
ATOM 2851 C C . MET A 1 361 ? -8.421 7.485 13.052 1.00 86.50 361 MET A C 1
ATOM 2853 O O . MET A 1 361 ? -8.866 8.619 13.234 1.00 86.50 361 MET A O 1
ATOM 2857 N N . LEU A 1 362 ? -7.502 6.921 13.845 1.00 86.31 362 LEU A N 1
ATOM 2858 C CA . LEU A 1 362 ? -6.992 7.516 15.087 1.00 86.31 362 LEU A CA 1
ATOM 2859 C C . LEU A 1 362 ? -5.867 8.537 14.856 1.00 86.31 362 LEU A C 1
ATOM 2861 O O . LEU A 1 362 ? -5.782 9.522 15.588 1.00 86.31 362 LEU A O 1
ATOM 2865 N N . SER A 1 363 ? -5.021 8.343 13.839 1.00 81.00 363 SER A N 1
ATOM 2866 C CA . SER A 1 363 ? -3.862 9.209 13.554 1.00 81.00 363 SER A CA 1
ATOM 2867 C C . SER A 1 363 ? -4.195 10.717 13.485 1.00 81.00 363 SER A C 1
ATOM 2869 O O . SER A 1 363 ? -3.477 11.492 14.121 1.00 81.00 363 SER A O 1
ATOM 2871 N N . PRO A 1 364 ? -5.296 11.171 12.840 1.00 79.19 364 PRO A N 1
ATOM 2872 C CA . PRO A 1 364 ? -5.670 12.591 12.801 1.00 79.19 364 PRO A CA 1
ATOM 2873 C C . PRO A 1 364 ? -6.069 13.209 14.152 1.00 79.19 364 PRO A C 1
ATOM 2875 O O . PRO A 1 364 ? -6.180 14.428 14.242 1.00 79.19 364 PRO A O 1
ATOM 2878 N N . LEU A 1 365 ? -6.326 12.401 15.189 1.00 75.69 365 LEU A N 1
ATOM 2879 C CA . LEU A 1 365 ? -6.789 12.875 16.501 1.00 75.69 365 LEU A CA 1
ATOM 2880 C C . LEU A 1 365 ? -5.637 13.209 17.455 1.00 75.69 365 LEU A C 1
ATOM 2882 O O . LEU A 1 365 ? -5.773 14.064 18.325 1.00 75.69 365 LEU A O 1
ATOM 2886 N N . ILE A 1 366 ? -4.491 12.552 17.287 1.00 70.06 366 ILE A N 1
ATOM 2887 C CA . ILE A 1 366 ? -3.342 12.670 18.197 1.00 70.06 366 ILE A CA 1
ATOM 2888 C C . ILE A 1 366 ? -2.710 14.078 18.230 1.00 70.06 366 ILE A C 1
ATOM 2890 O O . ILE A 1 366 ? -2.258 14.475 19.304 1.00 70.06 366 ILE A O 1
ATOM 2894 N N . PRO A 1 367 ? -2.721 14.894 17.153 1.00 58.00 367 PRO A N 1
ATOM 2895 C CA . PRO A 1 367 ? -2.260 16.282 17.227 1.00 58.00 367 PRO A CA 1
ATOM 2896 C C . PRO A 1 367 ? -3.167 17.228 18.034 1.00 58.00 367 PRO A C 1
ATOM 2898 O O . PRO A 1 367 ? -2.802 18.391 18.208 1.00 58.00 367 PRO A O 1
ATOM 2901 N N . SER A 1 368 ? -4.359 16.805 18.489 1.00 55.97 368 SER A N 1
ATOM 2902 C CA . SER A 1 368 ? -5.306 17.736 19.113 1.00 55.97 368 SER A CA 1
ATOM 2903 C C . SER A 1 368 ? -4.889 18.107 20.542 1.00 55.97 368 SER A C 1
ATOM 2905 O O . SER A 1 368 ? -5.199 17.409 21.508 1.00 55.97 368 SER A O 1
ATOM 2907 N N . THR A 1 369 ? -4.279 19.284 20.689 1.00 55.53 369 THR A N 1
ATOM 2908 C CA . THR A 1 369 ? -4.031 19.965 21.977 1.00 55.53 369 THR A CA 1
ATOM 2909 C C . THR A 1 369 ? -5.313 20.312 22.748 1.00 55.53 369 THR A C 1
ATOM 2911 O O . THR A 1 369 ? -5.247 20.745 23.895 1.00 55.53 369 THR A O 1
ATOM 2914 N N . MET A 1 370 ? -6.478 20.117 22.125 1.00 61.06 370 MET A N 1
ATOM 2915 C CA . MET A 1 370 ? -7.801 20.465 22.638 1.00 61.06 370 MET A CA 1
ATOM 2916 C C . MET A 1 370 ? -8.270 19.575 23.804 1.00 61.06 370 MET A C 1
ATOM 2918 O O . MET A 1 370 ? -9.046 20.044 24.630 1.00 61.06 370 MET A O 1
ATOM 2922 N N . TYR A 1 371 ? -7.781 18.329 23.903 1.00 75.06 371 TYR A N 1
ATOM 2923 C CA . TYR A 1 371 ? -8.210 17.347 24.916 1.00 75.06 371 TYR A CA 1
ATOM 2924 C C . TYR A 1 371 ? -7.010 16.616 25.562 1.00 75.06 371 TYR A C 1
ATOM 2926 O O . TYR A 1 371 ? -6.802 15.422 25.324 1.00 75.06 371 TYR A O 1
ATOM 2934 N N . PRO A 1 372 ? -6.193 17.304 26.387 1.00 73.12 372 PRO A N 1
ATOM 2935 C CA . PRO A 1 372 ? -4.918 16.774 26.891 1.00 73.12 372 PRO A CA 1
ATOM 2936 C C . PRO A 1 372 ? -5.056 15.540 27.799 1.00 73.12 372 PRO A C 1
ATOM 2938 O O . PRO A 1 372 ? -4.152 14.710 27.853 1.00 73.12 372 PRO A O 1
ATOM 2941 N N . MET A 1 373 ? -6.194 15.378 28.486 1.00 81.69 373 MET A N 1
ATOM 2942 C CA . MET A 1 373 ? -6.479 14.184 29.299 1.00 81.69 373 MET A CA 1
ATOM 2943 C C . MET A 1 373 ? -6.744 12.927 28.453 1.00 81.69 373 MET A C 1
ATOM 2945 O O . MET A 1 373 ? -6.621 11.814 28.959 1.00 81.69 373 MET A O 1
ATOM 2949 N N . THR A 1 374 ? -7.093 13.104 27.176 1.00 85.69 374 THR A N 1
ATOM 2950 C CA . THR A 1 374 ? -7.490 12.036 26.246 1.00 85.69 374 THR A CA 1
ATOM 2951 C C . THR A 1 374 ? -6.364 11.696 25.265 1.00 85.69 374 THR A C 1
ATOM 2953 O O . THR A 1 374 ? -6.231 10.547 24.847 1.00 85.69 374 THR A O 1
ATOM 2956 N N . SER A 1 375 ? -5.501 12.662 24.925 1.00 82.62 375 SER A N 1
ATOM 2957 C CA . SER A 1 375 ? -4.406 12.480 23.959 1.00 82.62 375 SER A CA 1
ATOM 2958 C C . SER A 1 375 ? -3.366 11.440 24.389 1.00 82.62 375 SER A C 1
ATOM 2960 O O . SER A 1 375 ? -2.831 10.735 23.533 1.00 82.62 375 SER A O 1
ATOM 2962 N N . VAL A 1 376 ? -3.099 11.302 25.695 1.00 82.75 376 VAL A N 1
ATOM 2963 C CA . VAL A 1 376 ? -2.187 10.272 26.231 1.00 82.75 376 VAL A CA 1
ATOM 2964 C C . VAL A 1 376 ? -2.759 8.876 25.975 1.00 82.75 376 VAL A C 1
ATOM 2966 O O . VAL A 1 376 ? -2.164 8.104 25.230 1.00 82.75 376 VAL A O 1
ATOM 2969 N N . GLY A 1 377 ? -3.975 8.596 26.457 1.00 86.81 377 GLY A N 1
ATOM 2970 C CA . GLY A 1 377 ? -4.619 7.295 26.256 1.00 86.81 377 GLY A CA 1
ATOM 2971 C C . GLY A 1 377 ? -4.946 6.971 24.792 1.00 86.81 377 GLY A C 1
ATOM 2972 O O . GLY A 1 377 ? -5.050 5.797 24.442 1.00 86.81 377 GLY A O 1
ATOM 2973 N N . LEU A 1 378 ? -5.090 7.975 23.915 1.00 88.56 378 LEU A N 1
ATOM 2974 C CA . LEU A 1 378 ? -5.179 7.783 22.457 1.00 88.56 378 LEU A CA 1
ATOM 2975 C C . LEU A 1 378 ? -3.828 7.394 21.839 1.00 88.56 378 LEU A C 1
ATOM 2977 O O . LEU A 1 378 ? -3.786 6.592 20.905 1.00 88.56 378 LEU A O 1
ATOM 2981 N N . THR A 1 379 ? -2.730 7.952 22.352 1.00 87.06 379 THR A N 1
ATOM 2982 C CA . THR A 1 379 ? -1.369 7.608 21.921 1.00 87.06 379 THR A CA 1
ATOM 2983 C C . THR A 1 379 ? -1.026 6.180 22.339 1.00 87.06 379 THR A C 1
ATOM 2985 O O . THR A 1 379 ? -0.575 5.400 21.501 1.00 87.06 379 THR A O 1
ATOM 2988 N N . ASP A 1 380 ? -1.337 5.806 23.583 1.00 86.69 380 ASP A N 1
ATOM 2989 C CA . ASP A 1 380 ? -1.141 4.447 24.104 1.00 86.69 380 ASP A CA 1
ATOM 2990 C C . ASP A 1 380 ? -2.002 3.421 23.348 1.00 86.69 380 ASP A C 1
ATOM 2992 O O . ASP A 1 380 ? -1.495 2.386 22.913 1.00 86.69 380 ASP A O 1
ATOM 2996 N N . LEU A 1 381 ? -3.281 3.739 23.101 1.00 90.88 381 LEU A N 1
ATOM 2997 C CA . LEU A 1 381 ? -4.185 2.929 22.275 1.00 90.88 381 LEU A CA 1
ATOM 2998 C C . LEU A 1 381 ? -3.607 2.692 20.873 1.00 90.88 381 LEU A C 1
ATOM 3000 O O . LEU A 1 381 ? -3.529 1.552 20.412 1.00 90.88 381 LEU A O 1
ATOM 3004 N N . ARG A 1 382 ? -3.178 3.762 20.191 1.00 89.31 382 ARG A N 1
ATOM 3005 C CA . ARG A 1 382 ? -2.584 3.658 18.853 1.00 89.31 382 ARG A CA 1
ATOM 3006 C C . ARG A 1 382 ? -1.298 2.835 18.871 1.00 89.31 382 ARG A C 1
ATOM 3008 O O . ARG A 1 382 ? -1.081 2.047 17.954 1.00 89.31 382 ARG A O 1
ATOM 3015 N N . GLN A 1 383 ? -0.461 2.988 19.895 1.00 88.38 383 GLN A N 1
ATOM 3016 C CA . GLN A 1 383 ? 0.765 2.206 20.031 1.00 88.38 383 GLN A CA 1
ATOM 3017 C C . GLN A 1 383 ? 0.467 0.711 20.226 1.00 88.38 383 GLN A C 1
ATOM 3019 O O . GLN A 1 383 ? 1.106 -0.134 19.592 1.00 88.38 383 GLN A O 1
ATOM 3024 N N . GLY A 1 384 ? -0.542 0.375 21.034 1.00 88.81 384 GLY A N 1
ATOM 3025 C CA . GLY A 1 384 ? -1.042 -0.992 21.197 1.00 88.81 384 GLY A CA 1
ATOM 3026 C C . GLY A 1 384 ? -1.534 -1.603 19.881 1.00 88.81 384 GLY A C 1
ATOM 3027 O O . GLY A 1 384 ? -1.117 -2.703 19.509 1.00 88.81 384 GLY A O 1
ATOM 3028 N N . ILE A 1 385 ? -2.324 -0.834 19.121 1.00 90.00 385 ILE A N 1
ATOM 3029 C CA . ILE A 1 385 ? -2.800 -1.208 17.780 1.00 90.00 385 ILE A CA 1
ATOM 3030 C C . ILE A 1 385 ? -1.620 -1.441 16.827 1.00 90.00 385 ILE A C 1
ATOM 3032 O O . ILE A 1 385 ? -1.570 -2.479 16.173 1.00 90.00 385 ILE A O 1
ATOM 3036 N N . LEU A 1 386 ? -0.646 -0.529 16.747 1.00 87.44 386 LEU A N 1
ATOM 3037 C CA . LEU A 1 386 ? 0.486 -0.644 15.814 1.00 87.44 386 LEU A CA 1
ATOM 3038 C C . LEU A 1 386 ? 1.451 -1.783 16.155 1.00 87.44 386 LEU A C 1
ATOM 3040 O O . LEU A 1 386 ? 1.964 -2.435 15.249 1.00 87.44 386 LEU A O 1
ATOM 3044 N N . THR A 1 387 ? 1.675 -2.055 17.440 1.00 84.44 387 THR A N 1
ATOM 3045 C CA . THR A 1 387 ? 2.530 -3.172 17.877 1.00 84.44 387 THR A CA 1
ATOM 3046 C C . THR A 1 387 ? 1.822 -4.528 17.849 1.00 84.44 387 THR A C 1
ATOM 3048 O O . THR A 1 387 ? 2.485 -5.549 18.012 1.00 84.44 387 THR A O 1
ATOM 3051 N N . GLY A 1 388 ? 0.500 -4.562 17.631 1.00 74.31 388 GLY A N 1
ATOM 3052 C CA . GLY A 1 388 ? -0.287 -5.799 17.602 1.00 74.31 388 GLY A CA 1
ATOM 3053 C C . GLY A 1 388 ? -0.326 -6.519 18.953 1.00 74.31 388 GLY A C 1
ATOM 3054 O O . GLY A 1 388 ? -0.417 -7.743 18.986 1.00 74.31 388 GLY A O 1
ATOM 3055 N N . THR A 1 389 ? -0.196 -5.768 20.051 1.00 75.12 389 THR A N 1
ATOM 3056 C CA . THR A 1 389 ? -0.129 -6.307 21.413 1.00 75.12 389 THR A CA 1
ATOM 3057 C C . THR A 1 389 ? -1.499 -6.250 22.085 1.00 75.12 389 THR A C 1
ATOM 3059 O O . THR A 1 389 ? -2.268 -7.202 22.007 1.00 75.12 389 THR A O 1
ATOM 3062 N N . ILE A 1 390 ? -1.803 -5.142 22.760 1.00 79.44 390 ILE A N 1
ATOM 3063 C CA . ILE A 1 390 ? -3.017 -4.903 23.543 1.00 79.44 390 ILE A CA 1
ATOM 3064 C C . ILE A 1 390 ? -3.363 -3.415 23.381 1.00 79.44 390 ILE A C 1
ATOM 3066 O O . ILE A 1 390 ? -2.467 -2.588 23.559 1.00 79.44 390 ILE A O 1
ATOM 3070 N N . PRO A 1 391 ? -4.624 -3.034 23.111 1.00 82.56 391 PRO A N 1
ATOM 3071 C CA . PRO A 1 391 ? -5.791 -3.891 22.869 1.00 82.56 391 PRO A CA 1
ATOM 3072 C C . PRO A 1 391 ? -5.808 -4.525 21.468 1.00 82.56 391 PRO A C 1
ATOM 3074 O O . PRO A 1 391 ? -5.262 -3.978 20.510 1.00 82.56 391 PRO A O 1
ATOM 3077 N N . TYR A 1 392 ? -6.503 -5.657 21.336 1.00 87.12 392 TYR A N 1
ATOM 3078 C CA . TYR A 1 392 ? -6.694 -6.340 20.053 1.00 87.12 392 TYR A CA 1
ATOM 3079 C C . TYR A 1 392 ? -7.668 -5.565 19.140 1.00 87.12 392 TYR A C 1
ATOM 3081 O O . TYR A 1 392 ? -8.812 -5.343 19.551 1.00 87.12 392 TYR A O 1
ATOM 3089 N N . PRO A 1 393 ? -7.270 -5.187 17.904 1.00 89.31 393 PRO A N 1
ATOM 3090 C CA . PRO A 1 393 ? -8.095 -4.390 16.988 1.00 89.31 393 PRO A CA 1
ATOM 3091 C C . PRO A 1 393 ? -9.492 -4.964 16.717 1.00 89.31 393 PRO A C 1
ATOM 3093 O O . PRO A 1 393 ? -10.465 -4.215 16.657 1.00 89.31 393 PRO A O 1
ATOM 3096 N N . GLU A 1 394 ? -9.605 -6.289 16.607 1.00 87.75 394 GLU A N 1
ATOM 3097 C CA . GLU A 1 394 ? -10.871 -6.984 16.340 1.00 87.75 394 GLU A CA 1
ATOM 3098 C C . GLU A 1 394 ? -11.856 -6.795 17.496 1.00 87.75 394 GLU A C 1
ATOM 3100 O O . GLU A 1 394 ? -13.008 -6.434 17.276 1.00 87.75 394 GLU A O 1
ATOM 3105 N N . ASN A 1 395 ? -11.389 -6.987 18.733 1.00 88.50 395 ASN A N 1
ATOM 3106 C CA . ASN A 1 395 ? -12.222 -6.888 19.930 1.00 88.50 395 ASN A CA 1
ATOM 3107 C C . ASN A 1 395 ? -12.681 -5.442 20.170 1.00 88.50 395 ASN A C 1
ATOM 3109 O O . ASN A 1 395 ? -13.823 -5.225 20.572 1.00 88.50 395 ASN A O 1
ATOM 3113 N N . LEU A 1 396 ? -11.829 -4.450 19.870 1.00 91.50 396 LEU A N 1
ATOM 3114 C CA . LEU A 1 396 ? -12.213 -3.036 19.928 1.00 91.50 396 LEU A CA 1
ATOM 3115 C C . LEU A 1 396 ? -13.438 -2.748 19.054 1.00 91.50 396 LEU A C 1
ATOM 3117 O O . LEU A 1 396 ? -14.397 -2.141 19.530 1.00 91.50 396 LEU A O 1
ATOM 3121 N N . VAL A 1 397 ? -13.391 -3.185 17.792 1.00 92.62 397 VAL A N 1
ATOM 3122 C CA . VAL A 1 397 ? -14.472 -3.007 16.815 1.00 92.62 397 VAL A CA 1
ATOM 3123 C C . VAL A 1 397 ? -15.697 -3.823 17.213 1.00 92.62 397 VAL A C 1
ATOM 3125 O O . VAL A 1 397 ? -16.791 -3.267 17.295 1.00 92.62 397 VAL A O 1
ATOM 3128 N N . GLN A 1 398 ? -15.508 -5.111 17.515 1.00 90.44 398 GLN A N 1
ATOM 3129 C CA . GLN A 1 398 ? -16.587 -6.032 17.859 1.00 90.44 398 GLN A CA 1
ATOM 3130 C C . GLN A 1 398 ? -17.430 -5.494 19.011 1.00 90.44 398 GLN A C 1
ATOM 3132 O O . GLN A 1 398 ? -18.642 -5.342 18.879 1.00 90.44 398 GLN A O 1
ATOM 3137 N N . TYR A 1 399 ? -16.792 -5.149 20.127 1.00 91.56 399 TYR A N 1
ATOM 3138 C CA . TYR A 1 399 ? -17.508 -4.678 21.307 1.00 91.56 399 TYR A CA 1
ATOM 3139 C C . TYR A 1 399 ? -18.097 -3.273 21.108 1.00 91.56 399 TYR A C 1
ATOM 3141 O O . TYR A 1 399 ? -19.130 -2.962 21.695 1.00 91.56 399 TYR A O 1
ATOM 3149 N N . ALA A 1 400 ? -17.487 -2.433 20.261 1.00 93.88 400 ALA A N 1
ATOM 3150 C CA . ALA A 1 400 ? -17.987 -1.087 19.976 1.00 93.88 400 ALA A CA 1
ATOM 3151 C C . ALA A 1 400 ? -19.281 -1.076 19.146 1.00 93.88 400 ALA A C 1
ATOM 3153 O O . ALA A 1 400 ? -20.115 -0.192 19.344 1.00 93.88 400 ALA A O 1
ATOM 3154 N N . LEU A 1 401 ? -19.449 -2.039 18.233 1.00 91.69 401 LEU A N 1
ATOM 3155 C CA . LEU A 1 401 ? -20.597 -2.111 17.318 1.00 91.69 401 LEU A CA 1
ATOM 3156 C C . LEU A 1 401 ? -21.638 -3.150 17.765 1.00 91.69 401 LEU A C 1
ATOM 3158 O O . LEU A 1 401 ? -22.833 -2.862 17.816 1.00 91.69 401 LEU A O 1
ATOM 3162 N N . ASN A 1 402 ? -21.185 -4.340 18.161 1.00 89.56 402 ASN A N 1
ATOM 3163 C CA . ASN A 1 402 ? -22.043 -5.491 18.461 1.00 89.56 402 ASN A CA 1
ATOM 3164 C C . ASN A 1 402 ? -22.258 -5.720 19.969 1.00 89.56 402 ASN A C 1
ATOM 3166 O O . ASN A 1 402 ? -23.062 -6.578 20.353 1.00 89.56 402 ASN A O 1
ATOM 3170 N N . GLY A 1 403 ? -21.574 -4.951 20.824 1.00 90.88 403 GLY A N 1
ATOM 3171 C CA . GLY A 1 403 ? -21.692 -5.027 22.278 1.00 90.88 403 GLY A CA 1
ATOM 3172 C C . GLY A 1 403 ? -21.198 -6.366 22.813 1.00 90.88 403 GLY A C 1
ATOM 3173 O O . GLY A 1 403 ? -20.054 -6.756 22.595 1.00 90.88 403 GLY A O 1
ATOM 3174 N N . THR A 1 404 ? -22.078 -7.090 23.501 1.00 88.50 404 THR A N 1
ATOM 3175 C CA . THR A 1 404 ? -21.813 -8.442 24.018 1.00 88.50 404 THR A CA 1
ATOM 3176 C C . THR A 1 404 ? -22.162 -9.566 23.031 1.00 88.50 404 THR A C 1
ATOM 3178 O O . THR A 1 404 ? -22.162 -10.733 23.416 1.00 88.50 404 THR A O 1
ATOM 3181 N N . GLY A 1 405 ? -22.486 -9.241 21.773 1.00 81.00 405 GLY A N 1
ATOM 3182 C CA . GLY A 1 405 ? -22.805 -10.226 20.736 1.00 81.00 405 GLY A CA 1
ATOM 3183 C C . GLY A 1 405 ? -21.600 -11.072 20.300 1.00 81.00 405 GLY A C 1
ATOM 3184 O O . GLY A 1 405 ? -20.465 -10.595 20.266 1.00 81.00 405 GLY A O 1
ATOM 3185 N N . SER A 1 406 ? -21.859 -12.326 19.924 1.00 68.56 406 SER A N 1
ATOM 3186 C CA 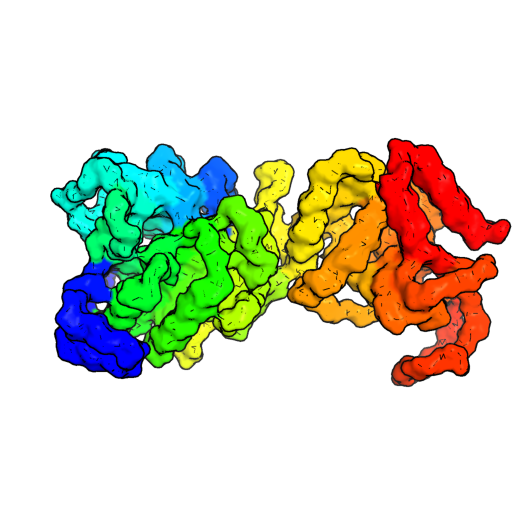. SER A 1 406 ? -20.848 -13.312 19.507 1.00 68.56 406 SER A CA 1
ATOM 3187 C C . SER A 1 406 ? -20.440 -13.232 18.028 1.00 68.56 406 SER A C 1
ATOM 3189 O O . SER A 1 406 ? -19.409 -13.784 17.649 1.00 68.56 406 SER A O 1
ATOM 3191 N N . GLU A 1 407 ? -21.219 -12.555 17.182 1.00 64.38 407 GLU A N 1
ATOM 3192 C CA . GLU A 1 407 ? -20.958 -12.437 15.742 1.00 64.38 407 GLU A CA 1
ATOM 3193 C C . GLU A 1 407 ? -19.813 -11.461 15.450 1.00 64.38 407 GLU A C 1
ATOM 3195 O O . GLU A 1 407 ? -20.022 -10.249 15.462 1.00 64.38 407 GLU A O 1
ATOM 3200 N N . ASN A 1 408 ? -18.612 -11.969 15.160 1.00 62.81 408 ASN A N 1
ATOM 3201 C CA . ASN A 1 408 ? -17.478 -11.153 14.721 1.00 62.81 408 ASN A CA 1
ATOM 3202 C C . ASN A 1 408 ? -17.234 -11.295 13.210 1.00 62.81 408 ASN A C 1
ATOM 3204 O O . ASN A 1 408 ? -16.299 -11.965 12.778 1.00 62.81 408 ASN A O 1
ATOM 3208 N N . ASN A 1 409 ? -18.098 -10.649 12.423 1.00 65.00 409 ASN A N 1
ATOM 3209 C CA . ASN A 1 409 ? -18.047 -10.625 10.954 1.00 65.00 409 ASN A CA 1
ATOM 3210 C C . ASN A 1 409 ? -17.697 -9.227 10.399 1.00 65.00 409 ASN A C 1
ATOM 3212 O O . ASN A 1 409 ? -18.066 -8.898 9.273 1.00 65.00 409 ASN A O 1
ATOM 3216 N N . THR A 1 410 ? -17.038 -8.361 11.181 1.00 77.00 410 THR A N 1
ATOM 3217 C CA . THR A 1 410 ? -16.805 -6.973 10.746 1.00 77.00 410 THR A CA 1
ATOM 3218 C C . THR A 1 410 ? -15.666 -6.895 9.728 1.00 77.00 410 THR A C 1
ATOM 3220 O O . THR A 1 410 ? -14.490 -6.880 10.087 1.00 77.00 410 THR A O 1
ATOM 3223 N N . GLU A 1 411 ? -16.011 -6.818 8.444 1.00 84.25 411 GLU A N 1
ATOM 3224 C CA . GLU A 1 411 ? -15.040 -6.667 7.358 1.00 84.25 411 GLU A CA 1
ATOM 3225 C C . GLU A 1 411 ? -14.316 -5.305 7.433 1.00 84.25 411 GLU A C 1
ATOM 3227 O O . GLU A 1 411 ? -14.981 -4.286 7.655 1.00 84.25 411 GLU A O 1
ATOM 3232 N N . PRO A 1 412 ? -12.991 -5.223 7.182 1.00 86.56 412 PRO A N 1
ATOM 3233 C CA . PRO A 1 412 ? -12.244 -3.961 7.236 1.00 86.56 412 PRO A CA 1
ATOM 3234 C C . PRO A 1 412 ? -12.840 -2.838 6.370 1.00 86.56 412 PRO A C 1
ATOM 3236 O O . PRO A 1 412 ? -12.831 -1.673 6.767 1.00 86.56 412 PRO A O 1
ATOM 3239 N N . ASP A 1 413 ? -13.400 -3.183 5.206 1.00 81.56 413 ASP A N 1
ATOM 3240 C CA . ASP A 1 413 ? -13.987 -2.222 4.263 1.00 81.56 413 ASP A CA 1
ATOM 3241 C C . ASP A 1 413 ? -15.278 -1.572 4.795 1.00 81.56 413 ASP A C 1
ATOM 3243 O O . ASP A 1 413 ? -15.587 -0.430 4.445 1.00 81.56 413 ASP A O 1
ATOM 3247 N N . SER A 1 414 ? -15.993 -2.243 5.707 1.00 84.62 414 SER A N 1
ATOM 3248 C CA . SER A 1 414 ? -17.204 -1.709 6.347 1.00 84.62 414 SER A CA 1
ATOM 3249 C C . SER A 1 414 ? -16.910 -0.603 7.371 1.00 84.62 414 SER A C 1
ATOM 3251 O O . SER A 1 414 ? -17.753 0.261 7.624 1.00 84.62 414 SER A O 1
ATOM 3253 N N . LEU A 1 415 ? -15.695 -0.567 7.935 1.00 87.44 415 LEU A N 1
ATOM 3254 C CA . LEU A 1 415 ? -15.358 0.284 9.082 1.00 87.44 415 LEU A CA 1
ATOM 3255 C C . LEU A 1 415 ? -15.519 1.784 8.792 1.00 87.44 415 LEU A C 1
ATOM 3257 O O . LEU A 1 415 ? -15.816 2.555 9.704 1.00 87.44 415 LEU A O 1
ATOM 3261 N N . HIS A 1 416 ? -15.377 2.213 7.532 1.00 83.44 416 HIS A N 1
ATOM 3262 C CA . HIS A 1 416 ? -15.609 3.608 7.138 1.00 83.44 416 HIS A CA 1
ATOM 3263 C C . HIS A 1 416 ? -17.028 4.090 7.498 1.00 83.44 416 HIS A C 1
ATOM 3265 O O . HIS A 1 416 ? -17.167 5.200 8.014 1.00 83.44 416 HIS A O 1
ATOM 3271 N N . TYR A 1 417 ? -18.058 3.254 7.318 1.00 85.31 417 TYR A N 1
ATOM 3272 C CA . TYR A 1 417 ? -19.444 3.603 7.660 1.00 85.31 417 TYR A CA 1
ATOM 3273 C C . TYR A 1 417 ? -19.643 3.778 9.174 1.00 85.31 417 TYR A C 1
ATOM 3275 O O . TYR A 1 417 ? -20.407 4.637 9.611 1.00 85.31 417 TYR A O 1
ATOM 3283 N N . HIS A 1 418 ? -18.885 3.034 9.983 1.00 89.88 418 HIS A N 1
ATOM 3284 C CA . HIS A 1 418 ? -18.940 3.084 11.446 1.00 89.88 418 HIS A CA 1
ATOM 3285 C C . HIS A 1 418 ? -17.925 4.056 12.076 1.00 89.88 418 HIS A C 1
ATOM 3287 O O . HIS A 1 418 ? -17.845 4.155 13.302 1.00 89.88 418 HIS A O 1
ATOM 3293 N N . ARG A 1 419 ? -17.170 4.823 11.272 1.00 89.25 419 ARG A N 1
ATOM 3294 C CA . ARG A 1 419 ? -16.070 5.693 11.736 1.00 89.25 419 ARG A CA 1
ATOM 3295 C C . ARG A 1 419 ? -16.461 6.627 12.885 1.00 89.25 419 ARG A C 1
ATOM 3297 O O . ARG A 1 419 ? -15.680 6.798 13.814 1.00 89.25 419 ARG A O 1
ATOM 3304 N N . ILE A 1 420 ? -17.647 7.239 12.834 1.00 90.38 420 ILE A N 1
ATOM 3305 C CA . ILE A 1 420 ? -18.104 8.180 13.875 1.00 90.38 420 ILE A CA 1
ATOM 3306 C C . ILE A 1 420 ? -18.369 7.449 15.201 1.00 90.38 420 ILE A C 1
ATOM 3308 O O . ILE A 1 420 ? -17.959 7.939 16.251 1.00 90.38 420 ILE A O 1
ATOM 3312 N N . ALA A 1 421 ? -19.009 6.278 15.148 1.00 91.81 421 ALA A N 1
ATOM 3313 C CA . ALA A 1 421 ? -19.293 5.441 16.313 1.00 91.81 421 ALA A CA 1
ATOM 3314 C C . ALA A 1 421 ? -17.997 4.958 16.983 1.00 91.81 421 ALA A C 1
ATOM 3316 O O . ALA A 1 421 ? -17.770 5.204 18.170 1.00 91.81 421 ALA A O 1
ATOM 3317 N N . LEU A 1 422 ? -17.110 4.354 16.182 1.00 93.81 422 LEU A N 1
ATOM 3318 C CA . LEU A 1 422 ? -15.814 3.839 16.624 1.00 93.81 422 LEU A CA 1
ATOM 3319 C C . LEU A 1 422 ? -14.957 4.942 17.252 1.00 93.81 422 LEU A C 1
ATOM 3321 O O . LEU A 1 422 ? -14.471 4.775 18.368 1.00 93.81 422 LEU A O 1
ATOM 3325 N N . LEU A 1 423 ? -14.802 6.089 16.581 1.00 91.94 423 LEU A N 1
ATOM 3326 C CA . LEU A 1 423 ? -13.993 7.185 17.116 1.00 91.94 423 LEU A CA 1
ATOM 3327 C C . LEU A 1 423 ? -14.577 7.767 18.404 1.00 91.94 423 LEU A C 1
ATOM 3329 O O . LEU A 1 423 ? -13.815 7.987 19.343 1.00 91.94 423 LEU A O 1
ATOM 3333 N N . ARG A 1 424 ? -15.903 7.948 18.489 1.00 92.69 424 ARG A N 1
ATOM 3334 C CA . ARG A 1 424 ? -16.568 8.432 19.708 1.00 92.69 424 ARG A CA 1
ATOM 3335 C C . ARG A 1 424 ? -16.268 7.522 20.901 1.00 92.69 424 ARG A C 1
ATOM 3337 O O . ARG A 1 424 ? -15.893 8.019 21.960 1.00 92.69 424 ARG A O 1
ATOM 3344 N N . ILE A 1 425 ? -16.406 6.207 20.724 1.00 95.00 425 ILE A N 1
ATOM 3345 C CA . ILE A 1 425 ? -16.148 5.213 21.776 1.00 95.00 425 ILE A CA 1
ATOM 3346 C C . ILE A 1 425 ? -14.667 5.182 22.148 1.00 95.00 425 ILE A C 1
ATOM 3348 O O . ILE A 1 425 ? -14.332 5.294 23.324 1.00 95.00 425 ILE A O 1
ATOM 3352 N N . LEU A 1 426 ? -13.769 5.070 21.167 1.00 93.94 426 LEU A N 1
ATOM 3353 C CA . LEU A 1 426 ? -12.337 4.937 21.434 1.00 93.94 426 LEU A CA 1
ATOM 3354 C C . LEU A 1 426 ? -11.755 6.196 22.096 1.00 93.94 426 LEU A C 1
ATOM 3356 O O . LEU A 1 426 ? -10.995 6.067 23.048 1.00 93.94 426 LEU A O 1
ATOM 3360 N N . GLN A 1 427 ? -12.175 7.401 21.689 1.00 91.50 427 GLN A N 1
ATOM 3361 C CA . GLN A 1 427 ? -11.824 8.650 22.384 1.00 91.50 427 GLN A CA 1
ATOM 3362 C C . GLN A 1 427 ? -12.330 8.661 23.835 1.00 91.50 427 GLN A C 1
ATOM 3364 O O . GLN A 1 427 ? -11.565 8.938 24.759 1.00 91.50 427 GLN A O 1
ATOM 3369 N N . ALA A 1 428 ? -13.606 8.328 24.041 1.00 93.12 428 ALA A N 1
ATOM 3370 C CA . ALA A 1 428 ? -14.244 8.312 25.355 1.00 93.12 428 ALA A CA 1
ATOM 3371 C C . ALA A 1 428 ? -13.579 7.306 26.320 1.00 93.12 428 ALA A C 1
ATOM 3373 O O . ALA A 1 428 ? -13.377 7.606 27.497 1.00 93.12 428 ALA A O 1
ATOM 3374 N N . LEU A 1 429 ? -13.174 6.137 25.816 1.00 95.00 429 LEU A N 1
ATOM 3375 C CA . LEU A 1 429 ? -12.464 5.111 26.583 1.00 95.00 429 LEU A CA 1
ATOM 3376 C C . LEU A 1 429 ? -10.985 5.461 26.822 1.00 95.00 429 LEU A C 1
ATOM 3378 O O . LEU A 1 429 ? -10.494 5.238 27.927 1.00 95.00 429 LEU A O 1
ATOM 3382 N N . SER A 1 430 ? -10.294 6.084 25.860 1.00 93.00 430 SER A N 1
ATOM 3383 C CA . SER A 1 430 ? -8.921 6.593 26.039 1.00 93.00 430 SER A CA 1
ATOM 3384 C C . SER A 1 430 ? -8.801 7.650 27.145 1.00 93.00 430 SER A C 1
ATOM 3386 O O . SER A 1 430 ? -7.750 7.774 27.769 1.00 93.00 430 SER A O 1
ATOM 3388 N N . TYR A 1 431 ? -9.866 8.402 27.434 1.00 93.12 431 TYR A N 1
ATOM 3389 C CA . TYR A 1 431 ? -9.908 9.293 28.597 1.00 93.12 431 TYR A CA 1
ATOM 3390 C C . TYR A 1 431 ? -9.890 8.513 29.929 1.00 93.12 431 TYR A C 1
ATOM 3392 O O . TYR A 1 431 ? -9.167 8.890 30.862 1.00 93.12 431 TYR A O 1
ATOM 3400 N N . LEU A 1 432 ? -10.636 7.400 30.010 1.00 94.69 432 LEU A N 1
ATOM 3401 C CA . LEU A 1 432 ? -10.663 6.517 31.184 1.00 94.69 432 LEU A CA 1
ATOM 3402 C C . LEU A 1 432 ? -9.356 5.738 31.356 1.00 94.69 432 LEU A C 1
ATOM 3404 O O . LEU A 1 432 ? -8.876 5.621 32.481 1.00 94.69 432 LEU A O 1
ATOM 3408 N N . SER A 1 433 ? -8.750 5.263 30.262 1.00 92.94 433 SER A N 1
ATOM 3409 C CA . SER A 1 433 ? -7.514 4.464 30.290 1.00 92.94 433 SER A CA 1
ATOM 3410 C C . SER A 1 433 ? -6.284 5.220 30.805 1.00 92.94 433 SER A C 1
ATOM 3412 O O . SER A 1 433 ? -5.229 4.622 30.967 1.00 92.94 433 SER A O 1
ATOM 3414 N N . GLY A 1 434 ? -6.386 6.533 31.035 1.00 88.50 434 GLY A N 1
ATOM 3415 C CA . GLY A 1 434 ? -5.342 7.303 31.708 1.00 88.50 434 GLY A CA 1
ATOM 3416 C C . GLY A 1 434 ? -5.396 7.233 33.242 1.00 88.50 434 GLY A C 1
ATOM 3417 O O . GLY A 1 434 ? -4.598 7.917 33.887 1.00 88.50 434 GLY A O 1
ATOM 3418 N N . ASP A 1 435 ? -6.361 6.526 33.845 1.00 92.06 435 ASP A N 1
ATOM 3419 C CA . ASP A 1 435 ? -6.374 6.230 35.286 1.00 92.06 435 ASP A CA 1
ATOM 3420 C C . ASP A 1 435 ? -5.471 5.036 35.616 1.00 92.06 435 ASP A C 1
ATOM 3422 O O . ASP A 1 435 ? -5.457 4.048 34.893 1.00 92.06 435 ASP A O 1
ATOM 3426 N N . VAL A 1 436 ? -4.750 5.094 36.739 1.00 90.38 436 VAL A N 1
ATOM 3427 C CA . VAL A 1 436 ? -3.770 4.059 37.121 1.00 90.38 436 VAL A CA 1
ATOM 3428 C C . VAL A 1 436 ? -4.391 2.673 37.349 1.00 90.38 436 VAL A C 1
ATOM 3430 O O . VAL A 1 436 ? -3.699 1.668 37.220 1.00 90.38 436 VAL A O 1
ATOM 3433 N N . ASN A 1 437 ? -5.689 2.604 37.663 1.00 93.12 437 ASN A N 1
ATOM 3434 C CA . ASN A 1 437 ? -6.398 1.345 37.912 1.00 93.12 437 ASN A CA 1
ATOM 3435 C C . ASN A 1 437 ? -7.127 0.812 36.666 1.00 93.12 437 ASN A C 1
ATOM 3437 O O . ASN A 1 437 ? -7.798 -0.218 36.749 1.00 93.12 437 ASN A O 1
ATOM 3441 N N . ILE A 1 438 ? -7.053 1.517 35.532 1.00 94.00 438 ILE A N 1
ATOM 3442 C CA . ILE A 1 438 ? -7.768 1.177 34.300 1.00 94.00 438 ILE A CA 1
ATOM 3443 C C . ILE A 1 438 ? -6.749 0.883 33.204 1.00 94.00 438 ILE A C 1
ATOM 3445 O O . ILE A 1 438 ? -5.875 1.685 32.904 1.00 94.00 438 ILE A O 1
ATOM 3449 N N . SER A 1 439 ? -6.879 -0.282 32.578 1.00 92.31 439 SER A N 1
ATOM 3450 C CA . SER A 1 439 ? -5.983 -0.736 31.512 1.00 92.31 439 SER A CA 1
ATOM 3451 C C . SER A 1 439 ? -6.777 -1.283 30.333 1.00 92.31 439 SER A C 1
ATOM 3453 O O . SER A 1 439 ? -7.897 -1.764 30.501 1.00 92.31 439 SER A O 1
ATOM 3455 N N . TRP A 1 440 ? -6.208 -1.210 29.130 1.00 92.88 440 TRP A N 1
ATOM 3456 C CA . TRP A 1 440 ? -6.783 -1.856 27.951 1.00 92.88 440 TRP A CA 1
ATOM 3457 C C . TRP A 1 440 ? -6.875 -3.370 28.154 1.00 92.88 440 TRP A C 1
ATOM 3459 O O . TRP A 1 440 ? -5.943 -3.988 28.670 1.00 92.88 440 TRP A O 1
ATOM 3469 N N . GLN A 1 441 ? -8.007 -3.961 27.767 1.00 90.25 441 GLN A N 1
ATOM 3470 C CA . GLN A 1 441 ? -8.266 -5.378 27.995 1.00 90.25 441 GLN A CA 1
ATOM 3471 C C . GLN A 1 441 ? -7.278 -6.250 27.209 1.00 90.25 441 GLN A C 1
ATOM 3473 O O . GLN A 1 441 ? -7.186 -6.160 25.983 1.00 90.25 441 GLN A O 1
ATOM 3478 N N . SER A 1 442 ? -6.559 -7.105 27.935 1.00 84.62 442 SER A N 1
ATOM 3479 C CA . SER A 1 442 ? -5.536 -8.008 27.409 1.00 84.62 442 SER A CA 1
ATOM 3480 C C . SER A 1 442 ? -6.013 -9.449 27.246 1.00 84.62 442 SER A C 1
ATOM 3482 O O . SER A 1 442 ? -5.408 -10.208 26.488 1.00 84.62 442 SER A O 1
ATOM 3484 N N . ASP A 1 443 ? -7.092 -9.832 27.928 1.00 83.44 443 ASP A N 1
ATOM 3485 C CA . ASP A 1 443 ? -7.696 -11.152 27.811 1.00 83.44 443 ASP A CA 1
ATOM 3486 C C . ASP A 1 443 ? -8.719 -11.166 26.666 1.00 83.44 443 ASP A C 1
ATOM 3488 O O . ASP A 1 443 ? -9.763 -10.512 26.729 1.00 83.44 443 ASP A O 1
ATOM 3492 N N . THR A 1 444 ? -8.426 -11.927 25.607 1.00 79.81 444 THR A N 1
ATOM 3493 C CA . THR A 1 444 ? -9.325 -12.078 24.450 1.00 79.81 444 THR A CA 1
ATOM 3494 C C . THR A 1 444 ? -10.626 -12.801 24.789 1.00 79.81 444 THR A C 1
ATOM 3496 O O . THR A 1 444 ? -11.593 -12.649 24.046 1.00 79.81 444 THR A O 1
ATOM 3499 N N . SER A 1 445 ? -10.675 -13.539 25.904 1.00 78.44 445 SER A N 1
ATOM 3500 C CA . SER A 1 445 ? -11.884 -14.204 26.398 1.00 78.44 445 SER A CA 1
ATOM 3501 C C . SER A 1 445 ? -12.795 -13.287 27.224 1.00 78.44 445 SER A C 1
ATOM 3503 O O . SER A 1 445 ? -13.921 -13.670 27.534 1.00 78.44 445 SER A O 1
ATOM 3505 N N . MET A 1 446 ? -12.360 -12.066 27.564 1.00 82.38 446 MET A N 1
ATOM 3506 C CA . MET A 1 446 ? -13.181 -11.100 28.298 1.00 82.38 446 MET A CA 1
ATOM 3507 C C . MET A 1 446 ? -13.949 -10.157 27.366 1.00 82.38 446 MET A C 1
ATOM 3509 O O . MET A 1 446 ? -13.372 -9.469 26.520 1.00 82.38 446 MET A O 1
ATOM 3513 N N . THR A 1 447 ? -15.258 -10.043 27.598 1.00 88.69 447 THR A N 1
ATOM 3514 C CA . THR A 1 447 ? -16.156 -9.095 26.919 1.00 88.69 447 THR A CA 1
ATOM 3515 C C . THR A 1 447 ? -16.031 -7.678 27.497 1.00 88.69 447 THR A C 1
ATOM 3517 O O . THR A 1 447 ? -16.908 -7.205 28.217 1.00 88.69 447 THR A O 1
ATOM 3520 N N . ALA A 1 448 ? -14.910 -7.004 27.235 1.00 91.75 448 ALA A N 1
ATOM 3521 C CA . ALA A 1 448 ? -14.677 -5.616 27.639 1.00 91.75 448 ALA A CA 1
ATOM 3522 C C . ALA A 1 448 ? -13.613 -4.933 26.763 1.00 91.75 448 ALA A C 1
ATOM 3524 O O . ALA A 1 448 ? -12.714 -5.590 26.240 1.00 91.75 448 ALA A O 1
ATOM 3525 N N . HIS A 1 449 ? -13.666 -3.602 26.663 1.00 94.12 449 HIS A N 1
ATOM 3526 C CA . HIS A 1 449 ? -12.584 -2.789 26.089 1.00 94.12 449 HIS A CA 1
ATOM 3527 C C . HIS A 1 449 ? -11.483 -2.495 27.109 1.00 94.12 449 HIS A C 1
ATOM 3529 O O . HIS A 1 449 ? -10.303 -2.506 26.761 1.00 94.12 449 HIS A O 1
ATOM 3535 N N . LEU A 1 450 ? -11.865 -2.227 28.362 1.00 94.81 450 LEU A N 1
ATOM 3536 C CA . LEU A 1 450 ? -10.951 -1.929 29.466 1.00 94.81 450 LEU A CA 1
ATOM 3537 C C . LEU A 1 450 ? -11.211 -2.872 30.649 1.00 94.81 450 LEU A C 1
ATOM 3539 O O . LEU A 1 450 ? -12.346 -3.276 30.904 1.00 94.81 450 LEU A O 1
ATOM 3543 N N . SER A 1 451 ? -10.158 -3.165 31.405 1.00 93.88 451 SER A N 1
ATOM 3544 C CA . SER A 1 451 ? -10.212 -3.782 32.730 1.00 93.88 451 SER A CA 1
ATOM 3545 C C . SER A 1 451 ? -9.984 -2.705 33.789 1.00 93.88 451 SER A C 1
ATOM 3547 O O . SER A 1 451 ? -8.951 -2.033 33.765 1.00 93.88 451 SER A O 1
ATOM 3549 N N . TRP A 1 452 ? -10.901 -2.588 34.748 1.00 94.00 452 TRP A N 1
ATOM 3550 C CA . TRP A 1 452 ? -10.805 -1.685 35.893 1.0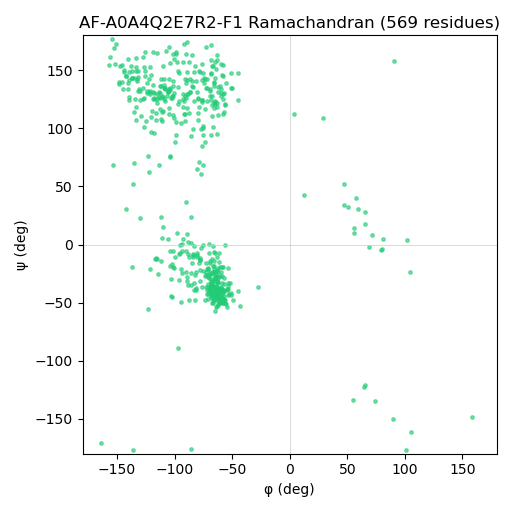0 94.00 452 TRP A CA 1
ATOM 3551 C C . TRP A 1 452 ? -10.593 -2.480 37.185 1.00 94.00 452 TRP A C 1
ATOM 3553 O O . TRP A 1 452 ? -11.453 -3.255 37.608 1.00 94.00 452 TRP A O 1
ATOM 3563 N N . GLU A 1 453 ? -9.432 -2.301 37.808 1.00 92.50 453 GLU A N 1
ATOM 3564 C CA . GLU A 1 453 ? -9.095 -2.922 39.086 1.00 92.50 453 GLU A CA 1
ATOM 3565 C C . GLU A 1 453 ? -9.736 -2.164 40.259 1.00 92.50 453 GLU A C 1
ATOM 3567 O O . GLU A 1 453 ? -9.595 -0.949 40.408 1.00 92.50 453 GLU A O 1
ATOM 3572 N N . GLN A 1 454 ? -10.472 -2.902 41.086 1.00 85.50 454 GLN A N 1
ATOM 3573 C CA . GLN A 1 454 ? -11.204 -2.409 42.247 1.00 85.50 454 GLN A CA 1
ATOM 3574 C C . GLN A 1 454 ? -10.427 -2.683 43.539 1.00 85.50 454 GLN A C 1
ATOM 3576 O O . GLN A 1 454 ? -9.593 -3.589 43.629 1.00 85.50 454 GLN A O 1
ATOM 3581 N N . SER A 1 455 ? -10.751 -1.937 44.597 1.00 76.62 455 SER A N 1
ATOM 3582 C CA . SER A 1 455 ? -10.203 -2.182 45.934 1.00 76.62 455 SER A CA 1
ATOM 3583 C C . SER A 1 455 ? -10.495 -3.618 46.392 1.00 76.62 455 SER A C 1
ATOM 3585 O O . SER A 1 455 ? -11.651 -4.017 46.497 1.00 76.62 455 SER A O 1
ATOM 3587 N N . GLY A 1 456 ? -9.439 -4.390 46.667 1.00 73.00 456 GLY A N 1
ATOM 3588 C CA . GLY A 1 456 ? -9.529 -5.822 46.987 1.00 73.00 456 GLY A CA 1
ATOM 3589 C C . GLY A 1 456 ? -9.157 -6.770 45.838 1.00 73.00 456 GLY A C 1
ATOM 3590 O O . GLY A 1 456 ? -9.255 -7.980 46.017 1.00 73.00 456 GLY A O 1
ATOM 3591 N N . GLY A 1 457 ? -8.718 -6.255 44.682 1.00 76.00 457 GLY A N 1
ATOM 3592 C CA . GLY A 1 457 ? -8.206 -7.064 43.565 1.00 76.00 457 GLY A CA 1
ATOM 3593 C C . GLY A 1 457 ? -9.288 -7.691 42.677 1.00 76.00 457 GLY A C 1
ATOM 3594 O O . GLY A 1 457 ? -8.971 -8.446 41.759 1.00 76.00 457 GLY A O 1
ATOM 3595 N N . GLN A 1 458 ? -10.566 -7.376 42.918 1.00 82.88 458 GLN A N 1
ATOM 3596 C CA . GLN A 1 458 ? -11.628 -7.653 41.952 1.00 82.88 458 GLN A CA 1
ATOM 3597 C C . GLN A 1 458 ? -11.401 -6.797 40.698 1.00 82.88 458 GLN A C 1
ATOM 3599 O O . GLN A 1 458 ? -11.054 -5.624 40.799 1.00 82.88 458 GLN A O 1
ATOM 3604 N N . LYS A 1 459 ? -11.637 -7.370 39.517 1.00 88.44 459 LYS A N 1
ATOM 3605 C CA . LYS A 1 459 ? -11.650 -6.635 38.250 1.00 88.44 459 LYS A CA 1
ATOM 3606 C C . LYS A 1 459 ? -13.076 -6.537 37.736 1.00 88.44 459 LYS A C 1
ATOM 3608 O O . LYS A 1 459 ? -13.787 -7.539 37.733 1.00 88.44 459 LYS A O 1
ATOM 3613 N N . ASP A 1 460 ? -13.448 -5.346 37.291 1.00 91.94 460 ASP A N 1
ATOM 3614 C CA . ASP A 1 460 ? -14.688 -5.072 36.573 1.00 91.94 460 ASP A CA 1
ATOM 3615 C C . ASP A 1 460 ? -14.337 -4.690 35.123 1.00 91.94 460 ASP A C 1
ATOM 3617 O O . ASP A 1 460 ? -13.322 -4.038 34.865 1.00 91.94 460 ASP A O 1
ATOM 3621 N N . GLY A 1 461 ? -15.148 -5.113 34.158 1.00 93.44 461 GLY A N 1
ATOM 3622 C CA . GLY A 1 461 ? -15.008 -4.729 32.757 1.00 93.44 461 GLY A CA 1
ATOM 3623 C C . GLY A 1 461 ? -15.653 -3.373 32.473 1.00 93.44 461 GLY A C 1
ATOM 3624 O O . GLY A 1 461 ? -16.677 -3.026 33.064 1.00 93.44 461 GLY A O 1
ATOM 3625 N N . ILE A 1 462 ? -15.095 -2.629 31.518 1.00 95.88 462 ILE A N 1
ATOM 3626 C CA . ILE A 1 462 ? -15.741 -1.463 30.907 1.00 95.88 462 ILE A CA 1
ATOM 3627 C C . ILE A 1 462 ? -15.858 -1.703 29.401 1.00 95.88 462 ILE A C 1
ATOM 3629 O O . ILE A 1 462 ? -14.873 -2.041 28.740 1.00 95.88 462 ILE A O 1
ATOM 3633 N N . LEU A 1 463 ? -17.058 -1.503 28.863 1.00 95.88 463 LEU A N 1
ATOM 3634 C CA . LEU A 1 463 ? -17.393 -1.660 27.450 1.00 95.88 463 LEU A CA 1
ATOM 3635 C C . LEU A 1 463 ? -18.124 -0.404 26.957 1.00 95.88 463 LEU A C 1
ATOM 3637 O O . LEU A 1 463 ? -19.043 0.079 27.615 1.00 95.88 463 LEU A O 1
ATOM 3641 N N . GLY A 1 464 ? -17.711 0.145 25.816 1.00 96.62 464 GLY A N 1
ATOM 3642 C CA . GLY A 1 464 ? -18.432 1.224 25.130 1.00 96.62 464 GLY A CA 1
ATOM 3643 C C . GLY A 1 464 ? -19.166 0.674 23.912 1.00 96.62 464 GLY A C 1
ATOM 3644 O O . GLY A 1 464 ? -18.564 -0.081 23.163 1.00 96.62 464 GLY A O 1
ATOM 3645 N N . TRP A 1 465 ? -20.434 1.030 23.702 1.00 96.00 465 TRP A N 1
ATOM 3646 C CA . TRP A 1 465 ? -21.275 0.439 22.649 1.00 96.00 465 TRP A CA 1
ATOM 3647 C C . TRP A 1 465 ? -22.138 1.499 21.952 1.00 96.00 465 TRP A C 1
ATOM 3649 O O . TRP A 1 465 ? -22.866 2.243 22.604 1.00 96.00 465 TRP A O 1
ATOM 3659 N N . ASP A 1 466 ? -22.079 1.574 20.623 1.00 93.88 466 ASP A N 1
ATOM 3660 C CA . ASP A 1 466 ? -23.011 2.353 19.802 1.00 93.88 466 ASP A CA 1
ATOM 3661 C C . ASP A 1 466 ? -24.044 1.369 19.239 1.00 93.88 466 ASP A C 1
ATOM 3663 O O . ASP A 1 466 ? -23.837 0.748 18.196 1.00 93.88 466 ASP A O 1
ATOM 3667 N N . ALA A 1 467 ? -25.119 1.148 19.999 1.00 90.81 467 ALA A N 1
ATOM 3668 C CA . ALA A 1 467 ? -26.160 0.168 19.713 1.00 90.81 467 ALA A CA 1
ATOM 3669 C C . ALA A 1 467 ? -27.145 0.724 18.667 1.00 90.81 467 ALA A C 1
ATOM 3671 O O . ALA A 1 467 ? -28.317 0.989 18.943 1.00 90.81 467 ALA A O 1
ATOM 3672 N N . GLN A 1 468 ? -26.634 0.952 17.456 1.00 86.00 468 GLN A N 1
ATOM 3673 C CA . GLN A 1 468 ? -27.379 1.541 16.343 1.00 86.00 468 GLN A CA 1
ATOM 3674 C C . GLN A 1 468 ? -28.633 0.720 16.013 1.00 86.00 468 GLN A C 1
ATOM 3676 O O . GLN A 1 468 ? -28.567 -0.500 15.867 1.00 86.00 468 GLN A O 1
ATOM 3681 N N . GLY A 1 469 ? -29.784 1.391 15.903 1.00 86.38 469 GLY A N 1
ATOM 3682 C CA . GLY A 1 469 ? -31.075 0.743 15.647 1.00 86.38 469 GLY A CA 1
ATOM 3683 C C . GLY A 1 469 ? -31.641 -0.070 16.819 1.00 86.38 469 GLY A C 1
ATOM 3684 O O . GLY A 1 469 ? -32.632 -0.775 16.637 1.00 86.38 469 GLY A O 1
ATOM 3685 N N . MET A 1 470 ? -31.031 -0.006 18.010 1.00 91.00 470 MET A N 1
ATOM 3686 C CA . MET A 1 470 ? -31.539 -0.654 19.222 1.00 91.00 470 MET A CA 1
ATOM 3687 C C . MET A 1 470 ? -32.054 0.380 20.219 1.00 91.00 470 MET A C 1
ATOM 3689 O O . MET A 1 470 ? -31.445 1.428 20.421 1.00 91.00 470 MET A O 1
ATOM 3693 N N . ASN A 1 471 ? -33.144 0.050 20.905 1.00 91.19 471 ASN A N 1
ATOM 3694 C CA . ASN A 1 471 ? -33.624 0.780 22.073 1.00 91.19 471 ASN A CA 1
ATOM 3695 C C . ASN A 1 471 ? -33.063 0.193 23.384 1.00 91.19 471 ASN A C 1
ATOM 3697 O O . ASN A 1 471 ? -32.448 -0.877 23.414 1.00 91.19 471 ASN A O 1
ATOM 3701 N N . TYR A 1 472 ? -33.321 0.886 24.495 1.00 90.38 472 TYR A N 1
ATOM 3702 C CA . TYR A 1 472 ? -32.833 0.500 25.821 1.00 90.38 472 TYR A CA 1
ATOM 3703 C C . TYR A 1 472 ? -33.200 -0.939 26.250 1.00 90.38 472 TYR A C 1
ATOM 3705 O O . TYR A 1 472 ? -32.363 -1.642 26.816 1.00 90.38 472 TYR A O 1
ATOM 3713 N N . ILE A 1 473 ? -34.416 -1.411 25.946 1.00 88.00 473 ILE A N 1
ATOM 3714 C CA . ILE A 1 473 ? -34.888 -2.756 26.329 1.00 88.00 473 ILE A CA 1
ATOM 3715 C C . ILE A 1 473 ? -34.129 -3.834 25.539 1.00 88.00 473 ILE A C 1
ATOM 3717 O O . ILE A 1 473 ? -33.735 -4.856 26.098 1.00 88.00 473 ILE A O 1
ATOM 3721 N N . GLN A 1 474 ? -33.848 -3.592 24.255 1.00 90.06 474 GLN A N 1
ATOM 3722 C CA . GLN A 1 474 ? -33.050 -4.503 23.424 1.00 90.06 474 GLN A CA 1
ATOM 3723 C C . GLN A 1 474 ? -31.592 -4.596 23.910 1.00 90.06 474 GLN A C 1
ATOM 3725 O O . GLN A 1 474 ? -31.032 -5.693 23.971 1.00 90.06 474 GLN A O 1
ATOM 3730 N N . VAL A 1 475 ? -31.003 -3.470 24.335 1.00 91.19 475 VAL A N 1
ATOM 3731 C CA . VAL A 1 475 ? -29.679 -3.436 24.982 1.00 91.19 475 VAL A CA 1
ATOM 3732 C C . VAL A 1 475 ? -29.687 -4.249 26.282 1.00 91.19 475 VAL A C 1
ATOM 3734 O O . VAL A 1 475 ? -28.823 -5.108 26.465 1.00 91.19 475 VAL A O 1
ATOM 3737 N N . GLN A 1 476 ? -30.682 -4.055 27.159 1.00 90.44 476 GLN A N 1
ATOM 3738 C CA . GLN A 1 476 ? -30.836 -4.867 28.375 1.00 90.44 476 GLN A CA 1
ATOM 3739 C C . GLN A 1 476 ? -30.981 -6.364 28.061 1.00 90.44 476 GLN A C 1
ATOM 3741 O O . GLN A 1 476 ? -30.367 -7.183 28.743 1.00 90.44 476 GLN A O 1
ATOM 3746 N N . SER A 1 477 ? -31.743 -6.725 27.023 1.00 86.75 477 SER A N 1
ATOM 3747 C CA . SER A 1 477 ? -31.950 -8.117 26.603 1.00 86.75 477 SER A CA 1
ATOM 3748 C C . SER A 1 477 ? -30.640 -8.810 26.218 1.00 86.75 477 SER A C 1
ATOM 3750 O O . SER A 1 477 ? -30.336 -9.878 26.750 1.00 86.75 477 SER A O 1
ATOM 3752 N N . ARG A 1 478 ? -29.813 -8.184 25.367 1.00 88.88 478 ARG A N 1
ATOM 3753 C CA . ARG A 1 478 ? -28.502 -8.745 24.980 1.00 88.88 478 ARG A CA 1
ATOM 3754 C C . ARG A 1 478 ? -27.535 -8.857 26.159 1.00 88.88 478 ARG A C 1
ATOM 3756 O O . ARG A 1 478 ? -26.787 -9.831 26.258 1.00 88.88 478 ARG A O 1
ATOM 3763 N N . LEU A 1 479 ? -27.564 -7.894 27.083 1.00 90.50 479 LEU A N 1
ATOM 3764 C CA . LEU A 1 479 ? -26.768 -7.968 28.311 1.00 90.50 479 LEU A CA 1
ATOM 3765 C C . LEU A 1 479 ? -27.256 -9.080 29.246 1.00 90.50 479 LEU A C 1
ATOM 3767 O O . LEU A 1 479 ? -26.438 -9.724 29.893 1.00 90.50 479 LEU A O 1
ATOM 3771 N N . LEU A 1 480 ? -28.561 -9.355 29.290 1.00 88.06 480 LEU A N 1
ATOM 3772 C CA . LEU A 1 480 ? -29.135 -10.449 30.070 1.00 88.06 480 LEU A CA 1
ATOM 3773 C C . LEU A 1 480 ? -28.793 -11.830 29.490 1.00 88.06 480 LEU A C 1
ATOM 3775 O O . LEU A 1 480 ? -28.531 -12.762 30.248 1.00 88.06 480 LEU A O 1
ATOM 3779 N N . GLU A 1 481 ? -28.768 -11.966 28.164 1.00 85.56 481 GLU A N 1
ATOM 3780 C CA . GLU A 1 481 ? -28.282 -13.168 27.472 1.00 85.56 481 GLU A CA 1
ATOM 3781 C C . GLU A 1 481 ? -26.801 -13.410 27.781 1.00 85.56 481 GLU A C 1
ATOM 3783 O O . GLU A 1 481 ? -26.440 -14.483 28.267 1.00 85.56 481 GLU A O 1
ATOM 3788 N N . TRP A 1 482 ? -25.963 -12.378 27.646 1.00 87.12 482 TRP A N 1
ATOM 3789 C CA . TRP A 1 482 ? -24.562 -12.430 28.067 1.00 87.12 482 TRP A CA 1
ATOM 3790 C C . TRP A 1 482 ? -24.407 -12.728 29.569 1.00 87.12 482 TRP A C 1
ATOM 3792 O O . TRP A 1 482 ? -23.542 -13.505 29.963 1.00 87.12 482 TRP A O 1
ATOM 3802 N N . MET A 1 483 ? -25.281 -12.213 30.440 1.00 84.81 483 MET A N 1
ATOM 3803 C CA . MET A 1 483 ? -25.305 -12.556 31.872 1.00 84.81 483 MET A CA 1
ATOM 3804 C C . MET A 1 483 ? -25.691 -14.022 32.149 1.00 84.81 483 MET A C 1
ATOM 3806 O O . MET A 1 483 ? -25.396 -14.515 33.238 1.00 84.81 483 MET A O 1
ATOM 3810 N N . ARG A 1 484 ? -26.315 -14.720 31.190 1.00 81.19 484 ARG A N 1
ATOM 3811 C CA . ARG A 1 484 ? -26.758 -16.125 31.289 1.00 81.19 484 ARG A CA 1
ATOM 3812 C C . ARG A 1 484 ? -25.810 -17.137 30.624 1.00 81.19 484 ARG A C 1
ATOM 3814 O O . ARG A 1 484 ? -25.990 -18.328 30.853 1.00 81.19 484 ARG A O 1
ATOM 3821 N N . ASP A 1 485 ? -24.821 -16.695 29.844 1.00 75.81 485 ASP A N 1
ATOM 3822 C CA . ASP A 1 485 ? -23.816 -17.563 29.201 1.00 75.81 485 ASP A CA 1
ATOM 3823 C C . ASP A 1 485 ? -22.999 -18.418 30.213 1.00 75.81 485 ASP A C 1
ATOM 3825 O O . ASP A 1 485 ? -22.839 -18.059 31.382 1.00 75.81 485 ASP A O 1
ATOM 3829 N N . GLY A 1 486 ? -22.461 -19.564 29.790 1.00 61.19 486 GLY A N 1
ATOM 3830 C CA . GLY A 1 486 ? -21.691 -20.483 30.646 1.00 61.19 486 GLY A CA 1
ATOM 3831 C C . GLY A 1 486 ? -20.242 -20.050 30.924 1.00 61.19 486 GLY A C 1
ATOM 3832 O O . GLY A 1 486 ? -19.587 -20.605 31.806 1.00 61.19 486 GLY A O 1
ATOM 3833 N N . SER A 1 487 ? -19.746 -19.070 30.172 1.00 68.12 487 SER A N 1
ATOM 3834 C CA . SER A 1 487 ? -18.407 -18.477 30.249 1.00 68.12 487 SER A CA 1
ATOM 3835 C C . SER A 1 487 ? -18.128 -17.742 31.573 1.00 68.12 487 SER A C 1
ATOM 3837 O O . SER A 1 487 ? -19.041 -17.296 32.277 1.00 68.12 487 SER A O 1
ATOM 3839 N N . TRP A 1 488 ? -16.845 -17.597 31.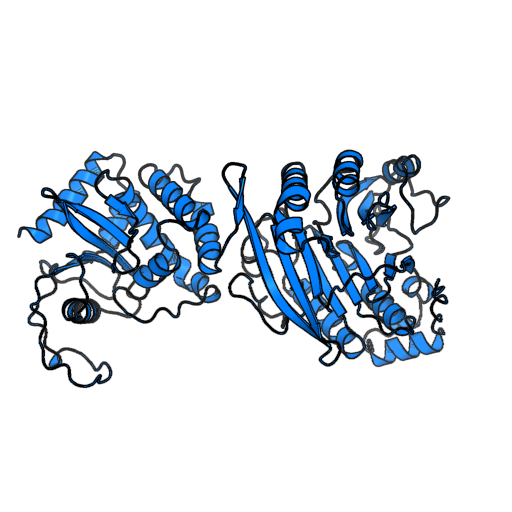933 1.00 67.88 488 TRP A N 1
ATOM 3840 C CA . TRP A 1 488 ? -16.428 -16.768 33.069 1.00 67.88 488 TRP A CA 1
ATOM 3841 C C . TRP A 1 488 ? -16.109 -15.343 32.611 1.00 67.88 488 TRP A C 1
ATOM 3843 O O . TRP A 1 488 ? -15.236 -15.133 31.772 1.00 67.88 488 TRP A O 1
ATOM 3853 N N . HIS A 1 489 ? -16.789 -14.366 33.210 1.00 75.06 489 HIS A N 1
ATOM 3854 C CA . HIS A 1 489 ? -16.593 -12.944 32.947 1.00 75.06 489 HIS A CA 1
ATOM 3855 C C . HIS A 1 489 ? -16.755 -12.123 34.239 1.00 75.06 489 HIS A C 1
ATOM 3857 O O . HIS A 1 489 ? -17.545 -12.521 35.106 1.00 75.06 489 HIS A O 1
ATOM 3863 N N . PRO A 1 490 ? -16.053 -10.980 34.369 1.00 84.00 490 PRO A N 1
ATOM 3864 C CA . PRO A 1 490 ? -16.257 -10.033 35.463 1.00 84.00 490 PRO A CA 1
ATOM 3865 C C . PRO A 1 490 ? -17.617 -9.313 35.384 1.00 84.00 490 PRO A C 1
ATOM 3867 O O . PRO A 1 490 ? -18.343 -9.410 34.397 1.00 84.00 490 PRO A O 1
ATOM 3870 N N . ASP A 1 491 ? -17.940 -8.558 36.435 1.00 90.38 491 ASP A N 1
ATOM 3871 C CA . ASP A 1 491 ? -18.995 -7.533 36.422 1.00 90.38 491 ASP A CA 1
ATOM 3872 C C . ASP A 1 491 ? -18.707 -6.477 35.332 1.00 90.38 491 ASP A C 1
ATOM 3874 O O . ASP A 1 491 ? -17.542 -6.154 35.101 1.00 90.38 491 ASP A O 1
ATOM 3878 N N . LEU A 1 492 ? -19.734 -5.923 34.673 1.00 92.31 492 LEU A N 1
ATOM 3879 C CA . LEU A 1 492 ? -19.566 -5.099 33.463 1.00 92.31 492 LEU A CA 1
ATOM 3880 C C . LEU A 1 492 ? -20.264 -3.728 33.541 1.00 92.31 492 LEU A C 1
ATOM 3882 O O . LEU A 1 492 ? -21.480 -3.642 33.722 1.00 92.31 492 LEU A O 1
ATOM 3886 N N . PHE A 1 493 ? -19.510 -2.652 33.313 1.00 94.88 493 PHE A N 1
ATOM 3887 C CA . PHE A 1 493 ? -20.041 -1.310 33.060 1.00 94.88 493 PHE A CA 1
ATOM 3888 C C . PHE A 1 493 ? -20.120 -1.047 31.551 1.00 94.88 493 PHE A C 1
ATOM 3890 O O . PHE A 1 493 ? -19.117 -1.135 30.844 1.00 94.88 493 PHE A O 1
ATOM 3897 N N . VAL A 1 494 ? -21.313 -0.712 31.063 1.00 96.00 494 VAL A N 1
ATOM 3898 C CA . VAL A 1 494 ? -21.632 -0.549 29.641 1.00 96.00 494 VAL A CA 1
ATOM 3899 C C . VAL A 1 494 ? -22.016 0.903 29.368 1.00 96.00 494 VAL A C 1
ATOM 3901 O O . VAL A 1 494 ? -23.106 1.346 29.725 1.00 96.00 494 VAL A O 1
ATOM 3904 N N . PHE A 1 495 ? -21.132 1.644 28.706 1.00 96.50 495 PHE A N 1
ATOM 3905 C CA . PHE A 1 495 ? -21.407 2.988 28.203 1.00 96.50 495 PHE A CA 1
ATOM 3906 C C . PHE A 1 495 ? -22.066 2.882 26.826 1.00 96.50 495 PHE A C 1
ATOM 3908 O O . PHE A 1 495 ? -21.374 2.765 25.813 1.00 96.50 495 PHE A O 1
ATOM 3915 N N . ALA A 1 496 ? -23.399 2.884 26.789 1.00 95.38 496 ALA A N 1
ATOM 3916 C CA . ALA A 1 496 ? -24.170 2.646 25.573 1.00 95.38 496 ALA A CA 1
ATOM 3917 C C . ALA A 1 496 ? -24.794 3.927 24.994 1.00 95.38 496 ALA A C 1
ATOM 3919 O O . ALA A 1 496 ? -25.277 4.794 25.727 1.00 95.38 496 ALA A O 1
ATOM 3920 N N . LEU A 1 497 ? -24.820 4.023 23.666 1.00 94.38 497 LEU A N 1
ATOM 3921 C CA . LEU A 1 497 ? -25.724 4.889 22.910 1.00 94.38 497 LEU A CA 1
ATOM 3922 C C . LEU A 1 497 ? -26.800 4.008 22.267 1.00 94.38 497 LEU A C 1
ATOM 3924 O O . LEU A 1 497 ? -26.472 2.981 21.684 1.00 94.38 497 LEU A O 1
ATOM 3928 N N . PHE A 1 498 ? -28.064 4.397 22.397 1.00 92.44 498 PHE A N 1
ATOM 3929 C CA . PHE A 1 498 ? -29.235 3.670 21.902 1.00 92.44 498 PHE A CA 1
ATOM 3930 C C . PHE A 1 498 ? -30.368 4.660 21.611 1.00 92.44 498 PHE A C 1
ATOM 3932 O O . PHE A 1 498 ? -30.307 5.829 22.000 1.00 92.44 498 PHE A O 1
ATOM 3939 N N . GLU A 1 499 ? -31.417 4.196 20.941 1.00 90.00 499 GLU A N 1
ATOM 3940 C CA . GLU A 1 499 ? -32.602 4.994 20.641 1.00 90.00 499 GLU A CA 1
ATOM 3941 C C . GLU A 1 499 ? -33.470 5.232 21.888 1.00 90.00 499 GLU A C 1
ATOM 3943 O O . GLU A 1 499 ? -33.775 4.316 22.659 1.00 90.00 499 GLU A O 1
ATOM 3948 N N . GLY A 1 500 ? -33.907 6.482 22.065 1.00 84.19 500 GLY A N 1
ATOM 3949 C CA . GLY A 1 500 ? -34.722 6.912 23.201 1.00 84.19 500 GLY A CA 1
ATOM 3950 C C . GLY A 1 500 ? -33.895 7.392 24.397 1.00 84.19 500 GLY A C 1
ATOM 3951 O O . GLY A 1 500 ? -32.817 7.955 24.241 1.00 84.19 500 GLY A O 1
ATOM 3952 N N . HIS A 1 501 ? -34.438 7.217 25.603 1.00 79.31 501 HIS A N 1
ATOM 3953 C CA . HIS A 1 501 ? -33.823 7.660 26.858 1.00 79.31 501 HIS A CA 1
ATOM 3954 C C . HIS A 1 501 ? -33.854 6.526 27.885 1.00 79.31 501 HIS A C 1
ATOM 3956 O O . HIS A 1 501 ? -34.831 5.778 27.953 1.00 79.31 501 HIS A O 1
ATOM 3962 N N . MET A 1 502 ? -32.813 6.425 28.714 1.00 82.81 502 MET A N 1
ATOM 3963 C CA . MET A 1 502 ? -32.809 5.504 29.852 1.00 82.81 502 MET A CA 1
ATOM 3964 C C . MET A 1 502 ? -33.815 5.975 30.916 1.00 82.81 502 MET A C 1
ATOM 3966 O O . MET A 1 502 ? -33.783 7.152 31.287 1.00 82.81 502 MET A O 1
ATOM 3970 N N . PRO A 1 503 ? -34.680 5.099 31.456 1.00 80.94 503 PRO A N 1
ATOM 3971 C CA . PRO A 1 503 ? -35.518 5.446 32.598 1.00 80.94 503 PRO A CA 1
ATOM 3972 C C . PRO A 1 503 ? -34.663 5.778 33.829 1.00 80.94 503 PRO A C 1
ATOM 3974 O O . PRO A 1 503 ? -33.710 5.066 34.153 1.00 80.94 503 PRO A O 1
ATOM 3977 N N . ALA A 1 504 ? -35.009 6.854 34.539 1.00 76.81 504 ALA A N 1
ATOM 3978 C CA . ALA A 1 504 ? -34.244 7.312 35.696 1.00 76.81 504 ALA A CA 1
ATOM 3979 C C . ALA A 1 504 ? -34.134 6.220 36.780 1.00 76.81 504 ALA A C 1
ATOM 3981 O O . ALA A 1 504 ? -35.135 5.634 37.192 1.00 76.81 504 ALA A O 1
ATOM 3982 N N . GLY A 1 505 ? -32.909 5.959 37.246 1.00 74.94 505 GLY A N 1
ATOM 3983 C CA . GLY A 1 505 ? -32.615 4.964 38.283 1.00 74.94 505 GLY A CA 1
ATOM 3984 C C . GLY A 1 505 ? -32.555 3.507 37.804 1.00 74.94 505 GLY A C 1
ATOM 3985 O O . GLY A 1 505 ? -32.200 2.637 38.595 1.00 74.94 505 GLY A O 1
ATOM 3986 N N . GLN A 1 506 ? -32.838 3.212 36.530 1.00 79.56 506 GLN A N 1
ATOM 3987 C CA . GLN A 1 506 ? -32.794 1.845 35.988 1.00 79.56 506 GLN A CA 1
ATOM 3988 C C . GLN A 1 506 ? -31.420 1.464 35.413 1.00 79.56 506 GLN A C 1
ATOM 3990 O O . GLN A 1 506 ? -31.335 0.751 34.426 1.00 79.56 506 GLN A O 1
ATOM 3995 N N . ASN A 1 507 ? -30.316 1.906 36.016 1.00 83.50 507 ASN A N 1
ATOM 3996 C CA . ASN A 1 507 ? -28.984 1.691 35.434 1.00 83.50 507 ASN A CA 1
ATOM 3997 C C . ASN A 1 507 ? -28.548 0.213 35.479 1.00 83.50 507 ASN A C 1
ATOM 3999 O O . ASN A 1 507 ? -27.779 -0.228 34.634 1.00 83.50 507 ASN A O 1
ATOM 4003 N N . ARG A 1 508 ? -29.011 -0.579 36.453 1.00 88.44 508 ARG A N 1
ATOM 4004 C CA . ARG A 1 508 ? -28.656 -2.003 36.580 1.00 88.44 508 ARG A CA 1
ATOM 4005 C C . ARG A 1 508 ? -29.588 -2.874 35.735 1.00 88.44 508 ARG A C 1
ATOM 4007 O O . ARG A 1 508 ? -30.803 -2.768 35.876 1.00 88.44 508 ARG A O 1
ATOM 4014 N N . VAL A 1 509 ? -29.029 -3.791 34.942 1.00 86.19 509 VAL A N 1
ATOM 4015 C CA . VAL A 1 509 ? -29.821 -4.774 34.180 1.00 86.19 509 VAL A CA 1
ATOM 4016 C C . VAL A 1 509 ? -30.540 -5.722 35.159 1.00 86.19 509 VAL A C 1
ATOM 4018 O O . VAL A 1 509 ? -29.868 -6.363 35.980 1.00 86.19 509 VAL A O 1
ATOM 4021 N N . PRO A 1 510 ? -31.884 -5.812 35.130 1.00 80.12 510 PRO A N 1
ATOM 4022 C CA . PRO A 1 510 ? -32.633 -6.694 36.018 1.00 80.12 510 PRO A CA 1
ATOM 4023 C C . PRO A 1 510 ? -32.527 -8.154 35.557 1.00 80.12 510 PRO A C 1
ATOM 4025 O O . PRO A 1 510 ? -32.580 -8.455 34.367 1.00 80.12 510 PRO A O 1
ATOM 4028 N N . LEU A 1 511 ? -32.413 -9.076 36.516 1.00 70.94 511 LEU A N 1
ATOM 4029 C CA . LEU A 1 511 ? -32.340 -10.523 36.252 1.00 70.94 511 LEU A CA 1
ATOM 4030 C C . LEU A 1 511 ? -33.684 -11.110 35.781 1.00 70.94 511 LEU A C 1
ATOM 4032 O O . LEU A 1 511 ? -33.716 -12.174 35.155 1.00 70.94 511 LEU A O 1
ATOM 4036 N N . ASP A 1 512 ? -34.765 -10.391 36.087 1.00 63.09 512 ASP A N 1
ATOM 4037 C CA . ASP A 1 512 ? -36.151 -10.857 36.049 1.00 63.09 512 ASP A CA 1
ATOM 4038 C C . ASP A 1 512 ? -36.830 -10.630 34.686 1.00 63.09 512 ASP A C 1
ATOM 4040 O O . ASP A 1 512 ? -37.956 -11.078 34.480 1.00 63.09 512 ASP A O 1
ATOM 4044 N N . LEU A 1 513 ? -36.147 -9.958 33.748 1.00 54.84 513 LEU A N 1
ATOM 4045 C CA . LEU A 1 513 ? -36.593 -9.789 32.361 1.00 54.84 513 LEU A CA 1
ATOM 4046 C C . LEU A 1 513 ? -36.851 -11.166 31.724 1.00 54.84 513 LEU A C 1
ATOM 4048 O O . LEU A 1 513 ? -35.965 -12.039 31.663 1.00 54.84 513 LEU A O 1
ATOM 4052 N N . THR A 1 514 ? -38.087 -11.379 31.274 1.00 50.38 514 THR A N 1
ATOM 4053 C CA . THR A 1 514 ? -38.535 -12.678 30.773 1.00 50.38 514 THR A CA 1
ATOM 4054 C C . THR A 1 514 ? -38.343 -12.771 29.263 1.00 50.38 514 THR A C 1
ATOM 4056 O O . THR A 1 514 ? -38.327 -11.767 28.556 1.00 50.38 514 THR A O 1
ATOM 4059 N N . ARG A 1 515 ? -38.244 -13.997 28.727 1.00 45.47 515 ARG A N 1
ATOM 4060 C CA . ARG A 1 515 ? -38.210 -14.211 27.266 1.00 45.47 515 ARG A CA 1
ATOM 4061 C C . ARG A 1 515 ? -39.453 -13.661 26.543 1.00 45.47 515 ARG A C 1
ATOM 4063 O O . ARG A 1 515 ? -39.387 -13.448 25.341 1.00 45.47 515 ARG A O 1
ATOM 4070 N N . ASN A 1 516 ? -40.554 -13.426 27.260 1.00 41.50 516 ASN A N 1
ATOM 4071 C CA . ASN A 1 516 ? -41.814 -12.940 26.693 1.00 41.50 516 ASN A CA 1
ATOM 4072 C C . ASN A 1 516 ? -41.809 -11.427 26.413 1.00 41.50 516 ASN A C 1
ATOM 4074 O O . ASN A 1 516 ? -42.666 -10.953 25.673 1.00 41.50 516 ASN A O 1
ATOM 4078 N N . ASP A 1 517 ? -40.855 -10.683 26.980 1.00 43.72 517 ASP A N 1
ATOM 4079 C CA . ASP A 1 517 ? -40.712 -9.233 26.788 1.00 43.72 517 ASP A CA 1
ATOM 4080 C C . ASP A 1 517 ? -39.884 -8.889 25.525 1.00 43.72 517 ASP A C 1
ATOM 4082 O O . ASP A 1 517 ? -39.640 -7.719 25.225 1.00 43.72 517 ASP A O 1
ATOM 4086 N N . ILE A 1 518 ? -39.439 -9.912 24.782 1.00 45.81 518 ILE A N 1
ATOM 4087 C CA . ILE A 1 518 ? -38.516 -9.815 23.646 1.00 45.81 518 ILE A CA 1
ATOM 4088 C C . ILE A 1 518 ? -39.250 -10.199 22.355 1.00 45.81 518 ILE A C 1
ATOM 4090 O O . ILE A 1 518 ? -39.799 -11.295 22.235 1.00 45.81 518 ILE A O 1
ATOM 4094 N N . VAL A 1 519 ? -39.203 -9.331 21.342 1.00 38.50 519 VAL A N 1
ATOM 4095 C CA . VAL A 1 519 ? -39.631 -9.685 19.979 1.00 38.50 519 VAL A CA 1
ATOM 4096 C C . VAL A 1 519 ? -38.552 -10.573 19.343 1.00 38.50 519 VAL A C 1
ATOM 4098 O O . VAL A 1 519 ? -37.569 -10.058 18.826 1.00 38.50 519 VAL A O 1
ATOM 4101 N N . GLN A 1 520 ? -38.746 -11.892 19.464 1.00 39.28 520 GLN A N 1
ATOM 4102 C CA . GLN A 1 520 ? -38.040 -13.024 18.827 1.00 39.28 520 GLN A CA 1
ATOM 4103 C C . GLN A 1 520 ? -36.553 -12.856 18.433 1.00 39.28 520 GLN A C 1
ATOM 4105 O O . GLN A 1 520 ? -36.247 -12.291 17.383 1.00 39.28 520 GLN A O 1
ATOM 4110 N N . PRO A 1 521 ? -35.643 -13.526 19.162 1.00 40.47 521 PRO A N 1
ATOM 4111 C CA . PRO A 1 521 ? -34.434 -14.138 18.615 1.00 40.47 521 PRO A CA 1
ATOM 4112 C C . PRO A 1 521 ? -34.632 -15.650 18.354 1.00 40.47 521 PRO A C 1
ATOM 4114 O O . PRO A 1 521 ? -35.492 -16.285 18.969 1.00 40.47 521 PRO A O 1
ATOM 4117 N N . ASP A 1 522 ? -33.829 -16.224 17.451 1.00 34.88 522 ASP A N 1
ATOM 4118 C CA . ASP A 1 522 ? -33.932 -17.625 17.006 1.00 34.88 522 ASP A CA 1
ATOM 4119 C C . ASP A 1 522 ? -33.675 -18.674 18.113 1.00 34.88 522 ASP A C 1
ATOM 4121 O O . ASP A 1 522 ? -32.922 -18.461 19.067 1.00 34.88 522 ASP A O 1
ATOM 4125 N N . GLU A 1 523 ? -34.297 -19.850 17.973 1.00 34.41 523 GLU A N 1
ATOM 4126 C CA . GLU A 1 523 ? -34.203 -20.945 18.946 1.00 34.41 523 GLU A CA 1
ATOM 4127 C C . GLU A 1 523 ? -32.864 -21.706 18.863 1.00 34.41 523 GLU A C 1
ATOM 4129 O O . GLU A 1 523 ? -32.523 -22.292 17.837 1.00 34.41 523 GLU A O 1
ATOM 4134 N N . ILE A 1 524 ? -32.145 -21.787 19.990 1.00 38.62 524 ILE A N 1
ATOM 4135 C CA . ILE A 1 524 ? -31.007 -22.703 20.190 1.00 38.62 524 ILE A CA 1
ATOM 4136 C C . ILE A 1 524 ? -31.432 -23.818 21.171 1.00 38.62 524 ILE A C 1
ATOM 4138 O O . ILE A 1 524 ? -32.031 -23.487 22.202 1.00 38.62 524 ILE A O 1
ATOM 4142 N N . PRO A 1 525 ? -31.140 -25.112 20.907 1.00 38.94 525 PRO A N 1
ATOM 4143 C CA . PRO A 1 525 ? -31.659 -26.218 21.717 1.00 38.94 525 PRO A CA 1
ATOM 4144 C C . PRO A 1 525 ? -31.047 -26.349 23.122 1.00 38.94 525 PRO A C 1
ATOM 4146 O O . PRO A 1 525 ? -29.845 -26.186 23.315 1.00 38.94 525 PRO A O 1
ATOM 4149 N N . ASP A 1 526 ? -31.916 -26.715 24.065 1.00 37.50 526 ASP A N 1
ATOM 4150 C CA . ASP A 1 526 ? -31.710 -27.222 25.430 1.00 37.50 526 ASP A CA 1
ATOM 4151 C C . ASP A 1 526 ? -30.281 -27.322 26.008 1.00 37.50 526 ASP A C 1
ATOM 4153 O O . ASP A 1 526 ? -29.512 -28.240 25.722 1.00 37.50 526 ASP A O 1
ATOM 4157 N N . SER A 1 527 ? -30.023 -26.485 27.021 1.00 36.69 527 SER A N 1
ATOM 4158 C CA . SER A 1 527 ? -29.039 -26.746 28.079 1.00 36.69 527 SER A CA 1
ATOM 4159 C C . SER A 1 527 ? -29.739 -26.738 29.442 1.00 36.69 527 SER A C 1
ATOM 4161 O O . SER A 1 527 ? -30.189 -25.700 29.927 1.00 36.69 527 SER A O 1
ATOM 4163 N N . THR A 1 528 ? -29.854 -27.907 30.077 1.00 36.84 528 THR A N 1
ATOM 4164 C CA . THR A 1 528 ? -30.648 -28.120 31.305 1.00 36.84 528 THR A CA 1
ATOM 4165 C C . THR A 1 528 ? -29.906 -27.793 32.608 1.00 36.84 528 THR A C 1
ATOM 4167 O O . THR A 1 528 ? -30.250 -28.317 33.668 1.00 36.84 528 THR A O 1
ATOM 4170 N N . VAL A 1 529 ? -28.884 -26.935 32.563 1.00 37.69 529 VAL A N 1
ATOM 4171 C CA . VAL A 1 529 ? -28.184 -26.435 33.756 1.00 37.69 529 VAL A CA 1
ATOM 4172 C C . VAL A 1 529 ? -28.178 -24.913 33.713 1.00 37.69 529 VAL A C 1
ATOM 4174 O O . VAL A 1 529 ? -27.362 -24.317 33.017 1.00 37.69 529 VAL A O 1
ATOM 4177 N N . MET A 1 530 ? -29.063 -24.270 34.482 1.00 37.47 530 MET A N 1
ATOM 4178 C CA . MET A 1 530 ? -28.957 -22.826 34.708 1.00 37.47 530 MET A CA 1
ATOM 4179 C C . MET A 1 530 ? -27.640 -22.526 35.441 1.00 37.47 530 MET A C 1
ATOM 4181 O O . MET A 1 530 ? -27.470 -22.995 36.575 1.00 37.47 530 MET A O 1
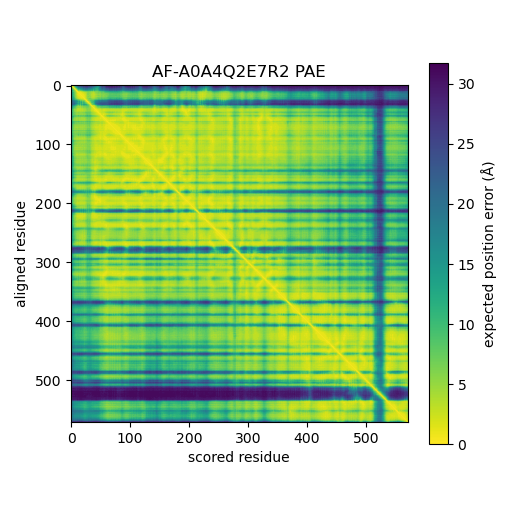ATOM 4185 N N . PRO A 1 531 ? -26.710 -21.746 34.857 1.00 40.34 531 PRO A N 1
ATOM 4186 C CA . PRO A 1 531 ? -25.528 -21.315 35.583 1.00 40.34 531 PRO A CA 1
ATOM 4187 C C . PRO A 1 531 ? -25.946 -20.407 36.744 1.00 40.34 531 PRO A C 1
ATOM 4189 O O . PRO A 1 531 ? -26.887 -19.617 36.641 1.00 40.34 531 PRO A O 1
ATOM 4192 N N . ARG A 1 532 ? -25.246 -20.507 37.879 1.00 40.50 532 ARG A N 1
ATOM 4193 C CA . ARG A 1 532 ? -25.453 -19.593 39.012 1.00 40.50 532 ARG A CA 1
ATOM 4194 C C . ARG A 1 532 ? -25.016 -18.186 38.596 1.00 40.50 532 ARG A C 1
ATOM 4196 O O . ARG A 1 532 ? -23.824 -17.895 38.601 1.00 40.50 532 ARG A O 1
ATOM 4203 N N . ILE A 1 533 ? -25.976 -17.326 38.260 1.00 51.66 533 ILE A N 1
ATOM 4204 C CA . ILE A 1 533 ? -25.723 -15.953 37.806 1.00 51.66 533 ILE A CA 1
ATOM 4205 C C . ILE A 1 533 ? -25.158 -15.120 38.970 1.00 51.66 533 ILE A C 1
ATOM 4207 O O . ILE A 1 533 ? -25.903 -14.590 39.792 1.00 51.66 533 ILE A O 1
ATOM 4211 N N . SER A 1 534 ? -23.829 -15.021 39.062 1.00 59.88 534 SER A N 1
ATOM 4212 C CA . SER A 1 534 ? -23.136 -14.183 40.054 1.00 59.88 534 SER A CA 1
ATOM 4213 C C . SER A 1 534 ? -22.763 -12.793 39.530 1.00 59.88 534 SER A C 1
ATOM 4215 O O . SER A 1 534 ? -22.529 -11.891 40.336 1.00 59.88 534 SER A O 1
ATOM 4217 N N . ARG A 1 535 ? -22.692 -12.633 38.200 1.00 77.75 535 ARG A N 1
ATOM 4218 C CA . ARG A 1 535 ? -22.261 -11.410 37.503 1.00 77.75 535 ARG A CA 1
ATOM 4219 C C . ARG A 1 535 ? -23.404 -10.425 37.265 1.00 77.75 535 ARG A C 1
ATOM 4221 O O . ARG A 1 535 ? -24.576 -10.803 37.257 1.00 77.75 535 ARG A O 1
ATOM 4228 N N . ARG A 1 536 ? -23.055 -9.153 37.086 1.00 87.62 536 ARG A N 1
ATOM 4229 C CA . ARG A 1 536 ? -23.983 -8.023 36.946 1.00 87.62 536 ARG A CA 1
ATOM 4230 C C . ARG A 1 536 ? -23.521 -7.100 35.821 1.00 87.62 536 ARG A C 1
ATOM 4232 O O . ARG A 1 536 ? -22.322 -6.946 35.600 1.00 87.62 536 ARG A O 1
ATOM 4239 N N . ALA A 1 537 ? -24.479 -6.455 35.163 1.00 91.06 537 ALA A N 1
ATOM 4240 C CA . ALA A 1 537 ? -24.223 -5.399 34.193 1.00 91.06 537 ALA A CA 1
ATOM 4241 C C . ALA A 1 537 ? -24.931 -4.096 34.598 1.00 91.06 537 ALA A C 1
ATOM 4243 O O . ALA A 1 537 ? -26.065 -4.120 35.094 1.00 91.06 537 ALA A O 1
ATOM 4244 N N . TRP A 1 538 ? -24.271 -2.965 34.351 1.00 93.06 538 TRP A N 1
ATOM 4245 C CA . TRP A 1 538 ? -24.831 -1.621 34.498 1.00 93.06 538 TRP A CA 1
ATOM 4246 C C . TRP A 1 538 ? -24.708 -0.866 33.180 1.00 93.06 538 TRP A C 1
ATOM 4248 O O . TRP A 1 538 ? -23.624 -0.804 32.609 1.00 93.06 538 TRP A O 1
ATOM 4258 N N . VAL A 1 539 ? -25.802 -0.267 32.725 1.00 92.88 539 VAL A N 1
ATOM 4259 C CA . VAL A 1 539 ? -25.854 0.613 31.560 1.00 92.88 539 VAL A CA 1
ATOM 4260 C C . VAL A 1 539 ? -25.770 2.069 32.017 1.00 92.88 539 VAL A C 1
ATOM 4262 O O . VAL A 1 539 ? -26.432 2.481 32.971 1.00 92.88 539 VAL A O 1
ATOM 4265 N N . VAL A 1 540 ? -24.947 2.844 31.320 1.00 92.00 540 VAL A N 1
ATOM 4266 C CA . VAL A 1 540 ? -24.757 4.288 31.489 1.00 92.00 540 VAL A CA 1
ATOM 4267 C C . VAL A 1 540 ? -24.796 4.933 30.102 1.00 92.00 540 VAL A C 1
ATOM 4269 O O . VAL A 1 540 ? -24.407 4.302 29.117 1.00 92.00 540 VAL A O 1
ATOM 4272 N N . GLY A 1 541 ? -25.265 6.178 29.998 1.00 91.12 541 GLY A N 1
ATOM 4273 C CA . GLY A 1 541 ? -25.276 6.896 28.726 1.00 91.12 541 GLY A CA 1
ATOM 4274 C C . GLY A 1 541 ? -23.855 7.153 28.220 1.00 91.12 541 GLY A C 1
ATOM 4275 O O . GLY A 1 541 ? -23.051 7.793 28.897 1.00 91.12 541 GLY A O 1
ATOM 4276 N N . LEU A 1 542 ? -23.535 6.707 27.001 1.00 93.94 542 LEU A N 1
ATOM 4277 C CA . LEU A 1 542 ? -22.227 6.964 26.380 1.00 93.94 542 LEU A CA 1
ATOM 4278 C C . LEU A 1 542 ? -21.929 8.469 26.281 1.00 93.94 542 LEU A C 1
ATOM 4280 O O . LEU A 1 542 ? -20.782 8.886 26.435 1.00 93.94 542 LEU A O 1
ATOM 4284 N N . MET A 1 543 ? -22.958 9.293 26.062 1.00 93.00 543 MET A N 1
ATOM 4285 C CA . MET A 1 543 ? -22.798 10.742 25.929 1.00 93.00 543 MET A CA 1
ATOM 4286 C C . MET A 1 543 ? -22.314 11.425 27.214 1.00 93.00 543 MET A C 1
ATOM 4288 O O . MET A 1 543 ? -21.594 12.416 27.107 1.00 93.00 543 MET A O 1
ATOM 4292 N N . ASP A 1 544 ? -22.601 10.872 28.398 1.00 90.88 544 ASP A N 1
ATOM 4293 C CA . ASP A 1 544 ? -22.084 11.397 29.668 1.00 90.88 544 ASP A CA 1
ATOM 4294 C C . ASP A 1 544 ? -20.557 11.249 29.726 1.00 90.88 544 ASP A C 1
ATOM 4296 O O . ASP A 1 544 ? -19.836 12.185 30.085 1.00 90.88 544 ASP A O 1
ATOM 4300 N N . LEU A 1 545 ? -20.042 10.088 29.301 1.00 93.38 545 LEU A N 1
ATOM 4301 C CA . LEU A 1 545 ? -18.605 9.837 29.209 1.00 93.38 545 LEU A CA 1
ATOM 4302 C C . LEU A 1 545 ? -17.949 10.700 28.121 1.00 93.38 545 LEU A C 1
ATOM 4304 O O . LEU A 1 545 ? -16.892 11.284 28.359 1.00 93.38 545 LEU A O 1
ATOM 4308 N N . VAL A 1 546 ? -18.582 10.822 26.949 1.00 91.94 546 VAL A N 1
ATOM 4309 C CA . VAL A 1 546 ? -18.095 11.677 25.852 1.00 91.94 546 VAL A CA 1
ATOM 4310 C C . VAL A 1 546 ? -17.984 13.129 26.316 1.00 91.94 546 VAL A C 1
ATOM 4312 O O . VAL A 1 546 ? -16.929 13.738 26.141 1.00 91.94 546 VAL A O 1
ATOM 4315 N N . GLN A 1 547 ? -19.013 13.667 26.976 1.00 90.81 547 GLN A N 1
ATOM 4316 C CA . GLN A 1 547 ? -18.984 15.024 27.517 1.00 90.81 547 GLN A CA 1
ATOM 4317 C C . GLN A 1 547 ? -17.852 15.191 28.540 1.00 90.81 547 GLN A C 1
ATOM 4319 O O . GLN A 1 547 ? -17.050 16.113 28.400 1.00 90.81 547 GLN A O 1
ATOM 4324 N N . ASN A 1 548 ? -17.709 14.265 29.496 1.00 90.06 548 ASN A N 1
ATOM 4325 C CA . ASN A 1 548 ? -16.617 14.308 30.474 1.00 90.06 548 ASN A CA 1
ATOM 4326 C C . ASN A 1 548 ? -15.228 14.248 29.812 1.00 90.06 548 ASN A C 1
ATOM 4328 O O . ASN A 1 548 ? -14.341 14.995 30.225 1.00 90.06 548 ASN A O 1
ATOM 4332 N N . SER A 1 549 ? -15.045 13.442 28.760 1.00 88.31 549 SER A N 1
ATOM 4333 C CA . SER A 1 549 ? -13.783 13.361 28.001 1.00 88.31 549 SER A CA 1
ATOM 4334 C C . SER A 1 549 ? -13.423 14.652 27.250 1.00 88.31 549 SER A C 1
ATOM 4336 O O . SER A 1 549 ? -12.254 14.872 26.933 1.00 88.31 549 SER A O 1
ATOM 4338 N N . MET A 1 550 ? -14.416 15.513 26.989 1.00 86.12 550 MET A N 1
ATOM 4339 C CA . MET A 1 550 ? -14.249 16.804 26.315 1.00 86.12 550 MET A CA 1
ATOM 4340 C C . MET A 1 550 ? -14.119 17.986 27.285 1.00 86.12 550 MET A C 1
ATOM 4342 O O . MET A 1 550 ? -13.461 18.967 26.947 1.00 86.12 550 MET A O 1
ATOM 4346 N N . THR A 1 551 ? -14.748 17.927 28.465 1.00 86.44 551 THR A N 1
ATOM 4347 C CA . THR A 1 551 ? -14.768 19.044 29.431 1.00 86.44 551 THR A CA 1
ATOM 4348 C C . THR A 1 551 ? -13.774 18.902 30.581 1.00 86.44 551 THR A C 1
ATOM 4350 O O . THR A 1 551 ? -13.460 19.898 31.229 1.00 86.44 551 THR A O 1
ATOM 4353 N N . SER A 1 552 ? -13.294 17.690 30.873 1.00 84.12 552 SER A N 1
ATOM 4354 C CA . SER A 1 552 ? -12.336 17.462 31.963 1.00 84.12 552 SER A CA 1
ATOM 4355 C C . SER A 1 552 ? -10.972 18.052 31.640 1.00 84.12 552 SER A C 1
ATOM 4357 O O . SER A 1 552 ? -10.414 17.806 30.570 1.00 84.12 552 SER A O 1
ATOM 4359 N N . THR A 1 553 ? -10.390 18.760 32.604 1.00 82.50 553 THR A N 1
ATOM 4360 C CA . THR A 1 553 ? -9.054 19.365 32.462 1.00 82.50 553 THR A CA 1
ATOM 4361 C C . THR A 1 553 ? -8.037 18.772 33.432 1.00 82.50 553 THR A C 1
ATOM 4363 O O . THR A 1 553 ? -6.838 18.985 33.265 1.00 82.50 553 THR A O 1
ATOM 4366 N N . THR A 1 554 ? -8.488 17.990 34.418 1.00 86.94 554 THR A N 1
ATOM 4367 C CA . THR A 1 554 ? -7.643 17.410 35.465 1.00 86.94 554 THR A CA 1
ATOM 4368 C C . THR A 1 554 ? -7.921 15.921 35.696 1.00 86.94 554 THR A C 1
ATOM 4370 O O . THR A 1 554 ? -8.994 15.394 35.399 1.00 86.94 554 THR A O 1
ATOM 4373 N N . ALA A 1 555 ? -6.963 15.227 36.318 1.00 88.25 555 ALA A N 1
ATOM 4374 C CA . ALA A 1 555 ? -7.165 13.859 36.803 1.00 88.25 555 ALA A CA 1
ATOM 4375 C C . ALA A 1 555 ? -8.200 13.768 37.947 1.00 88.25 555 ALA A C 1
ATOM 4377 O O . ALA A 1 555 ? -8.800 12.709 38.154 1.00 88.25 555 ALA A O 1
ATOM 4378 N N . ALA A 1 556 ? -8.431 14.865 38.681 1.00 89.25 556 ALA A N 1
ATOM 4379 C CA . ALA A 1 556 ? -9.425 14.918 39.750 1.00 89.25 556 ALA A CA 1
ATOM 4380 C C . ALA A 1 556 ? -10.857 14.837 39.196 1.00 89.25 556 ALA A C 1
ATOM 4382 O O . ALA A 1 556 ? -11.677 14.119 39.768 1.00 89.25 556 ALA A O 1
ATOM 4383 N N . ASP A 1 557 ? -11.122 15.479 38.051 1.00 89.44 557 ASP A N 1
ATOM 4384 C CA . ASP A 1 557 ? -12.410 15.408 37.344 1.00 89.44 557 ASP A CA 1
ATOM 4385 C C . ASP A 1 557 ? -12.744 13.950 36.990 1.00 89.44 557 ASP A C 1
ATOM 4387 O O . ASP A 1 557 ? -13.795 13.430 37.368 1.00 89.44 557 ASP A O 1
ATOM 4391 N N . ARG A 1 558 ? -11.783 13.241 36.378 1.00 91.75 558 ARG A N 1
ATOM 4392 C CA . ARG A 1 558 ? -11.914 11.815 36.035 1.00 91.75 558 ARG A CA 1
ATOM 4393 C C . ARG A 1 558 ? -12.110 10.929 37.259 1.00 91.75 558 ARG A C 1
ATOM 4395 O O . ARG A 1 558 ? -12.960 10.046 37.245 1.00 91.75 558 ARG A O 1
ATOM 4402 N N . THR A 1 559 ? -11.360 11.175 38.333 1.00 91.62 559 THR A N 1
ATOM 4403 C CA . THR A 1 559 ? -11.513 10.429 39.594 1.00 91.62 559 THR A CA 1
ATOM 4404 C C . THR A 1 559 ? -12.898 10.656 40.212 1.00 91.62 559 THR A C 1
ATOM 4406 O O . THR A 1 559 ? -13.479 9.736 40.785 1.00 91.62 559 THR A O 1
ATOM 4409 N N . SER A 1 560 ? -13.447 11.870 40.092 1.00 91.94 560 SER A N 1
ATOM 4410 C CA . SER A 1 560 ? -14.807 12.199 40.531 1.00 91.94 560 SER A CA 1
ATOM 4411 C C . SER A 1 560 ? -15.853 11.442 39.708 1.00 91.94 560 SER A C 1
ATOM 4413 O O . SER A 1 560 ? -16.712 10.771 40.281 1.00 91.94 560 SER A O 1
ATOM 4415 N N . PHE A 1 561 ? -15.724 11.454 38.377 1.00 92.94 561 PHE A N 1
ATOM 4416 C CA . PHE A 1 561 ? -16.592 10.701 37.470 1.00 92.94 561 PHE A CA 1
ATOM 4417 C C . PHE A 1 561 ? -16.547 9.189 37.750 1.00 92.94 561 PHE A C 1
ATOM 4419 O O . PHE A 1 561 ? -17.587 8.567 37.952 1.00 92.94 561 PHE A O 1
ATOM 4426 N N . LEU A 1 562 ? -15.354 8.596 37.878 1.00 92.56 562 LEU A N 1
ATOM 4427 C CA . LEU A 1 562 ? -15.201 7.175 38.217 1.00 92.56 562 LEU A CA 1
ATOM 4428 C C . LEU A 1 562 ? -15.870 6.817 39.554 1.00 92.56 562 LEU A C 1
ATOM 4430 O O . LEU A 1 562 ? -16.546 5.795 39.638 1.00 92.56 562 LEU A O 1
ATOM 4434 N N . LYS A 1 563 ? -15.777 7.674 40.579 1.00 90.94 563 LYS A N 1
ATOM 4435 C CA . LYS A 1 563 ? -16.492 7.469 41.854 1.00 90.94 563 LYS A CA 1
ATOM 4436 C C . LYS A 1 563 ? -18.016 7.505 41.698 1.00 90.94 563 LYS A C 1
ATOM 4438 O O . LYS A 1 563 ? -18.697 6.730 42.364 1.00 90.94 563 LYS A O 1
ATOM 4443 N N . GLN A 1 564 ? -18.555 8.359 40.825 1.00 90.31 564 GLN A N 1
ATOM 4444 C CA . GLN A 1 564 ? -19.994 8.386 40.525 1.00 90.31 564 GLN A CA 1
ATOM 4445 C C . GLN A 1 564 ? -20.445 7.076 39.863 1.00 90.31 564 GLN A C 1
ATOM 4447 O O . GLN A 1 564 ? -21.432 6.482 40.295 1.00 90.31 564 GLN A O 1
ATOM 4452 N N . ILE A 1 565 ? -19.681 6.577 38.883 1.00 90.19 565 ILE A N 1
ATOM 4453 C CA . ILE A 1 565 ? -19.940 5.288 38.220 1.00 90.19 565 ILE A CA 1
ATOM 4454 C C . ILE A 1 565 ? -19.855 4.124 39.220 1.00 90.19 565 ILE A C 1
ATOM 4456 O O . ILE A 1 565 ? -20.743 3.274 39.251 1.00 90.19 565 ILE A O 1
ATOM 4460 N N . GLN A 1 566 ? -18.845 4.115 40.096 1.00 87.00 566 GLN A N 1
ATOM 4461 C CA . GLN A 1 566 ? -18.693 3.103 41.149 1.00 87.00 566 GLN A CA 1
ATOM 4462 C C . GLN A 1 566 ? -19.864 3.122 42.151 1.00 87.00 566 GLN A C 1
ATOM 4464 O O . GLN A 1 566 ? -20.270 2.071 42.647 1.00 87.00 566 GLN A O 1
ATOM 4469 N N . GLY A 1 567 ? -20.453 4.297 42.411 1.00 85.12 567 GLY A N 1
ATOM 4470 C CA . GLY A 1 567 ? -21.656 4.448 43.237 1.00 85.12 567 GLY A CA 1
ATOM 4471 C C . GLY A 1 567 ? -22.827 3.580 42.761 1.00 85.12 567 GLY A C 1
ATOM 4472 O O . GLY A 1 567 ? -23.477 2.937 43.582 1.00 85.12 567 GLY A O 1
ATOM 4473 N N . LEU A 1 568 ? -23.013 3.439 41.442 1.00 84.31 568 LEU A N 1
ATOM 4474 C CA . LEU A 1 568 ? -24.078 2.619 40.838 1.00 84.31 568 LEU A CA 1
ATOM 4475 C C . LEU A 1 568 ? -24.006 1.129 41.223 1.00 84.31 568 LEU A C 1
ATOM 4477 O O . LEU A 1 568 ? -25.014 0.419 41.166 1.00 84.31 568 LEU A O 1
ATOM 4481 N N . LYS A 1 569 ? -22.820 0.636 41.602 1.00 80.00 569 LYS A N 1
ATOM 4482 C CA . LYS A 1 569 ? -22.606 -0.745 42.058 1.00 80.00 569 LYS A CA 1
ATOM 4483 C C . LYS A 1 569 ? -22.956 -0.946 43.535 1.00 80.00 569 LYS A C 1
ATOM 4485 O O . LYS A 1 569 ? -23.322 -2.061 43.914 1.00 80.00 569 LYS A O 1
ATOM 4490 N N . ASN A 1 570 ? -22.876 0.118 44.333 1.00 71.00 570 ASN A N 1
ATOM 4491 C CA . ASN A 1 570 ? -23.072 0.090 45.783 1.00 71.00 570 ASN A CA 1
ATOM 4492 C C . ASN A 1 570 ? -24.515 0.409 46.214 1.00 71.00 570 ASN A C 1
ATOM 4494 O O . ASN A 1 570 ? -24.930 -0.087 47.262 1.00 71.00 570 ASN A O 1
ATOM 4498 N N . GLY A 1 571 ? -25.276 1.138 45.385 1.00 57.56 571 GLY A N 1
ATOM 4499 C CA . GLY A 1 571 ? -26.676 1.516 45.636 1.00 57.56 571 GLY A CA 1
ATOM 4500 C C . GLY A 1 571 ? -26.823 2.970 46.056 1.00 57.56 571 GLY A C 1
ATOM 4501 O O . GLY A 1 571 ? -26.362 3.296 47.170 1.00 57.56 571 GLY A O 1
#

Solvent-accessible surface area (backbone atoms only — not comparable to full-atom values): 31374 Å² total; per-residue (Å²): 133,85,79,72,77,73,78,61,58,78,70,50,71,68,55,51,53,46,50,42,56,73,76,43,62,92,50,69,69,64,76,73,76,47,77,65,64,45,63,34,58,34,75,51,74,45,86,55,69,51,48,64,95,44,26,40,37,38,36,36,35,46,40,47,50,70,62,31,54,53,51,48,51,50,33,62,75,53,50,46,42,71,78,52,55,71,53,36,34,39,36,34,20,7,21,55,24,38,46,82,83,46,49,65,60,53,50,50,55,59,46,68,43,64,46,28,34,38,40,37,39,13,35,28,73,43,41,19,48,56,59,56,54,48,69,81,47,91,51,44,50,66,67,41,94,82,62,78,51,62,50,87,25,38,32,47,31,28,38,37,38,42,27,48,68,84,43,75,56,48,36,33,58,41,42,30,56,52,81,82,52,94,64,48,49,54,35,72,32,41,50,32,41,37,38,68,56,35,32,39,35,60,38,38,36,49,44,73,56,43,96,49,98,85,57,61,58,50,59,54,27,48,57,48,52,62,66,22,40,83,81,70,51,38,35,33,37,42,32,16,20,56,51,94,73,55,70,70,59,52,35,51,46,53,52,52,51,58,56,53,44,76,78,48,46,60,39,35,46,33,12,25,36,63,88,61,84,81,54,56,91,75,52,38,53,64,22,39,41,31,55,35,81,41,87,54,70,61,44,33,75,40,78,91,31,84,42,31,35,24,41,67,39,94,63,50,41,29,36,40,38,37,33,38,59,39,80,91,74,65,41,30,35,62,75,46,77,46,38,27,31,70,52,100,91,42,78,39,72,57,89,49,25,50,39,48,53,49,47,62,66,48,58,80,54,63,80,45,79,82,33,69,62,22,37,55,23,47,50,52,46,47,50,14,37,59,71,70,65,46,38,48,50,65,60,53,52,39,30,28,57,53,42,77,57,85,81,79,77,82,54,53,83,56,47,70,82,44,44,68,56,50,50,52,40,52,50,31,47,13,31,52,44,62,40,97,50,28,38,62,29,75,57,90,81,45,92,38,53,27,38,34,58,42,96,88,75,50,56,33,27,35,32,41,24,45,36,78,97,31,39,62,68,56,54,44,49,50,52,47,52,56,53,58,49,91,72,82,65,61,35,35,41,33,29,37,41,52,54,82,77,82,64,89,90,59,38,58,62,69,88,78,75,53,79,85,81,52,91,76,79,86,91,75,85,88,75,98,65,85,64,85,72,82,57,55,48,32,54,42,60,29,64,60,46,40,49,49,41,63,70,46,88,50,73,65,52,53,54,51,51,50,51,56,59,54,42,73,79,75,110